Protein AF-A0A3R6S041-F1 (afdb_monomer)

Mean predicted aligned error: 12.92 Å

Sequence (370 aa):
MENKKKGNVFTAGVFDLFHAGHMESIMKVLNKFPDQVLIIGVATDKYTKSFKRTPVQTCLERIHTIETIFSSNKKVMVIQDPLDTYTDNYEKWFYDEYGITDHCQGTDFDENPKVYEYIKSINGFHLMGRSELMSTTELINKLTPSHVVKLDGDTNQNFRLGNIVIKEVIHGDTEFMDDAYTQLLSNNLFGVTNYQRFGKLVFLPFIEGNITPEISVQDVVSLSDNISKCGLKPKISLLDIFKKYSFIPNEQLYADLLSDMTVVCHGDMAYTNLVKGQTGLIPIDWEFLCYGVKYWDLGCFLASLYIYGHSDSENIYLKIIETRNPKQAALATLLLCDYWIAWSTSAQYDYFSKELTELRSYLFVKFSFR

Nearest PDB structures (foldseek):
  2pyw-assembly1_B  TM=4.257E-01  e=2.217E-05  Arabidopsis thaliana
  2pyw-assembly1_A  TM=4.248E-01  e=8.515E-05  Arabidopsis thaliana
  6hcd-assembly2_D  TM=5.644E-01  e=6.365E-02  Archaeoglobus fulgidus
  6hcd-assembly1_A  TM=5.452E-01  e=1.746E-01  Archaeoglobus fulgidus
  3qtb-assembly1_A  TM=5.428E-01  e=1.746E-01  Archaeoglobus fulgidus

Secondary structure (DSSP, 8-state):
-------EEEEEE---S--HHHHHHHHHHHHHSTTSPEEEEE--HHHHHHHSPPPSS-HHHHHHHHHHHTTT-TTEEEEE-S--STT----HHHHHHTTEEEEEE-S-S-S--GGGHHHHHTT-EEE----SS--HHHHHHHTS-SS-EEEP-SSSEEEEETTEEEEE--SS-HHHHHHHHHHHHHTT--S----EEETTEEEEE---SEE-TT--HHHHHHHHHHHHTT----SS-HHHHHHHTT----TTTSHHHHT---EEEE-SS-GGGEEEETTEEEES-GGGEEEEPTTHHHHHHHHHHHHTTSS-HHHHHHHHHTSS-HHHHHHHHHHHHHHHHHHHHHTT--SSHHHHHHHHHHHHHHTT--

Radius of gyration: 26.82 Å; Cα contacts (8 Å, |Δi|>4): 594; chains: 1; bounding box: 73×36×73 Å

pLDDT: mean 81.63, std 12.48, range [36.34, 98.25]

Structure (mmCIF, N/CA/C/O backbone):
data_AF-A0A3R6S041-F1
#
_entry.id   AF-A0A3R6S041-F1
#
loop_
_atom_site.group_PDB
_atom_site.id
_atom_site.type_symbol
_atom_site.label_atom_id
_atom_site.label_alt_id
_atom_site.label_comp_id
_atom_site.label_asym_id
_atom_site.label_entity_id
_atom_site.label_seq_id
_atom_site.pdbx_PDB_ins_code
_atom_site.Cartn_x
_atom_site.Cartn_y
_atom_site.Cartn_z
_atom_site.occupancy
_atom_site.B_iso_or_equiv
_atom_site.auth_seq_id
_atom_site.auth_comp_id
_atom_site.auth_asym_id
_atom_site.auth_atom_id
_atom_site.pdbx_PDB_model_num
ATOM 1 N N . MET A 1 1 ? -38.984 -5.138 39.226 1.00 36.34 1 MET A N 1
ATOM 2 C CA . MET A 1 1 ? -38.037 -5.500 38.154 1.00 36.34 1 MET A CA 1
ATOM 3 C C . MET A 1 1 ? -36.766 -5.953 38.840 1.00 36.34 1 MET A C 1
ATOM 5 O O . MET A 1 1 ? -36.248 -5.200 39.655 1.00 36.34 1 MET A O 1
ATOM 9 N N . GLU A 1 2 ? -36.361 -7.204 38.634 1.00 38.47 2 GLU A N 1
ATOM 10 C CA . GLU A 1 2 ? -35.142 -7.762 39.226 1.00 38.47 2 GLU A CA 1
ATOM 11 C C . GLU A 1 2 ? -33.928 -6.925 38.809 1.00 38.47 2 GLU A C 1
ATOM 13 O O . GLU A 1 2 ? -33.745 -6.629 37.627 1.00 38.47 2 GLU A O 1
ATOM 18 N N . ASN A 1 3 ? -33.116 -6.518 39.789 1.00 41.84 3 ASN A N 1
ATOM 19 C CA . ASN A 1 3 ? -31.840 -5.847 39.561 1.00 41.84 3 ASN A CA 1
ATOM 20 C C . ASN A 1 3 ? -30.900 -6.819 38.836 1.00 41.84 3 ASN A C 1
ATOM 22 O O . ASN A 1 3 ? -30.167 -7.579 39.470 1.00 41.84 3 ASN A O 1
ATOM 26 N N . LYS A 1 4 ? -30.936 -6.806 37.499 1.00 51.94 4 LYS A N 1
ATOM 27 C CA . LYS A 1 4 ? -29.959 -7.490 36.650 1.00 51.94 4 LYS A CA 1
ATOM 28 C C . LYS A 1 4 ? -28.575 -7.013 37.101 1.00 51.94 4 LYS A C 1
ATOM 30 O O . LYS A 1 4 ? -28.309 -5.810 37.099 1.00 51.94 4 LYS A O 1
ATOM 35 N N . LYS A 1 5 ? -27.733 -7.934 37.576 1.00 53.56 5 LYS A N 1
ATOM 36 C CA . LYS A 1 5 ? -26.374 -7.627 38.040 1.00 53.56 5 LYS A CA 1
ATOM 37 C C . LYS A 1 5 ? -25.651 -6.909 36.893 1.00 53.56 5 LYS A C 1
ATOM 39 O O . LYS A 1 5 ? -25.491 -7.496 35.827 1.00 53.56 5 LYS A O 1
ATOM 44 N N . LYS A 1 6 ? -25.311 -5.630 37.077 1.00 69.12 6 LYS A N 1
ATOM 45 C CA . LYS A 1 6 ? -24.653 -4.815 36.046 1.00 69.12 6 LYS A CA 1
ATOM 46 C C . LYS A 1 6 ? -23.235 -5.365 35.853 1.00 69.12 6 LYS A C 1
ATOM 48 O O . LYS A 1 6 ? -22.433 -5.268 36.778 1.00 69.12 6 LYS A O 1
ATOM 53 N N . GLY A 1 7 ? -22.970 -6.019 34.721 1.00 89.56 7 GLY A N 1
ATOM 54 C CA . GLY A 1 7 ? -21.631 -6.489 34.353 1.00 89.56 7 GLY A CA 1
ATOM 55 C C . GLY A 1 7 ? -20.785 -5.370 33.754 1.00 89.56 7 GLY A C 1
ATOM 56 O O . GLY A 1 7 ? -21.138 -4.198 33.876 1.00 89.56 7 GLY A O 1
ATOM 57 N N . ASN A 1 8 ? -19.681 -5.728 33.110 1.00 96.94 8 ASN A N 1
ATOM 58 C CA . ASN A 1 8 ? -18.822 -4.785 32.403 1.00 96.94 8 ASN A CA 1
ATOM 59 C C . ASN A 1 8 ? -19.330 -4.544 30.979 1.00 96.94 8 ASN A C 1
ATOM 61 O O . ASN A 1 8 ? -19.999 -5.397 30.387 1.00 96.94 8 ASN A O 1
ATOM 65 N N . VAL A 1 9 ? -18.972 -3.388 30.429 1.00 97.31 9 VAL A N 1
ATOM 66 C CA . VAL A 1 9 ? -19.201 -3.060 29.025 1.00 97.31 9 VAL A CA 1
ATOM 67 C C . VAL A 1 9 ? -17.882 -3.121 28.263 1.00 97.31 9 VAL A C 1
ATOM 69 O O . VAL A 1 9 ? -16.864 -2.652 28.758 1.00 97.31 9 VAL A O 1
ATOM 72 N N . PHE A 1 10 ? -17.880 -3.697 27.066 1.00 97.38 10 PHE A N 1
ATOM 73 C CA . PHE A 1 10 ? -16.700 -3.839 26.215 1.00 97.38 10 PHE A CA 1
ATOM 74 C C . PHE A 1 10 ? -16.860 -3.077 24.903 1.00 97.38 10 PHE A C 1
ATOM 76 O O . PHE A 1 10 ? -17.959 -2.997 24.359 1.00 97.38 10 PHE A O 1
ATOM 83 N N . THR A 1 11 ? -15.771 -2.533 24.374 1.00 95.56 11 THR A N 1
ATOM 84 C CA . THR A 1 11 ? -15.696 -2.024 23.003 1.00 95.56 11 THR A CA 1
ATOM 85 C C . THR A 1 11 ? -14.326 -2.327 22.424 1.00 95.56 11 THR A C 1
ATOM 87 O O . THR A 1 11 ? -13.334 -2.265 23.148 1.00 95.56 11 THR A O 1
ATOM 90 N N . ALA A 1 12 ? -14.260 -2.647 21.135 1.00 93.44 12 ALA A N 1
ATOM 91 C CA . ALA A 1 12 ? -13.018 -2.994 20.464 1.00 93.44 12 ALA A CA 1
ATOM 92 C C . ALA A 1 12 ? -12.778 -2.136 19.225 1.00 93.44 12 ALA A C 1
ATOM 94 O O . ALA A 1 12 ? -13.700 -1.704 18.530 1.00 93.44 12 ALA A O 1
ATOM 95 N N . GLY A 1 13 ? -11.508 -1.893 18.928 1.00 91.44 13 GLY A N 1
ATOM 96 C CA . GLY A 1 13 ? -11.143 -1.094 17.775 1.00 91.44 13 GLY A CA 1
ATOM 97 C C . GLY A 1 13 ? -9.652 -1.043 17.517 1.00 91.44 13 GLY A C 1
ATOM 98 O O . GLY A 1 13 ? -8.821 -1.392 18.354 1.00 91.44 13 GLY A O 1
ATOM 99 N N . VAL A 1 14 ? -9.322 -0.562 16.320 1.00 92.19 14 VAL A N 1
ATOM 100 C CA . VAL A 1 14 ? -7.940 -0.261 15.956 1.00 92.19 14 VAL A CA 1
ATOM 101 C C . VAL A 1 14 ? -7.451 0.948 16.739 1.00 92.19 14 VAL A C 1
ATOM 103 O O . VAL A 1 14 ? -6.385 0.874 17.318 1.00 92.19 14 VAL A O 1
ATOM 106 N N . PHE A 1 15 ? -8.220 2.036 16.827 1.00 93.88 15 PHE A N 1
ATOM 107 C CA . PHE A 1 15 ? -7.812 3.259 17.540 1.00 93.88 15 PHE A CA 1
ATOM 108 C C . PHE A 1 15 ? -6.512 3.900 17.016 1.00 93.88 15 PHE A C 1
ATOM 110 O O . PHE A 1 15 ? -5.761 4.516 17.768 1.00 93.88 15 PHE A O 1
ATOM 117 N N . ASP A 1 16 ? -6.255 3.761 15.716 1.00 92.38 16 ASP A N 1
ATOM 118 C CA . ASP A 1 16 ? -5.085 4.333 15.052 1.00 92.38 16 ASP A CA 1
ATOM 119 C C . ASP A 1 16 ? -5.177 5.857 14.901 1.00 92.38 16 ASP A C 1
ATOM 121 O O . ASP A 1 16 ? -6.238 6.374 14.548 1.00 92.38 16 ASP A O 1
ATOM 125 N N . LEU A 1 17 ? -4.068 6.569 15.118 1.00 92.38 17 LEU A N 1
ATOM 126 C CA . LEU A 1 17 ? -4.019 8.033 15.187 1.00 92.38 17 LEU A CA 1
ATOM 127 C C . LEU A 1 17 ? -5.130 8.573 16.085 1.00 92.38 17 LEU A C 1
ATOM 129 O O . LEU A 1 17 ? -6.047 9.243 15.611 1.00 92.38 17 LEU A O 1
ATOM 133 N N . PHE A 1 18 ? -5.091 8.218 17.370 1.00 93.69 18 PHE A N 1
ATOM 134 C CA . PHE A 1 18 ? -6.193 8.489 18.291 1.00 93.69 18 PHE A CA 1
ATOM 135 C C . PHE A 1 18 ? -6.717 9.937 18.175 1.00 93.69 18 PHE A C 1
ATOM 137 O O . PHE A 1 18 ? -6.011 10.900 18.462 1.00 93.69 18 PHE A O 1
ATOM 144 N N . HIS A 1 19 ? -7.968 10.091 17.731 1.00 91.88 19 HIS A N 1
ATOM 145 C CA . HIS A 1 19 ? -8.553 11.374 17.334 1.00 91.88 19 HIS A CA 1
ATOM 146 C C . HIS A 1 19 ? -9.949 11.569 17.941 1.00 91.88 19 HIS A C 1
ATOM 148 O O . HIS A 1 19 ? -10.502 10.668 18.576 1.00 91.88 19 HIS A O 1
ATOM 154 N N . ALA A 1 20 ? -10.560 12.735 17.701 1.00 90.12 20 ALA A N 1
ATOM 155 C CA . ALA A 1 20 ? -11.851 13.120 18.284 1.00 90.12 20 ALA A CA 1
ATOM 156 C C . ALA A 1 20 ? -12.956 12.069 18.072 1.00 90.12 20 ALA A C 1
ATOM 158 O O . ALA A 1 20 ? -13.720 11.794 18.993 1.00 90.12 20 ALA A O 1
ATOM 159 N N . GLY A 1 21 ? -12.989 11.418 16.903 1.00 88.88 21 GLY A N 1
ATOM 160 C CA . GLY A 1 21 ? -13.943 10.336 16.644 1.00 88.88 21 GLY A CA 1
ATOM 161 C C . GLY A 1 21 ? -13.800 9.114 17.562 1.00 88.88 21 GLY A C 1
ATOM 162 O O . GLY A 1 21 ? -14.808 8.559 18.006 1.00 88.88 21 GLY A O 1
ATOM 163 N N . HIS A 1 22 ? -12.568 8.720 17.906 1.00 93.56 22 HIS A N 1
ATOM 164 C CA . HIS A 1 22 ? -12.320 7.649 18.877 1.00 93.56 22 HIS A CA 1
ATOM 165 C C . HIS A 1 22 ? -12.763 8.076 20.278 1.00 93.56 22 HIS A C 1
ATOM 167 O O . HIS A 1 22 ? -13.489 7.339 20.945 1.00 93.56 22 HIS A O 1
ATOM 173 N N . MET A 1 23 ? -12.399 9.296 20.688 1.00 94.88 23 MET A N 1
ATOM 174 C CA . MET A 1 23 ? -12.767 9.841 21.996 1.00 94.88 23 MET A CA 1
ATOM 175 C C . MET A 1 23 ? -14.287 9.936 22.174 1.00 94.88 23 MET A C 1
ATOM 177 O O . MET A 1 23 ? -14.818 9.493 23.188 1.00 94.88 23 MET A O 1
ATOM 181 N N . GLU A 1 24 ? -15.012 10.460 21.185 1.00 92.00 24 GLU A N 1
ATOM 182 C CA . GLU A 1 24 ? -16.472 10.563 21.248 1.00 92.00 24 GLU A CA 1
ATOM 183 C C . GLU A 1 24 ? -17.131 9.184 21.357 1.00 92.00 24 GLU A C 1
ATOM 185 O O . GLU A 1 24 ? -18.043 8.996 22.165 1.00 92.00 24 GLU A O 1
ATOM 190 N N . SER A 1 25 ? -16.650 8.211 20.580 1.00 90.50 25 SER A N 1
ATOM 191 C CA . SER A 1 25 ? -17.170 6.841 20.615 1.00 90.50 25 SER A CA 1
ATOM 192 C C . SER A 1 25 ? -17.024 6.234 22.012 1.00 90.50 25 SER A C 1
ATOM 194 O O . SER A 1 25 ? -17.989 5.699 22.555 1.00 90.50 25 SER A O 1
ATOM 196 N N . ILE A 1 26 ? -15.859 6.406 22.641 1.00 95.12 26 ILE A N 1
ATOM 197 C CA . ILE A 1 26 ? -15.609 5.950 24.014 1.00 95.12 26 ILE A CA 1
ATOM 198 C C . ILE A 1 26 ? -16.508 6.686 25.021 1.00 95.12 26 ILE A C 1
ATOM 200 O O . ILE A 1 26 ? -17.133 6.055 25.877 1.00 95.12 26 ILE A O 1
ATOM 204 N N . MET A 1 27 ? -16.653 8.007 24.896 1.00 94.75 27 MET A N 1
ATOM 205 C CA . MET A 1 27 ? -17.505 8.803 25.788 1.00 94.75 27 MET A CA 1
ATOM 206 C C . MET A 1 27 ? -18.990 8.423 25.693 1.00 94.75 27 MET A C 1
ATOM 208 O O . MET A 1 27 ? -19.682 8.404 26.711 1.00 94.75 27 MET A O 1
ATOM 212 N N . LYS A 1 28 ? -19.495 8.065 24.505 1.00 93.31 28 LYS A N 1
ATOM 213 C CA . LYS A 1 28 ? -20.871 7.561 24.334 1.00 93.31 28 LYS A CA 1
ATOM 214 C C . LYS A 1 28 ? -21.104 6.280 25.129 1.00 93.31 28 LYS A C 1
ATOM 216 O O . LYS A 1 28 ? -22.150 6.143 25.763 1.00 93.31 28 LYS A O 1
ATOM 221 N N . VAL A 1 29 ? -20.135 5.364 25.113 1.00 94.88 29 VAL A N 1
ATOM 222 C CA . VAL A 1 29 ? -20.218 4.121 25.890 1.00 94.88 29 VAL A CA 1
ATOM 223 C C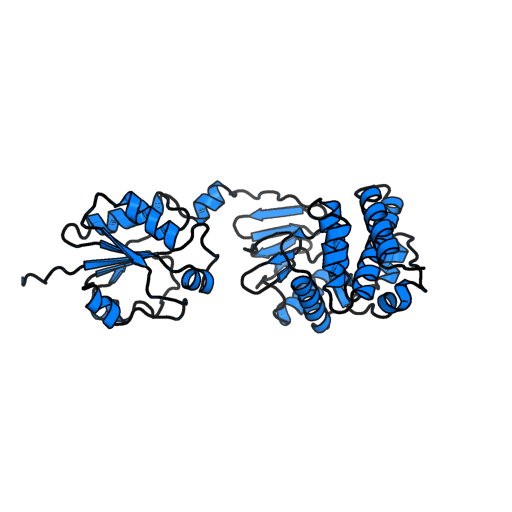 . VAL A 1 29 ? -20.238 4.434 27.386 1.00 94.88 29 VAL A C 1
ATOM 225 O O . VAL A 1 29 ? -21.149 3.992 28.083 1.00 94.88 29 VAL A O 1
ATOM 228 N N . LEU A 1 30 ? -19.320 5.280 27.864 1.00 94.94 30 LEU A N 1
ATOM 229 C CA . LEU A 1 30 ? -19.271 5.696 29.273 1.00 94.94 30 LEU A CA 1
ATOM 230 C C . LEU A 1 30 ? -20.572 6.365 29.748 1.00 94.94 30 LEU A C 1
ATOM 232 O O . LEU A 1 30 ? -21.020 6.118 30.864 1.00 94.94 30 LEU A O 1
ATOM 236 N N . ASN A 1 31 ? -21.206 7.179 28.903 1.00 94.50 31 ASN A N 1
ATOM 237 C CA . ASN A 1 31 ? -22.455 7.861 29.246 1.00 94.50 31 ASN A CA 1
ATOM 238 C C . ASN A 1 31 ? -23.674 6.932 29.236 1.00 94.50 31 ASN A C 1
ATOM 240 O O . ASN A 1 31 ? -24.593 7.123 30.030 1.00 94.50 31 ASN A O 1
ATOM 244 N N . LYS A 1 32 ? -23.706 5.939 28.339 1.00 94.00 32 LYS A N 1
ATOM 245 C CA . LYS A 1 32 ? -24.796 4.954 28.264 1.00 94.00 32 LYS A CA 1
ATOM 246 C C . LYS A 1 32 ? -24.747 3.969 29.430 1.00 94.00 32 LYS A C 1
ATOM 248 O O . LYS A 1 32 ? -25.793 3.536 29.913 1.00 94.00 32 LYS A O 1
ATOM 253 N N . PHE A 1 33 ? -23.542 3.661 29.898 1.00 94.62 33 PHE A N 1
ATOM 254 C CA . PHE A 1 33 ? -23.299 2.715 30.978 1.00 94.62 33 PHE A CA 1
ATOM 255 C C . PHE A 1 33 ? -22.548 3.380 32.142 1.00 94.62 33 PHE A C 1
ATOM 257 O O . PHE A 1 33 ? -21.444 2.964 32.492 1.00 94.62 33 PHE A O 1
ATOM 264 N N . PRO A 1 34 ? -23.148 4.398 32.791 1.00 92.62 34 PRO A N 1
ATOM 265 C CA . PRO A 1 34 ? -22.461 5.213 33.797 1.00 92.62 34 PRO A CA 1
ATOM 266 C C . PRO A 1 34 ? -22.061 4.420 35.051 1.00 92.62 34 PRO A C 1
ATOM 268 O O . PRO A 1 34 ? -21.167 4.834 35.794 1.00 92.62 34 PRO A O 1
ATOM 271 N N . ASP A 1 35 ? -22.700 3.272 35.277 1.00 92.19 35 ASP A N 1
ATOM 272 C CA . ASP A 1 35 ? -22.497 2.409 36.441 1.00 92.19 35 ASP A CA 1
ATOM 273 C C . ASP A 1 35 ? -21.664 1.149 36.138 1.00 92.19 35 ASP A C 1
ATOM 275 O O . ASP A 1 35 ? -21.516 0.309 37.023 1.00 92.19 35 ASP A O 1
ATOM 279 N N . GLN A 1 36 ? -21.147 0.989 34.914 1.00 94.75 36 GLN A N 1
ATOM 280 C CA . GLN A 1 36 ? -20.333 -0.166 34.513 1.00 94.75 36 GLN A CA 1
ATOM 281 C C . GLN A 1 36 ? -18.872 0.238 34.279 1.00 94.75 36 GLN A C 1
ATOM 283 O O . GLN A 1 36 ? -18.563 1.408 34.046 1.00 94.75 36 GLN A O 1
ATOM 288 N N . VAL A 1 37 ? -17.966 -0.739 34.347 1.00 97.12 37 VAL A N 1
ATOM 289 C CA . VAL A 1 37 ? -16.577 -0.571 33.901 1.00 97.12 37 VAL A CA 1
ATOM 290 C C . VAL A 1 37 ? -16.532 -0.781 32.392 1.00 97.12 37 VAL A C 1
ATOM 292 O O . VAL A 1 37 ? -17.058 -1.776 31.893 1.00 97.12 37 VAL A O 1
ATOM 295 N N . LEU A 1 38 ? -15.903 0.152 31.682 1.00 97.88 38 LEU A N 1
ATOM 296 C CA . LEU A 1 38 ? -15.605 0.057 30.263 1.00 97.88 38 LEU A CA 1
ATOM 297 C C . LEU A 1 38 ? -14.270 -0.648 30.044 1.00 97.88 38 LEU A C 1
ATOM 299 O O . LEU A 1 38 ? -13.228 -0.187 30.501 1.00 97.88 38 LEU A O 1
ATOM 303 N N . ILE A 1 39 ? -14.309 -1.732 29.286 1.00 98.25 39 ILE A N 1
ATOM 304 C CA . ILE A 1 39 ? -13.151 -2.464 28.801 1.00 98.25 39 ILE A CA 1
ATOM 305 C C . ILE A 1 39 ? -12.937 -2.089 27.334 1.00 98.25 39 ILE A C 1
ATOM 307 O O . ILE A 1 39 ? -13.837 -2.249 26.512 1.00 98.25 39 ILE A O 1
ATOM 311 N N . ILE A 1 40 ? -11.756 -1.578 27.003 1.00 98.19 40 ILE A N 1
ATOM 312 C CA . ILE A 1 40 ? -11.378 -1.188 25.645 1.00 98.19 40 ILE A CA 1
ATOM 313 C C . ILE A 1 40 ? -10.393 -2.222 25.108 1.00 98.19 40 ILE A C 1
ATOM 315 O O . ILE A 1 40 ? -9.254 -2.286 25.567 1.00 98.19 40 ILE A O 1
ATOM 319 N N . GLY A 1 41 ? -10.840 -3.027 24.147 1.00 97.50 41 GLY A N 1
ATOM 320 C CA . GLY A 1 41 ? -10.013 -3.968 23.403 1.00 97.50 41 GLY A CA 1
ATOM 321 C C . GLY A 1 41 ? -9.285 -3.270 22.264 1.00 97.50 41 GLY A C 1
ATOM 322 O O . GLY A 1 41 ? -9.900 -2.783 21.316 1.00 97.50 41 GLY A O 1
ATOM 323 N N . VAL A 1 42 ? -7.963 -3.214 22.347 1.00 97.19 42 VAL A N 1
ATOM 324 C CA . VAL A 1 42 ? -7.127 -2.654 21.290 1.00 97.19 42 VAL A CA 1
ATOM 325 C C . VAL A 1 42 ? -6.718 -3.778 20.350 1.00 97.19 42 VAL A C 1
ATOM 327 O O . VAL A 1 42 ? -5.951 -4.664 20.725 1.00 97.19 42 VAL A O 1
ATOM 330 N N . ALA A 1 43 ? -7.250 -3.731 19.128 1.00 93.12 43 ALA A N 1
ATOM 331 C CA . ALA A 1 43 ? -6.978 -4.689 18.062 1.00 93.12 43 ALA A CA 1
ATOM 332 C C . ALA A 1 43 ? -5.471 -4.878 17.870 1.00 93.12 43 ALA A C 1
ATOM 334 O O . ALA A 1 43 ? -4.746 -3.890 17.722 1.00 93.12 43 ALA A O 1
ATOM 335 N N . THR A 1 44 ? -4.995 -6.123 17.814 1.00 91.44 44 THR A N 1
ATOM 336 C CA . THR A 1 44 ? -3.575 -6.394 17.559 1.00 91.44 44 THR A CA 1
ATOM 337 C C . THR A 1 44 ? -3.164 -5.903 16.171 1.00 91.44 44 THR A C 1
ATOM 339 O O . THR A 1 44 ? -3.987 -5.763 15.259 1.00 91.44 44 THR A O 1
ATOM 342 N N . ASP A 1 45 ? -1.873 -5.634 15.980 1.00 83.81 45 ASP A N 1
ATOM 343 C CA . ASP A 1 45 ? -1.363 -5.273 14.652 1.00 83.81 45 ASP A CA 1
ATOM 344 C C . ASP A 1 45 ? -1.541 -6.442 13.669 1.00 83.81 45 ASP A C 1
ATOM 346 O O . ASP A 1 45 ? -1.860 -6.228 12.502 1.00 83.81 45 ASP A O 1
ATOM 350 N N . LYS A 1 46 ? -1.416 -7.684 14.164 1.00 81.06 46 LYS A N 1
ATOM 351 C CA . LYS A 1 46 ? -1.660 -8.926 13.417 1.00 81.06 46 LYS A CA 1
ATOM 352 C C . LYS A 1 46 ? -3.117 -9.026 12.953 1.00 81.06 46 LYS A C 1
ATOM 354 O O . LYS A 1 46 ? -3.357 -9.198 11.758 1.00 81.06 46 LYS A O 1
ATOM 359 N N . TYR A 1 47 ? -4.062 -8.821 13.869 1.00 79.50 47 TYR A N 1
ATOM 360 C CA . TYR A 1 47 ? -5.489 -8.786 13.569 1.00 79.50 47 TYR A CA 1
ATOM 361 C C . TYR A 1 47 ? -5.801 -7.674 12.575 1.00 79.50 47 TYR A C 1
ATOM 363 O O . TYR A 1 47 ? -6.364 -7.944 11.520 1.00 79.50 47 TYR A O 1
ATOM 371 N N . THR A 1 48 ? -5.334 -6.449 12.821 1.00 72.50 48 THR A N 1
ATOM 372 C CA . THR A 1 48 ? -5.625 -5.311 11.936 1.00 72.50 48 THR A CA 1
ATOM 373 C C . THR A 1 48 ? -5.068 -5.514 10.529 1.00 72.50 48 THR A C 1
ATOM 375 O O . THR A 1 48 ? -5.774 -5.288 9.549 1.00 72.50 48 THR A O 1
ATOM 378 N N . LYS A 1 49 ? -3.833 -6.015 10.413 1.00 64.19 49 LYS A N 1
ATOM 379 C CA . LYS A 1 49 ? -3.198 -6.321 9.125 1.00 64.19 49 LYS A CA 1
ATOM 380 C C . LYS A 1 49 ? -3.949 -7.394 8.333 1.00 64.19 49 LYS A C 1
ATOM 382 O O . LYS A 1 49 ? -3.829 -7.438 7.113 1.00 64.19 49 LYS A O 1
ATOM 387 N N . SER A 1 50 ? -4.709 -8.256 9.007 1.00 63.91 50 SER A N 1
ATOM 388 C CA . SER A 1 50 ? -5.440 -9.338 8.349 1.00 63.91 50 SER A CA 1
ATOM 389 C C . SER A 1 50 ? -6.684 -8.873 7.575 1.00 63.91 50 SER A C 1
ATOM 391 O O . SER A 1 50 ? -7.085 -9.576 6.656 1.00 63.91 50 SER A O 1
ATOM 393 N N . PHE A 1 51 ? -7.253 -7.696 7.881 1.00 50.97 51 PHE A N 1
ATOM 394 C CA . PHE A 1 51 ? -8.422 -7.146 7.164 1.00 50.97 51 PHE A CA 1
ATOM 395 C C . PHE A 1 51 ? -8.285 -5.688 6.705 1.00 50.97 51 PHE A C 1
ATOM 397 O O . PHE A 1 51 ? -9.174 -5.176 6.028 1.00 50.97 51 PHE A O 1
ATOM 404 N N . LYS A 1 52 ? -7.205 -4.979 7.061 1.00 60.69 52 LYS A N 1
ATOM 405 C CA . LYS A 1 52 ? -6.991 -3.571 6.685 1.00 60.69 52 LYS A CA 1
ATOM 406 C C . LYS A 1 52 ? -5.502 -3.201 6.667 1.00 60.69 52 LYS A C 1
ATOM 408 O O . LYS A 1 52 ? -4.641 -4.004 7.032 1.00 60.69 52 LYS A O 1
ATOM 413 N N . ARG A 1 53 ? -5.172 -1.983 6.215 1.00 60.84 53 ARG A N 1
ATOM 414 C CA . ARG A 1 53 ? -3.829 -1.400 6.345 1.00 60.84 53 ARG A CA 1
ATOM 415 C C . ARG A 1 53 ? -3.309 -1.544 7.775 1.00 60.84 53 ARG A C 1
ATOM 417 O O . ARG A 1 53 ? -4.073 -1.449 8.737 1.00 60.84 53 ARG A O 1
ATOM 424 N N . THR A 1 54 ? -2.000 -1.706 7.911 1.00 65.38 54 THR A N 1
ATOM 425 C CA . THR A 1 54 ? -1.354 -1.620 9.220 1.00 65.38 54 THR A CA 1
ATOM 426 C C . THR A 1 54 ? -1.688 -0.260 9.854 1.00 65.38 54 THR A C 1
ATOM 428 O O . THR A 1 54 ? -1.678 0.763 9.153 1.00 65.38 54 THR A O 1
ATOM 431 N N . PRO A 1 55 ? -2.020 -0.225 11.152 1.00 77.25 55 PRO A N 1
ATOM 432 C CA . PRO A 1 55 ? -2.113 1.021 11.904 1.00 77.25 55 PRO A CA 1
ATOM 433 C C . PRO A 1 55 ? -0.824 1.848 11.787 1.00 77.25 55 PRO A C 1
ATOM 435 O O . PRO A 1 55 ? 0.259 1.288 11.648 1.00 77.25 55 PRO A O 1
ATOM 438 N N . VAL A 1 56 ? -0.931 3.173 11.860 1.00 81.12 56 VAL A N 1
ATOM 439 C CA . VAL A 1 56 ? 0.214 4.081 12.005 1.00 81.12 56 VAL A CA 1
ATOM 440 C C . VAL A 1 56 ? 0.859 3.919 13.388 1.00 81.12 56 VAL A C 1
ATOM 442 O O . VAL A 1 56 ? 2.077 4.001 13.495 1.00 81.12 56 VAL A O 1
ATOM 445 N N . GLN A 1 57 ? 0.064 3.660 14.431 1.00 86.56 57 GLN A N 1
ATOM 446 C CA . GLN A 1 57 ? 0.534 3.403 15.801 1.00 86.56 57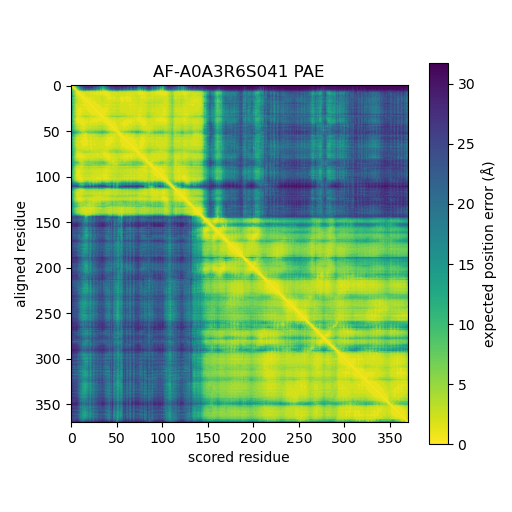 GLN A CA 1
ATOM 447 C C . GLN A 1 57 ? 0.500 1.899 16.142 1.00 86.56 57 GLN A C 1
ATOM 449 O O . GLN A 1 57 ? -0.490 1.228 15.854 1.00 86.56 57 GLN A O 1
ATOM 454 N N . THR A 1 58 ? 1.524 1.361 16.813 1.00 90.94 58 THR A N 1
ATOM 455 C CA . THR A 1 58 ? 1.564 -0.054 17.248 1.00 90.94 58 THR A CA 1
ATOM 456 C C . THR A 1 58 ? 0.475 -0.383 18.262 1.00 90.94 58 THR A C 1
ATOM 458 O O . THR A 1 58 ? -0.047 0.495 18.949 1.00 90.94 58 THR A O 1
ATOM 461 N N . CYS A 1 59 ? 0.157 -1.668 18.424 1.00 94.19 59 CYS A N 1
ATOM 462 C CA . CYS A 1 59 ? -0.805 -2.109 19.434 1.00 94.19 59 CYS A CA 1
ATOM 463 C C . CYS A 1 59 ? -0.462 -1.607 20.842 1.00 94.19 59 CYS A C 1
ATOM 465 O O . CYS A 1 59 ? -1.339 -1.090 21.529 1.00 94.19 59 CYS A O 1
ATOM 467 N N . LEU A 1 60 ? 0.807 -1.688 21.253 1.00 94.88 60 LEU A N 1
ATOM 468 C CA . LEU A 1 60 ? 1.242 -1.215 22.569 1.00 94.88 60 LEU A CA 1
ATOM 469 C C . LEU A 1 60 ? 1.186 0.312 22.696 1.00 94.88 60 LEU A C 1
ATOM 471 O O . LEU A 1 60 ? 0.781 0.805 23.740 1.00 94.88 60 LEU A O 1
ATOM 475 N N . GLU A 1 61 ? 1.529 1.073 21.655 1.00 95.12 61 GLU A N 1
ATOM 476 C CA . GLU A 1 61 ? 1.394 2.539 21.676 1.00 95.12 61 GLU A CA 1
ATOM 477 C C . GLU A 1 61 ? -0.067 2.972 21.726 1.00 95.12 61 GLU A C 1
ATOM 479 O O . GLU A 1 61 ? -0.404 3.922 22.429 1.00 95.12 61 GLU A O 1
ATOM 484 N N . ARG A 1 62 ? -0.945 2.277 21.000 1.00 97.25 62 ARG A N 1
ATOM 485 C CA . ARG A 1 62 ? -2.389 2.524 21.015 1.00 97.25 62 ARG A CA 1
ATOM 486 C C . ARG A 1 62 ? -2.966 2.205 22.390 1.00 97.25 62 ARG A C 1
ATOM 488 O O . ARG A 1 62 ? -3.693 3.033 22.932 1.00 97.25 62 ARG A O 1
ATOM 495 N N . ILE A 1 63 ? -2.559 1.083 22.994 1.00 97.88 63 ILE A N 1
ATOM 496 C CA . ILE A 1 63 ? -2.882 0.745 24.390 1.00 97.88 63 ILE A CA 1
ATOM 497 C C . ILE A 1 63 ? -2.389 1.850 25.324 1.00 97.88 63 ILE A C 1
ATOM 499 O O . ILE A 1 63 ? -3.201 2.465 26.006 1.00 97.88 63 ILE A O 1
ATOM 503 N N . HIS A 1 64 ? -1.097 2.176 25.293 1.00 97.12 64 HIS A N 1
ATOM 504 C CA . HIS A 1 64 ? -0.495 3.163 26.186 1.00 97.12 64 HIS A CA 1
ATOM 505 C C . HIS A 1 64 ? -1.111 4.559 26.025 1.00 97.12 64 HIS A C 1
ATOM 507 O O . HIS A 1 64 ? -1.306 5.274 27.008 1.00 97.12 64 HIS A O 1
ATOM 513 N N . THR A 1 65 ? -1.459 4.948 24.795 1.00 97.19 65 THR A N 1
ATOM 514 C CA . THR A 1 65 ? -2.148 6.212 24.498 1.00 97.19 65 THR A CA 1
ATOM 515 C C . THR A 1 65 ? -3.493 6.253 25.215 1.00 97.19 65 THR A C 1
ATOM 517 O O 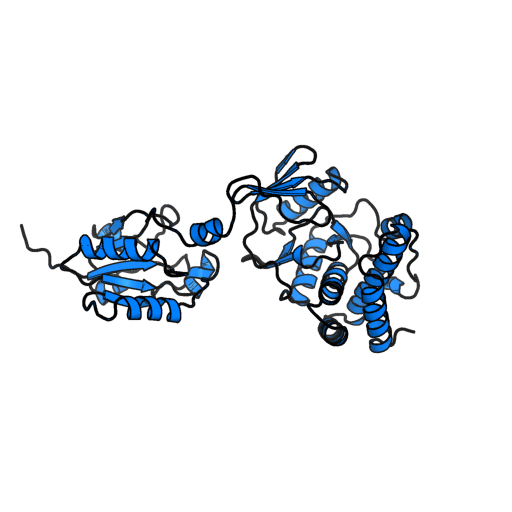. THR A 1 65 ? -3.785 7.211 25.929 1.00 97.19 65 THR A O 1
ATOM 520 N N . ILE A 1 66 ? -4.297 5.199 25.070 1.00 96.75 66 ILE A N 1
ATOM 521 C CA . ILE A 1 66 ? -5.626 5.109 25.681 1.00 96.75 66 ILE A CA 1
ATOM 522 C C . ILE A 1 66 ? -5.499 5.024 27.209 1.00 96.75 66 ILE A C 1
ATOM 524 O O . ILE A 1 66 ? -6.187 5.759 27.914 1.00 96.75 66 ILE A O 1
ATOM 528 N N . GLU A 1 67 ? -4.579 4.213 27.735 1.00 96.94 67 GLU A N 1
ATOM 529 C CA . GLU A 1 67 ? -4.299 4.122 29.174 1.00 96.94 67 GLU A CA 1
ATOM 530 C C . GLU A 1 67 ? -3.890 5.472 29.763 1.00 96.94 67 GLU A C 1
ATOM 532 O O . GLU A 1 67 ? -4.382 5.861 30.818 1.00 96.94 67 GLU A O 1
ATOM 537 N N . THR A 1 68 ? -3.031 6.221 29.072 1.00 96.50 68 THR A N 1
ATOM 538 C CA . THR A 1 68 ? -2.579 7.542 29.522 1.00 96.50 68 THR A CA 1
ATOM 539 C C . THR A 1 68 ? -3.738 8.534 29.550 1.00 96.50 68 THR A C 1
ATOM 541 O O . THR A 1 68 ? -3.949 9.202 30.567 1.00 96.50 68 THR A O 1
ATOM 544 N N . ILE A 1 69 ? -4.528 8.589 28.469 1.00 95.50 69 ILE A N 1
ATOM 545 C CA . ILE A 1 69 ? -5.710 9.456 28.351 1.00 95.50 69 ILE A CA 1
ATOM 546 C C . ILE A 1 69 ? -6.719 9.159 29.470 1.00 95.50 69 ILE A C 1
ATOM 548 O O . ILE A 1 69 ? -7.270 10.085 30.066 1.00 95.50 69 ILE A O 1
ATOM 552 N N . PHE A 1 70 ? -6.936 7.881 29.789 1.00 95.69 70 PHE A N 1
ATOM 553 C CA . PHE A 1 70 ? -7.915 7.442 30.786 1.00 95.69 70 PHE A CA 1
ATOM 554 C C . PHE A 1 70 ? -7.317 7.104 32.159 1.00 95.69 70 PHE A C 1
ATOM 556 O O . PHE A 1 70 ? -8.030 6.592 33.017 1.00 95.69 70 PHE A O 1
ATOM 563 N N . SER A 1 71 ? -6.058 7.457 32.422 1.00 93.75 71 SER A N 1
ATOM 564 C CA . SER A 1 71 ? -5.321 7.084 33.645 1.00 93.75 71 SER A CA 1
ATOM 565 C C . SER A 1 71 ? -5.999 7.513 34.953 1.00 93.75 71 SER A C 1
ATOM 567 O O . SER A 1 71 ? -5.886 6.842 35.979 1.00 93.75 71 SER A O 1
ATOM 569 N N . SER A 1 72 ? -6.743 8.621 34.928 1.00 93.62 72 SER A N 1
ATOM 570 C CA . SER A 1 72 ? -7.516 9.113 36.077 1.00 93.62 72 SER A CA 1
ATOM 571 C C . SER A 1 72 ? -8.917 8.494 36.193 1.00 93.62 72 SER A C 1
ATOM 573 O O . SER A 1 72 ? -9.568 8.619 37.235 1.00 93.62 72 SER A O 1
ATOM 575 N N . ASN A 1 73 ? -9.391 7.798 35.155 1.00 92.31 73 ASN A N 1
ATOM 576 C CA . ASN A 1 73 ? -10.708 7.182 35.106 1.00 92.31 73 ASN A CA 1
ATOM 577 C C . ASN A 1 73 ? -10.641 5.702 35.505 1.00 92.31 73 ASN A C 1
ATOM 579 O O . ASN A 1 73 ? -10.465 4.812 34.680 1.00 92.31 73 ASN A O 1
ATOM 583 N N . LYS A 1 74 ? -10.897 5.432 36.788 1.00 91.19 74 LYS A N 1
ATOM 584 C CA . LYS A 1 74 ? -10.908 4.072 37.361 1.00 91.19 74 LYS A CA 1
ATOM 585 C C . LYS A 1 74 ? -11.968 3.129 36.769 1.00 91.19 74 LYS A C 1
ATOM 587 O O . LYS A 1 74 ? -11.990 1.957 37.130 1.00 91.19 74 LYS A O 1
ATOM 592 N N . LYS A 1 75 ? -12.875 3.632 35.925 1.00 93.31 75 LYS A N 1
ATOM 593 C CA . LYS A 1 75 ? -13.889 2.832 35.228 1.00 93.31 75 LYS A CA 1
ATOM 594 C C . LYS A 1 75 ? -13.452 2.416 33.826 1.00 93.31 75 LYS A C 1
ATOM 596 O O . LYS A 1 75 ? -14.263 1.826 33.128 1.00 93.31 75 LYS A O 1
ATOM 601 N N . VAL A 1 76 ? -12.232 2.732 33.395 1.00 96.69 76 VAL A N 1
ATOM 602 C CA . VAL A 1 76 ? -11.704 2.307 32.096 1.00 96.69 76 VAL A CA 1
ATOM 603 C C . VAL A 1 76 ? -10.570 1.318 32.316 1.00 96.69 76 VAL A C 1
ATOM 605 O O . VAL A 1 76 ? -9.623 1.597 33.046 1.00 96.69 76 VAL A O 1
ATOM 608 N N . MET A 1 77 ? -10.677 0.167 31.669 1.00 97.31 77 MET A N 1
ATOM 609 C CA . MET A 1 77 ? -9.621 -0.827 31.569 1.00 97.31 77 MET A CA 1
ATOM 610 C C . MET A 1 77 ? -9.278 -0.998 30.095 1.00 97.31 77 MET A C 1
ATOM 612 O O . MET A 1 77 ? -10.171 -1.159 29.268 1.00 97.31 77 MET A O 1
ATOM 616 N N . VAL A 1 78 ? -7.996 -0.956 29.759 1.00 97.75 78 VAL A N 1
ATOM 617 C CA . VAL A 1 78 ? -7.524 -1.176 28.392 1.00 97.75 78 VAL A CA 1
ATOM 618 C C . VAL A 1 78 ? -6.886 -2.551 28.346 1.00 97.75 78 VAL A C 1
ATOM 620 O O . VAL A 1 78 ? -6.103 -2.902 29.225 1.00 97.75 78 VAL A O 1
ATOM 623 N N . ILE A 1 79 ? -7.257 -3.345 27.351 1.00 97.56 79 ILE A N 1
ATOM 624 C CA . ILE A 1 79 ? -6.684 -4.667 27.125 1.00 97.56 79 ILE A CA 1
ATOM 625 C C . ILE A 1 79 ? -6.262 -4.784 25.670 1.00 97.56 79 ILE A C 1
ATOM 627 O O . ILE A 1 79 ? -6.799 -4.113 24.786 1.00 97.56 79 ILE A O 1
ATOM 631 N N . GLN A 1 80 ? -5.321 -5.679 25.413 1.00 97.06 80 GLN A N 1
ATOM 632 C CA . GLN A 1 80 ? -5.128 -6.165 24.061 1.00 97.06 80 GLN A CA 1
ATOM 633 C C . GLN A 1 80 ? -6.335 -7.026 23.671 1.00 97.06 80 GLN A C 1
ATOM 635 O O . GLN A 1 80 ? -6.777 -7.872 24.446 1.00 97.06 80 GLN A O 1
ATOM 640 N N . ASP A 1 81 ? -6.877 -6.790 22.481 1.00 93.75 81 ASP A N 1
ATOM 641 C CA . ASP A 1 81 ? -7.957 -7.597 21.919 1.00 93.75 81 ASP A CA 1
ATOM 642 C C . ASP A 1 81 ? -7.464 -9.039 21.674 1.00 93.75 81 ASP A C 1
ATOM 644 O O . ASP A 1 81 ? -6.383 -9.202 21.099 1.00 93.75 81 ASP A O 1
ATOM 648 N N . PRO A 1 82 ? -8.197 -10.083 22.107 1.00 91.00 82 PRO A N 1
ATOM 649 C CA . PRO A 1 82 ? -7.768 -11.471 21.929 1.00 91.00 82 PRO A CA 1
ATOM 650 C C . PRO A 1 82 ? -7.805 -11.971 20.478 1.00 91.00 82 PRO A C 1
ATOM 652 O O . PRO A 1 82 ? -7.293 -13.058 20.217 1.00 91.00 82 PRO A O 1
ATOM 655 N N . LEU A 1 83 ? -8.422 -11.241 19.543 1.00 88.44 83 LEU A N 1
ATOM 656 C CA . LEU A 1 83 ? -8.475 -11.665 18.143 1.00 88.44 83 LEU A CA 1
ATOM 657 C C . LEU A 1 83 ? -7.115 -11.496 17.450 1.00 88.44 83 LEU A C 1
ATOM 659 O O . LEU A 1 83 ? -6.419 -10.491 17.624 1.00 88.44 83 LEU A O 1
ATOM 663 N N . ASP A 1 84 ? -6.763 -12.472 16.613 1.00 78.00 84 ASP A N 1
ATOM 664 C CA . ASP A 1 84 ? -5.470 -12.572 15.932 1.00 78.00 84 ASP A CA 1
ATOM 665 C C . ASP A 1 84 ? -5.603 -12.411 14.411 1.00 78.00 84 ASP A C 1
ATOM 667 O O . ASP A 1 84 ? -4.674 -11.952 13.742 1.00 78.00 84 ASP A O 1
ATOM 671 N N . THR A 1 85 ? -6.756 -12.782 13.856 1.00 71.88 85 THR A N 1
ATOM 672 C CA . THR A 1 85 ? -7.115 -12.682 12.440 1.00 71.88 85 THR A CA 1
ATOM 673 C C . THR A 1 85 ? -8.588 -12.302 12.270 1.00 71.88 85 THR A C 1
ATOM 675 O O . THR A 1 85 ? -9.411 -12.546 13.148 1.00 71.88 85 THR A O 1
ATOM 678 N N . TYR A 1 86 ? -8.949 -11.718 11.129 1.00 66.12 86 TYR A N 1
ATOM 679 C CA . TYR A 1 86 ? -10.318 -11.270 10.840 1.00 66.12 86 TYR A CA 1
ATOM 680 C C . TYR A 1 86 ? -11.354 -12.400 10.788 1.00 66.12 86 TYR A C 1
ATOM 682 O O . TYR A 1 86 ? -12.554 -12.138 10.787 1.00 66.12 86 TYR A O 1
ATOM 690 N N . THR A 1 87 ? -10.891 -13.650 10.724 1.00 70.25 87 THR A N 1
ATOM 691 C CA . THR A 1 87 ? -11.733 -14.847 10.728 1.00 70.25 87 THR A CA 1
ATOM 692 C C . THR A 1 87 ? -12.013 -15.397 12.128 1.00 70.25 87 THR A C 1
ATOM 694 O O . THR A 1 87 ? -12.830 -16.311 12.254 1.00 70.25 87 THR A O 1
ATOM 697 N N . ASP A 1 88 ? -11.350 -14.871 13.162 1.00 78.69 88 ASP A N 1
ATOM 698 C CA . ASP A 1 88 ? -11.514 -15.317 14.549 1.00 78.69 88 ASP A CA 1
ATOM 699 C C . ASP A 1 88 ? -12.823 -14.788 15.170 1.00 78.69 88 ASP A C 1
ATOM 701 O O . ASP A 1 88 ? -13.401 -13.810 14.691 1.00 78.69 88 ASP A O 1
ATOM 705 N N . ASN A 1 89 ? -13.296 -15.417 16.259 1.00 83.25 89 ASN A N 1
ATOM 706 C CA . ASN A 1 89 ? -14.526 -15.028 16.961 1.00 83.25 89 ASN A CA 1
ATOM 707 C C . ASN A 1 89 ? -14.297 -14.737 18.447 1.00 83.25 89 ASN A C 1
ATOM 709 O O . ASN A 1 89 ? -13.511 -15.422 19.098 1.00 83.25 89 ASN A O 1
ATOM 713 N N . TYR A 1 90 ? -15.066 -13.801 19.019 1.00 89.50 90 TYR A N 1
ATOM 714 C CA . TYR A 1 90 ? -15.161 -13.706 20.475 1.00 89.50 90 TYR A CA 1
ATOM 715 C C . TYR A 1 90 ? -16.004 -14.866 21.005 1.00 89.50 90 TYR A C 1
ATOM 717 O O . TYR A 1 90 ? -17.222 -14.922 20.810 1.00 89.50 90 TYR A O 1
ATOM 725 N N . GLU A 1 91 ? -15.359 -15.787 21.703 1.00 88.88 91 GLU A N 1
ATOM 726 C CA . GLU A 1 91 ? -16.022 -16.943 22.296 1.00 88.88 91 GLU A CA 1
ATOM 727 C C . GLU A 1 91 ? -16.600 -16.631 23.684 1.00 88.88 91 GLU A C 1
ATOM 729 O O . GLU A 1 91 ? -16.226 -15.659 24.340 1.00 88.88 91 GLU A O 1
ATOM 734 N N . LYS A 1 92 ? -17.499 -17.498 24.172 1.00 92.12 92 LYS A N 1
ATOM 735 C CA . LYS A 1 92 ? -18.139 -17.378 25.495 1.00 92.12 92 LYS A CA 1
ATOM 736 C C . LYS A 1 92 ? -17.139 -17.130 26.629 1.00 92.12 92 LYS A C 1
ATOM 738 O O . LYS A 1 92 ? -17.427 -16.329 27.517 1.00 92.12 92 LYS A O 1
ATOM 743 N N . TRP A 1 93 ? -15.988 -17.806 26.592 1.00 93.06 93 TRP A N 1
ATOM 744 C CA . TRP A 1 93 ? -14.979 -17.700 27.647 1.00 93.06 93 TRP A CA 1
ATOM 745 C C . TRP A 1 93 ? -14.487 -16.264 27.822 1.00 93.06 93 TRP A C 1
ATOM 747 O O . TRP A 1 93 ? -14.347 -15.827 28.955 1.00 93.06 93 TRP A O 1
ATOM 757 N N . PHE A 1 94 ? -14.315 -15.513 26.730 1.00 94.81 94 PHE A N 1
ATOM 758 C CA . PHE A 1 94 ? -13.826 -14.137 26.778 1.00 94.81 94 PHE A CA 1
ATOM 759 C C . PHE A 1 94 ? -14.813 -13.239 27.529 1.00 94.81 94 PHE A C 1
ATOM 761 O O . PHE A 1 94 ? -14.443 -12.478 28.422 1.00 94.81 94 PHE A O 1
ATOM 768 N N . TYR A 1 95 ? -16.103 -13.376 27.225 1.00 94.69 95 TYR A N 1
ATOM 769 C CA . TYR A 1 95 ? -17.146 -12.608 27.901 1.00 94.69 95 TYR A CA 1
ATOM 770 C C . TYR A 1 95 ? -17.292 -12.993 29.376 1.00 94.69 95 TYR A C 1
ATOM 772 O O . TYR A 1 95 ? -17.484 -12.114 30.215 1.00 94.69 95 TYR A O 1
ATOM 780 N N . ASP A 1 96 ? -17.187 -14.284 29.700 1.00 93.88 96 ASP A N 1
ATOM 781 C CA . ASP A 1 96 ? -17.247 -14.765 31.081 1.00 93.88 96 ASP A CA 1
ATOM 782 C C . ASP A 1 96 ? -16.034 -14.291 31.903 1.00 93.88 96 ASP A C 1
ATOM 784 O O . ASP A 1 96 ? -16.211 -13.822 33.028 1.00 93.88 96 ASP A O 1
ATOM 788 N N . GLU A 1 97 ? -14.821 -14.384 31.344 1.00 94.75 97 GLU A N 1
ATOM 789 C CA . GLU A 1 97 ? -13.556 -14.003 31.988 1.00 94.75 97 GLU A CA 1
ATOM 790 C C . GLU A 1 97 ? -13.560 -12.532 32.401 1.00 94.75 97 GLU A C 1
ATOM 792 O O . GLU A 1 97 ? -13.251 -12.193 33.545 1.00 94.75 97 GLU A O 1
ATOM 797 N N . TYR A 1 98 ? -13.982 -11.659 31.488 1.00 94.88 98 TYR A N 1
ATOM 798 C CA . TYR A 1 98 ? -14.030 -10.221 31.724 1.00 94.88 98 TYR A CA 1
ATOM 799 C C . TYR A 1 98 ? -15.365 -9.741 32.311 1.00 94.88 98 TYR A C 1
ATOM 801 O O . TYR A 1 98 ? -15.554 -8.537 32.504 1.00 94.88 98 TYR A O 1
ATOM 809 N N . GLY A 1 99 ? -16.303 -10.650 32.604 1.00 95.56 99 GLY A N 1
ATOM 810 C CA . GLY A 1 99 ? -17.626 -10.318 33.140 1.00 95.56 99 GLY A CA 1
ATOM 811 C C . GLY A 1 99 ? -18.419 -9.353 32.252 1.00 95.56 99 GLY A C 1
ATOM 812 O O . GLY A 1 99 ? -19.144 -8.499 32.768 1.00 95.56 99 GLY A O 1
ATOM 813 N N . ILE A 1 100 ? -18.244 -9.444 30.932 1.00 96.12 100 ILE A N 1
ATOM 814 C CA . ILE A 1 100 ? -18.839 -8.540 29.948 1.00 96.12 100 ILE A CA 1
ATOM 815 C C . ILE A 1 100 ? -20.298 -8.936 29.730 1.00 96.12 100 ILE A C 1
ATOM 817 O O . ILE A 1 100 ? -20.599 -10.028 29.250 1.00 96.12 100 ILE A O 1
ATOM 821 N N . THR A 1 101 ? -21.215 -8.027 30.051 1.00 95.56 101 THR A N 1
ATOM 822 C CA . THR A 1 101 ? -22.650 -8.195 29.771 1.00 95.56 101 THR A CA 1
ATOM 823 C C . THR A 1 101 ? -23.107 -7.399 28.561 1.00 95.56 101 THR A C 1
ATOM 825 O O . THR A 1 101 ? -24.153 -7.706 27.991 1.00 95.56 101 THR A O 1
ATOM 828 N N . ASP A 1 102 ? -22.322 -6.396 28.168 1.00 95.75 102 ASP A N 1
ATOM 829 C CA . ASP A 1 102 ? -22.666 -5.429 27.139 1.00 95.75 102 ASP A CA 1
ATOM 830 C C . ASP A 1 102 ? -21.454 -5.235 26.203 1.00 95.75 102 ASP A C 1
ATOM 832 O O . ASP A 1 102 ? -20.370 -4.900 26.662 1.00 95.75 102 ASP A O 1
ATOM 836 N N . HIS A 1 103 ? -21.595 -5.438 24.891 1.00 94.69 103 HIS A N 1
ATOM 837 C CA . HIS A 1 103 ? -20.543 -5.188 23.892 1.00 94.69 103 HIS A CA 1
ATOM 838 C C . HIS A 1 103 ? -21.013 -4.096 22.936 1.00 94.69 103 HIS A C 1
ATOM 840 O O . HIS A 1 103 ? -21.982 -4.269 22.200 1.00 94.69 103 HIS A O 1
ATOM 846 N N . CYS A 1 104 ? -20.319 -2.968 22.965 1.00 93.44 104 CYS A N 1
ATOM 847 C CA . CYS A 1 104 ? -20.546 -1.802 22.137 1.00 93.44 104 CYS A CA 1
ATOM 848 C C . CYS A 1 104 ? -19.631 -1.790 20.914 1.00 93.44 104 CYS A C 1
ATOM 850 O O . CYS A 1 104 ? -18.412 -1.755 21.071 1.00 93.44 104 CYS A O 1
ATOM 852 N N . GLN A 1 105 ? -20.209 -1.716 19.717 1.00 87.12 105 GLN A N 1
ATOM 853 C CA . GLN A 1 105 ? -19.446 -1.581 18.478 1.00 87.12 105 GLN A CA 1
ATOM 854 C C . GLN A 1 105 ? -19.972 -0.432 17.615 1.00 87.12 105 GLN A C 1
ATOM 856 O O . GLN A 1 105 ? -21.159 -0.084 17.654 1.00 87.12 105 GLN A O 1
ATOM 861 N N . GLY A 1 106 ? -19.064 0.163 16.834 1.00 75.56 106 GLY A N 1
ATOM 862 C CA . GLY A 1 106 ? -19.417 1.033 15.712 1.00 75.56 106 GLY A CA 1
ATOM 863 C C . GLY A 1 106 ? -20.168 0.267 14.618 1.00 75.56 106 GLY A C 1
ATOM 864 O O . GLY A 1 106 ? -20.637 -0.840 14.832 1.00 75.56 106 GLY A O 1
ATOM 865 N N . THR A 1 107 ? -20.289 0.843 13.430 1.00 68.38 107 THR A N 1
ATOM 866 C CA . THR A 1 107 ? -20.992 0.196 12.297 1.00 68.38 107 THR A CA 1
ATOM 867 C C . THR A 1 107 ? -20.057 -0.121 11.119 1.00 68.38 107 THR A C 1
ATOM 869 O O . THR A 1 107 ? -20.520 -0.591 10.092 1.00 68.38 107 THR A O 1
ATOM 872 N N . ASP A 1 108 ? -18.739 0.094 11.281 1.00 56.25 108 ASP A N 1
ATOM 873 C CA . ASP A 1 108 ? -17.694 -0.029 10.243 1.00 56.25 108 ASP A CA 1
ATOM 874 C C . ASP A 1 108 ? -17.051 -1.436 10.183 1.00 56.25 108 ASP A C 1
ATOM 876 O O . ASP A 1 108 ? -15.827 -1.579 10.183 1.00 56.25 108 ASP A O 1
ATOM 880 N N . PHE A 1 109 ? -17.869 -2.483 10.186 1.00 62.69 109 PHE A N 1
ATOM 881 C CA . PHE A 1 109 ? -17.443 -3.877 10.026 1.00 62.69 109 PHE A CA 1
ATOM 882 C C . PHE A 1 109 ? -18.305 -4.543 8.939 1.00 62.69 109 PHE A C 1
ATOM 884 O O . PHE A 1 109 ? -19.444 -4.117 8.748 1.00 62.69 109 PHE A O 1
ATOM 891 N N . ASP A 1 110 ? -17.786 -5.553 8.221 1.00 53.91 110 ASP A N 1
ATOM 892 C CA . ASP A 1 110 ? -18.556 -6.299 7.203 1.00 53.91 110 ASP A CA 1
ATOM 893 C C . ASP A 1 110 ? -19.909 -6.726 7.773 1.00 53.91 110 ASP A C 1
ATOM 895 O O . ASP A 1 110 ? -19.943 -7.203 8.898 1.00 53.91 110 ASP A O 1
ATOM 899 N N . GLU A 1 111 ? -21.011 -6.586 7.028 1.00 44.06 111 GLU A N 1
ATOM 900 C CA . GLU A 1 111 ? -22.393 -6.560 7.557 1.00 44.06 111 GLU A CA 1
ATOM 901 C C . GLU A 1 111 ? -22.814 -7.720 8.488 1.00 44.06 111 GLU A C 1
ATOM 903 O O . GLU A 1 111 ? -23.845 -7.621 9.159 1.00 44.06 111 GLU A O 1
ATOM 908 N N . ASN A 1 112 ? -22.041 -8.805 8.611 1.00 52.22 112 ASN A N 1
ATOM 909 C CA . ASN A 1 112 ? -22.271 -9.798 9.654 1.00 52.22 112 ASN A CA 1
ATOM 910 C C . ASN A 1 112 ? -21.013 -10.624 10.002 1.00 52.22 112 ASN A C 1
ATOM 912 O O . ASN A 1 112 ? -20.895 -11.777 9.577 1.00 52.22 112 ASN A O 1
ATOM 916 N N . PRO A 1 113 ? -20.068 -10.104 10.802 1.00 61.47 113 PRO A N 1
ATOM 917 C CA . PRO A 1 113 ? -18.937 -10.901 11.213 1.00 61.47 113 PRO A CA 1
ATOM 918 C C . PRO A 1 113 ? -19.432 -11.844 12.315 1.00 61.47 113 PRO A C 1
ATOM 920 O O . PRO A 1 113 ? -20.023 -11.416 13.316 1.00 61.47 113 PRO A O 1
ATOM 923 N N . LYS A 1 114 ? -19.196 -13.147 12.126 1.00 67.31 114 LYS A N 1
ATOM 924 C CA . LYS A 1 114 ? -19.486 -14.206 13.114 1.00 67.31 114 LYS A CA 1
ATOM 925 C C . LYS A 1 114 ? -18.895 -13.902 14.499 1.00 67.31 114 LYS A C 1
ATOM 927 O O . LYS A 1 114 ? -19.369 -14.404 15.515 1.00 67.31 114 LYS A O 1
ATOM 932 N N . VAL A 1 115 ? -17.933 -12.982 14.534 1.00 78.12 115 VAL A N 1
ATOM 933 C CA . VAL A 1 115 ? -17.206 -12.500 15.703 1.00 78.12 115 VAL A CA 1
ATOM 934 C C . VAL A 1 115 ? -18.096 -12.082 16.882 1.00 78.12 115 VAL A C 1
ATOM 936 O O . VAL A 1 115 ? -17.675 -12.213 18.028 1.00 78.12 115 VAL A O 1
ATOM 939 N N . TYR A 1 116 ? -19.339 -11.642 16.638 1.00 85.31 116 TYR A N 1
ATOM 940 C CA . TYR A 1 116 ? -20.272 -11.171 17.676 1.00 85.31 116 TYR A CA 1
ATOM 941 C C . TYR A 1 116 ? -21.439 -12.132 17.989 1.00 85.31 116 TYR A C 1
ATOM 943 O O . TYR A 1 116 ? -22.378 -11.739 18.686 1.00 85.31 116 TYR A O 1
ATOM 951 N N . GLU A 1 117 ? -21.439 -13.370 17.481 1.00 87.50 117 GLU A N 1
ATOM 952 C CA . GLU A 1 117 ? -22.569 -14.310 17.628 1.00 87.50 117 GLU A CA 1
ATOM 953 C C . GLU A 1 117 ? -22.963 -14.555 19.089 1.00 87.50 117 GLU A C 1
ATOM 955 O O . GLU A 1 117 ? -24.142 -14.458 19.448 1.00 87.50 117 GLU A O 1
ATOM 960 N N . TYR A 1 118 ? -21.974 -14.810 19.949 1.00 89.44 118 TYR A N 1
ATOM 961 C CA . TYR A 1 118 ? -22.235 -15.109 21.352 1.00 89.44 118 TYR A CA 1
ATOM 962 C C . TYR A 1 118 ? -22.946 -13.951 22.063 1.00 89.44 118 TYR A C 1
ATOM 964 O O . TYR A 1 118 ? -24.006 -14.148 22.660 1.00 89.44 118 TYR A O 1
ATOM 972 N N . ILE A 1 119 ? -22.416 -12.728 21.975 1.00 91.38 119 ILE A N 1
ATOM 973 C CA . ILE A 1 119 ? -22.973 -11.593 22.722 1.00 91.38 119 ILE A CA 1
ATOM 974 C C . ILE A 1 119 ? -24.374 -11.191 22.227 1.00 91.38 119 ILE A C 1
ATOM 976 O O . ILE A 1 119 ? -25.224 -10.767 23.017 1.00 91.38 119 ILE A O 1
ATOM 980 N N . LYS A 1 120 ? -24.668 -11.394 20.936 1.00 89.31 120 LYS A N 1
ATOM 981 C CA . LYS A 1 120 ? -26.019 -11.212 20.383 1.00 89.31 120 LYS A CA 1
ATOM 982 C C . LYS A 1 120 ? -27.015 -12.198 20.998 1.00 89.31 120 LYS A C 1
ATOM 984 O O . LYS A 1 120 ? -28.118 -11.791 21.352 1.00 89.31 120 LYS A O 1
ATOM 989 N N . SER A 1 121 ? -26.616 -13.460 21.188 1.00 89.94 121 SER A N 1
ATOM 990 C CA . SER A 1 121 ? -27.489 -14.501 21.756 1.00 89.94 121 SER A CA 1
ATOM 991 C C . SER A 1 121 ? -27.991 -14.180 23.170 1.00 89.94 121 SER A C 1
ATOM 993 O O . SER A 1 121 ? -29.068 -14.628 23.561 1.00 89.94 121 SER A O 1
ATOM 995 N N . ILE A 1 122 ? -27.249 -13.356 23.920 1.00 89.50 122 ILE A N 1
ATOM 996 C CA . ILE A 1 122 ? -27.604 -12.940 25.283 1.00 89.50 122 ILE A CA 1
ATOM 997 C C . ILE A 1 122 ? -28.214 -11.532 25.360 1.00 89.50 122 ILE A C 1
ATOM 999 O O . ILE A 1 122 ? -28.370 -10.986 26.454 1.00 89.50 122 ILE A O 1
ATOM 1003 N N . ASN A 1 123 ? -28.580 -10.939 24.218 1.00 88.38 123 ASN A N 1
ATOM 1004 C CA . ASN A 1 123 ? -29.097 -9.570 24.109 1.00 88.38 123 ASN A CA 1
ATOM 1005 C C . ASN A 1 123 ? -28.155 -8.507 24.715 1.00 88.38 123 ASN A C 1
ATOM 1007 O O . ASN A 1 123 ? -28.621 -7.514 25.275 1.00 88.38 123 ASN A O 1
ATOM 1011 N N . GLY A 1 124 ? -26.839 -8.731 24.631 1.00 91.81 124 GLY A N 1
ATOM 1012 C CA . GLY A 1 124 ? -25.809 -7.826 25.153 1.00 91.81 124 GLY A CA 1
ATOM 1013 C C . GLY A 1 124 ? -25.125 -6.976 24.081 1.00 91.81 124 GLY A C 1
ATOM 1014 O O . GLY A 1 124 ? -24.222 -6.212 24.392 1.00 91.81 124 GLY A O 1
ATOM 1015 N N . PHE A 1 125 ? -25.488 -7.116 22.806 1.00 92.00 125 PHE A N 1
ATOM 1016 C CA . PHE A 1 125 ? -24.844 -6.371 21.724 1.00 92.00 125 PHE A CA 1
ATOM 1017 C C . PHE A 1 125 ? -25.490 -4.997 21.527 1.00 92.00 125 PHE A C 1
ATOM 1019 O O . PHE A 1 125 ? -26.706 -4.888 21.363 1.00 92.00 125 PHE A O 1
ATOM 1026 N N . HIS A 1 126 ? -24.669 -3.950 21.492 1.00 91.75 126 HIS A N 1
ATOM 1027 C CA . HIS A 1 126 ? -25.096 -2.562 21.356 1.00 91.75 126 HIS A CA 1
ATOM 1028 C C . HIS A 1 126 ? -24.393 -1.900 20.176 1.00 91.75 126 HIS A C 1
ATOM 1030 O O . HIS A 1 126 ? -23.169 -1.806 20.134 1.00 91.75 126 HIS A O 1
ATOM 1036 N N . LEU A 1 127 ? -25.175 -1.360 19.247 1.00 87.25 127 LEU A N 1
ATOM 1037 C CA . LEU A 1 127 ? -24.654 -0.508 18.183 1.00 87.25 127 LEU A CA 1
ATOM 1038 C C . LEU A 1 127 ? -24.601 0.938 18.673 1.00 87.25 127 LEU A C 1
ATOM 1040 O O . LEU A 1 127 ? -25.605 1.477 19.140 1.00 87.25 127 LEU A O 1
ATOM 1044 N N . MET A 1 128 ? -23.427 1.558 18.574 1.00 80.44 128 MET A N 1
ATOM 1045 C CA . MET A 1 128 ? -23.180 2.913 19.087 1.00 80.44 128 MET A CA 1
ATOM 1046 C C . MET A 1 128 ? -23.108 3.979 17.984 1.00 80.44 128 MET A C 1
ATOM 1048 O O . MET A 1 128 ? -22.960 5.166 18.282 1.00 80.44 128 MET A O 1
ATOM 1052 N N . GLY A 1 129 ? -23.252 3.562 16.722 1.00 69.62 129 GLY A N 1
ATOM 1053 C CA . GLY A 1 129 ? -23.074 4.422 15.553 1.00 69.62 129 GLY A CA 1
ATOM 1054 C C . GLY A 1 129 ? -21.619 4.864 15.368 1.00 69.62 129 GLY A C 1
ATOM 1055 O O . GLY A 1 129 ? -20.748 4.560 16.184 1.00 69.62 129 GLY A O 1
ATOM 1056 N N . ARG A 1 130 ? -21.338 5.566 14.269 1.00 66.12 130 ARG A N 1
ATOM 1057 C CA . ARG A 1 130 ? -20.021 6.163 14.008 1.00 66.12 130 ARG A CA 1
ATOM 1058 C C . ARG A 1 130 ? -19.979 7.591 14.551 1.00 66.12 130 ARG A C 1
ATOM 1060 O O . ARG A 1 130 ? -21.003 8.268 14.622 1.00 66.12 130 ARG A O 1
ATOM 1067 N N . SER A 1 131 ? -18.798 8.050 14.952 1.00 71.88 131 SER A N 1
ATOM 1068 C CA . SER A 1 131 ? -18.591 9.479 15.179 1.00 71.88 131 SER A CA 1
ATOM 1069 C C . SER A 1 131 ? -18.504 10.216 13.847 1.00 71.88 131 SER A C 1
ATOM 1071 O O . SER A 1 131 ? -17.720 9.838 12.978 1.00 71.88 131 SER A O 1
ATOM 1073 N N . GLU A 1 132 ? -19.273 11.290 13.711 1.00 71.75 132 GLU A N 1
ATOM 1074 C CA . GLU A 1 132 ? -19.223 12.178 12.544 1.00 71.75 132 GLU A CA 1
ATOM 1075 C C . GLU A 1 132 ? -18.113 13.235 12.662 1.00 71.75 132 GLU A C 1
ATOM 1077 O O . GLU A 1 132 ? -17.872 13.985 11.722 1.00 71.75 132 GLU A O 1
ATOM 1082 N N . LEU A 1 133 ? -17.421 13.309 13.808 1.00 72.56 133 LEU A N 1
ATOM 1083 C CA . LEU A 1 133 ? -16.430 14.357 14.066 1.00 72.56 133 LEU A CA 1
ATOM 1084 C C . LEU A 1 133 ? -15.190 14.228 13.175 1.00 72.56 133 LEU A C 1
ATOM 1086 O O . LEU A 1 133 ? -14.682 15.227 12.662 1.00 72.56 133 LEU A O 1
ATOM 1090 N N . MET A 1 134 ? -14.651 13.010 13.074 1.00 73.44 134 MET A N 1
ATOM 1091 C CA . MET A 1 134 ? -13.452 12.698 12.298 1.00 73.44 134 MET A CA 1
ATOM 1092 C C . MET A 1 134 ? -13.235 11.187 12.254 1.00 73.44 134 MET A C 1
ATOM 1094 O O . MET A 1 134 ? -13.426 10.495 13.256 1.00 73.44 134 MET A O 1
ATOM 1098 N N . SER A 1 135 ? -12.736 10.682 11.132 1.00 77.38 135 SER A N 1
ATOM 1099 C CA . SER A 1 135 ? -12.207 9.316 11.036 1.00 77.38 135 SER A CA 1
ATOM 1100 C C . SER A 1 135 ? -10.738 9.305 10.655 1.00 77.38 135 SER A C 1
ATOM 1102 O O . SER A 1 135 ? -10.246 10.299 10.140 1.00 77.38 135 SER A O 1
ATOM 1104 N N . THR A 1 136 ? -10.041 8.183 10.831 1.00 73.44 136 THR A N 1
ATOM 1105 C CA . THR A 1 136 ? -8.625 8.097 10.457 1.00 73.44 136 THR A CA 1
ATOM 1106 C C . THR A 1 136 ? -8.439 8.339 8.961 1.00 73.44 136 THR A C 1
ATOM 1108 O O . THR A 1 136 ? -7.553 9.085 8.569 1.00 73.44 136 THR A O 1
ATOM 1111 N N . THR A 1 137 ? -9.322 7.785 8.123 1.00 69.06 137 THR A N 1
ATOM 1112 C CA . THR A 1 137 ? -9.329 8.032 6.673 1.00 69.06 137 THR A CA 1
ATOM 1113 C C . THR A 1 137 ? -9.679 9.475 6.348 1.00 69.06 137 THR A C 1
ATOM 1115 O O . THR A 1 137 ? -9.078 10.048 5.461 1.00 69.06 137 THR A O 1
ATOM 1118 N N . GLU A 1 138 ? -10.621 10.095 7.055 1.00 63.16 138 GLU A N 1
ATOM 1119 C CA . GLU A 1 138 ? -10.950 11.505 6.841 1.00 63.16 138 GLU A CA 1
ATOM 1120 C C . GLU A 1 138 ? -9.890 12.449 7.402 1.00 63.16 138 GLU A C 1
ATOM 1122 O O . GLU A 1 138 ? -9.727 13.528 6.874 1.00 63.16 138 GLU A O 1
ATOM 1127 N N . LEU A 1 139 ? -9.145 12.086 8.440 1.00 70.81 139 LEU A N 1
ATOM 1128 C CA . LEU A 1 139 ? -7.968 12.834 8.864 1.00 70.81 139 LEU A CA 1
ATOM 1129 C C . LEU A 1 139 ? -6.914 12.735 7.763 1.00 70.81 139 LEU A C 1
ATOM 1131 O O . LEU A 1 139 ? -6.416 13.756 7.309 1.00 70.81 139 LEU A O 1
ATOM 1135 N N . ILE A 1 140 ? -6.689 11.529 7.239 1.00 66.69 140 ILE A N 1
ATOM 1136 C CA . ILE A 1 140 ? -5.847 11.300 6.063 1.00 66.69 140 ILE A CA 1
ATOM 1137 C C . ILE A 1 140 ? -6.373 12.084 4.838 1.00 66.69 140 ILE A C 1
ATOM 1139 O O . ILE A 1 140 ? -5.564 12.666 4.132 1.00 66.69 140 ILE A O 1
ATOM 1143 N N . ASN A 1 141 ? -7.691 12.207 4.626 1.00 59.78 141 ASN A N 1
ATOM 1144 C CA . ASN A 1 141 ? -8.343 12.897 3.492 1.00 59.78 141 ASN A CA 1
ATOM 1145 C C . ASN A 1 141 ? -8.605 14.404 3.711 1.00 59.78 141 ASN A C 1
ATOM 1147 O O . ASN A 1 141 ? -8.639 15.210 2.796 1.00 59.78 141 ASN A O 1
ATOM 1151 N N . LYS A 1 142 ? -8.682 14.904 4.929 1.00 60.50 142 LYS A N 1
ATOM 1152 C CA . LYS A 1 142 ? -8.512 16.342 5.184 1.00 60.50 142 LYS A CA 1
ATOM 1153 C C . LYS A 1 142 ? -7.068 16.735 4.898 1.00 60.50 142 LYS A C 1
ATOM 1155 O O . LYS A 1 142 ? -6.801 17.870 4.523 1.00 60.50 142 LYS A O 1
ATOM 1160 N N . LEU A 1 143 ? -6.178 15.749 4.965 1.00 49.62 143 LEU A N 1
ATOM 1161 C CA . LEU A 1 143 ? -4.860 15.782 4.365 1.00 49.62 143 LEU A CA 1
ATOM 1162 C C . LEU A 1 143 ? -4.859 15.296 2.861 1.00 49.62 143 LEU A C 1
ATOM 1164 O O . LEU A 1 143 ? -3.793 15.355 2.262 1.00 49.62 143 LEU A O 1
ATOM 1168 N N . THR A 1 144 ? -5.996 14.887 2.213 1.00 54.56 144 THR A N 1
ATOM 1169 C CA . THR A 1 144 ? -6.198 14.438 0.772 1.00 54.56 144 THR A CA 1
ATOM 1170 C C . THR A 1 144 ? -7.638 14.599 0.094 1.00 54.56 144 THR A C 1
ATOM 1172 O O . THR A 1 144 ? -8.625 14.048 0.559 1.00 54.56 144 THR A O 1
ATOM 1175 N N . PRO A 1 145 ? -7.829 15.139 -1.141 1.00 54.16 145 PRO A N 1
ATOM 1176 C CA . PRO A 1 145 ? -8.789 16.238 -1.488 1.00 54.16 145 PRO A CA 1
ATOM 1177 C C . PRO A 1 145 ? -10.133 15.929 -2.273 1.00 54.16 145 PRO A C 1
ATOM 1179 O O . PRO A 1 145 ? -10.315 14.822 -2.772 1.00 54.16 145 PRO A O 1
ATOM 1182 N N . SER A 1 146 ? -11.091 16.904 -2.378 1.00 51.19 146 SER A N 1
ATOM 1183 C CA . SER A 1 146 ? -12.557 16.768 -2.727 1.00 51.19 146 SER A CA 1
ATOM 1184 C C . SER A 1 146 ? -13.075 17.271 -4.096 1.00 51.19 146 SER A C 1
ATOM 1186 O O . SER A 1 146 ? -14.258 17.163 -4.419 1.00 51.19 146 SER A O 1
ATOM 1188 N N . HIS A 1 147 ? -12.217 17.857 -4.902 1.00 68.12 147 HIS A N 1
ATOM 1189 C CA . HIS A 1 147 ? -12.453 18.139 -6.314 1.00 68.12 147 HIS A CA 1
ATOM 1190 C C . HIS A 1 147 ? -11.649 17.112 -7.107 1.00 68.12 147 HIS A C 1
ATOM 1192 O O . HIS A 1 147 ? -10.870 16.360 -6.520 1.00 68.12 147 HIS A O 1
ATOM 1198 N N . VAL A 1 148 ? -11.815 17.076 -8.431 1.00 71.25 148 VAL A N 1
ATOM 1199 C CA . VAL A 1 148 ? -10.806 16.413 -9.255 1.00 71.25 148 VAL A CA 1
ATOM 1200 C C . VAL A 1 148 ? -9.478 17.097 -8.961 1.00 71.25 148 VAL A C 1
ATOM 1202 O O . VAL A 1 148 ? -9.285 18.271 -9.276 1.00 71.25 148 VAL A O 1
ATOM 1205 N N . VAL A 1 149 ? -8.592 16.368 -8.300 1.00 72.94 149 VAL A N 1
ATOM 1206 C CA . VAL A 1 149 ? -7.259 16.853 -7.989 1.00 72.94 149 VAL A CA 1
ATOM 1207 C C . VAL A 1 149 ? -6.367 16.315 -9.064 1.00 72.94 149 VAL A C 1
ATOM 1209 O O . VAL A 1 149 ? -6.247 15.100 -9.222 1.00 72.94 149 VAL A O 1
ATOM 1212 N N . LYS A 1 150 ? -5.756 17.227 -9.811 1.00 75.12 150 LYS A N 1
ATOM 1213 C CA . LYS A 1 150 ? -4.661 16.847 -10.682 1.00 75.12 150 LYS A CA 1
ATOM 1214 C C . LYS A 1 150 ? -3.547 16.298 -9.795 1.00 75.12 150 LYS A C 1
ATOM 1216 O O . LYS A 1 150 ? -3.061 17.000 -8.912 1.00 75.12 150 LYS A O 1
ATOM 1221 N N . LEU A 1 151 ? -3.226 15.030 -9.994 1.00 68.44 151 LEU A N 1
ATOM 1222 C CA . LEU A 1 151 ? -2.046 14.413 -9.420 1.00 68.44 151 LEU A CA 1
ATOM 1223 C C . LEU A 1 151 ? -0.856 14.747 -10.317 1.00 68.44 151 LEU A C 1
ATOM 1225 O O . LEU A 1 151 ? -1.020 14.970 -11.522 1.00 68.44 151 LEU A O 1
ATOM 1229 N N . ASP A 1 152 ? 0.335 14.751 -9.735 1.00 56.72 152 ASP A N 1
ATOM 1230 C CA . ASP A 1 152 ? 1.555 14.807 -10.526 1.00 56.72 152 ASP A CA 1
ATOM 1231 C C . ASP A 1 152 ? 1.671 13.548 -11.405 1.00 56.72 152 ASP A C 1
ATOM 1233 O O . ASP A 1 152 ? 1.137 12.472 -11.103 1.00 56.72 152 ASP A O 1
ATOM 1237 N N . GLY A 1 153 ? 2.320 13.708 -12.550 1.00 57.41 153 GLY A N 1
ATOM 1238 C CA . GLY A 1 153 ? 2.500 12.653 -13.533 1.00 57.41 153 GLY A CA 1
ATOM 1239 C C . GLY A 1 153 ? 3.465 13.120 -14.606 1.00 57.41 153 GLY A C 1
ATOM 1240 O O . GLY A 1 153 ? 3.293 14.203 -15.164 1.00 57.41 153 GLY A O 1
ATOM 1241 N N . ASP A 1 154 ? 4.474 12.300 -14.881 1.00 50.78 154 ASP A N 1
ATOM 1242 C CA . ASP A 1 154 ? 5.541 12.647 -15.823 1.00 50.78 154 ASP A CA 1
ATOM 1243 C C . ASP A 1 154 ? 5.100 12.475 -17.283 1.00 50.78 154 ASP A C 1
ATOM 1245 O O . ASP A 1 154 ? 5.639 13.107 -18.190 1.00 50.78 154 ASP A O 1
ATOM 1249 N N . THR A 1 155 ? 4.098 11.628 -17.517 1.00 56.28 155 THR A N 1
ATOM 1250 C CA . THR A 1 155 ? 3.767 11.134 -18.857 1.00 56.28 155 THR A CA 1
ATOM 1251 C C . THR A 1 155 ? 2.268 11.095 -19.175 1.00 56.28 155 THR A C 1
ATOM 1253 O O . THR A 1 155 ? 1.897 11.100 -20.348 1.00 56.28 155 THR A O 1
ATOM 1256 N N . ASN A 1 156 ? 1.405 11.123 -18.155 1.00 66.44 156 ASN A N 1
ATOM 1257 C CA . ASN A 1 156 ? -0.052 11.124 -18.276 1.00 66.44 156 ASN A CA 1
ATOM 1258 C C . ASN A 1 156 ? -0.689 12.239 -17.455 1.00 66.44 156 ASN A C 1
ATOM 1260 O O . ASN A 1 156 ? -0.111 12.755 -16.497 1.00 66.44 156 ASN A O 1
ATOM 1264 N N . GLN A 1 157 ? -1.929 12.580 -17.802 1.00 79.50 157 GLN A N 1
ATOM 1265 C CA . GLN A 1 157 ? -2.751 13.420 -16.943 1.00 79.50 157 GLN A CA 1
ATOM 1266 C C . GLN A 1 157 ? -3.483 12.542 -15.931 1.00 79.50 157 GLN A C 1
ATOM 1268 O O . GLN A 1 157 ? -4.464 11.866 -16.243 1.00 79.50 157 GLN A O 1
ATOM 1273 N N . ASN A 1 158 ? -2.961 12.558 -14.706 1.00 78.31 158 ASN A N 1
ATOM 1274 C CA . ASN A 1 158 ? -3.506 11.818 -13.584 1.00 78.31 158 ASN A CA 1
ATOM 1275 C C . ASN A 1 158 ? -4.433 12.712 -12.770 1.00 78.31 158 ASN A C 1
ATOM 1277 O O . ASN A 1 158 ? -4.107 13.846 -12.413 1.00 78.31 158 ASN A O 1
ATOM 1281 N N . PHE A 1 159 ? -5.586 12.170 -12.422 1.00 83.38 159 PHE A N 1
ATOM 1282 C CA . PHE A 1 159 ? -6.597 12.855 -11.647 1.00 83.38 159 PHE A CA 1
ATOM 1283 C C . PHE A 1 159 ? -7.091 11.935 -10.546 1.00 83.38 159 PHE A C 1
ATOM 1285 O O . PHE A 1 159 ? -7.342 10.753 -10.768 1.00 83.38 159 PHE A O 1
ATOM 1292 N N . ARG A 1 160 ? -7.271 12.479 -9.348 1.00 76.56 160 ARG A N 1
ATOM 1293 C CA . ARG A 1 160 ? -7.915 11.768 -8.252 1.00 76.56 160 ARG A CA 1
ATOM 1294 C C . ARG A 1 160 ? -9.263 12.384 -7.966 1.00 76.56 160 ARG A C 1
ATOM 1296 O O . ARG A 1 160 ? -9.373 13.592 -7.770 1.00 76.56 160 ARG A O 1
ATOM 1303 N N . LEU A 1 161 ? -10.270 11.528 -7.893 1.00 78.00 161 LEU A N 1
ATOM 1304 C CA . LEU A 1 161 ? -11.586 11.872 -7.384 1.00 78.00 161 LEU A CA 1
ATOM 1305 C C . LEU A 1 161 ? -11.961 10.838 -6.321 1.00 78.00 161 LEU A C 1
ATOM 1307 O O . LEU A 1 161 ? -12.345 9.712 -6.634 1.00 78.00 161 LEU A O 1
ATOM 1311 N N . GLY A 1 162 ? -11.787 11.198 -5.048 1.00 73.50 162 GLY A N 1
ATOM 1312 C CA . GLY A 1 162 ? -11.971 10.263 -3.936 1.00 73.50 162 GLY A CA 1
ATOM 1313 C C . GLY A 1 162 ? -11.010 9.070 -4.022 1.00 73.50 162 GLY A C 1
ATOM 1314 O O . GLY A 1 162 ? -9.793 9.248 -4.008 1.00 73.50 162 GLY A O 1
ATOM 1315 N N . ASN A 1 163 ? -11.555 7.855 -4.121 1.00 70.44 163 ASN A N 1
ATOM 1316 C CA . ASN A 1 163 ? -10.789 6.606 -4.249 1.00 70.44 163 ASN A CA 1
ATOM 1317 C C . ASN A 1 163 ? -10.738 6.089 -5.692 1.00 70.44 163 ASN A C 1
ATOM 1319 O O . ASN A 1 163 ? -10.584 4.893 -5.915 1.00 70.44 163 ASN A O 1
ATOM 1323 N N . ILE A 1 164 ? -10.895 6.974 -6.669 1.00 75.75 164 ILE A N 1
ATOM 1324 C CA . ILE A 1 164 ? -10.745 6.644 -8.081 1.00 75.75 164 ILE A CA 1
ATOM 1325 C C . ILE A 1 164 ? -9.574 7.451 -8.615 1.00 75.75 164 ILE A C 1
ATOM 1327 O O . ILE A 1 164 ? -9.508 8.671 -8.427 1.00 75.75 164 ILE A O 1
ATOM 1331 N N . VAL A 1 165 ? -8.658 6.752 -9.276 1.00 79.69 165 VAL A N 1
ATOM 1332 C CA . VAL A 1 165 ? -7.643 7.371 -10.119 1.00 79.69 165 VAL A CA 1
ATOM 1333 C C . VAL A 1 165 ? -8.182 7.345 -11.541 1.00 79.69 165 VAL A C 1
ATOM 1335 O O . VAL A 1 165 ? -8.486 6.286 -12.089 1.00 79.69 165 VAL A O 1
ATOM 1338 N N . ILE A 1 166 ? -8.346 8.530 -12.110 1.00 85.50 166 ILE A N 1
ATOM 1339 C CA . ILE A 1 166 ? -8.707 8.732 -13.504 1.00 85.50 166 ILE A CA 1
ATOM 1340 C C . ILE A 1 166 ? -7.405 9.067 -14.223 1.00 85.50 166 ILE A C 1
ATOM 1342 O O . ILE A 1 166 ? -6.758 10.066 -13.902 1.00 85.50 166 ILE A O 1
ATOM 1346 N N . LYS A 1 167 ? -7.014 8.223 -15.170 1.00 82.81 167 LYS A N 1
ATOM 1347 C CA . LYS A 1 167 ? -5.872 8.462 -16.047 1.00 82.81 167 LYS A CA 1
ATOM 1348 C C . LYS A 1 167 ? -6.386 8.829 -17.428 1.00 82.81 167 LYS A C 1
ATOM 1350 O O . LYS A 1 167 ? -7.224 8.128 -17.990 1.00 82.81 167 LYS A O 1
ATOM 1355 N N . GLU A 1 168 ? -5.918 9.946 -17.962 1.00 85.62 168 GLU A N 1
ATOM 1356 C CA . GLU A 1 168 ? -6.045 10.225 -19.386 1.00 85.62 168 GLU A CA 1
ATOM 1357 C C . GLU A 1 168 ? -4.768 9.761 -20.081 1.00 85.62 168 GLU A C 1
ATOM 1359 O O . GLU A 1 168 ? -3.701 10.338 -19.867 1.00 85.62 168 GLU A O 1
ATOM 1364 N N . VAL A 1 169 ? -4.909 8.740 -20.925 1.00 78.50 169 VAL A N 1
ATOM 1365 C CA . VAL A 1 169 ? -3.842 8.219 -21.776 1.00 78.50 169 VAL A CA 1
ATOM 1366 C C . VAL A 1 169 ? -3.489 9.279 -22.813 1.00 78.50 169 VAL A C 1
ATOM 1368 O O . VAL A 1 169 ? -4.229 9.513 -23.781 1.00 78.50 169 VAL A O 1
ATOM 1371 N N . ILE A 1 170 ? -2.327 9.902 -22.656 1.00 75.00 170 ILE A N 1
ATOM 1372 C CA . ILE A 1 170 ? -1.825 10.880 -23.633 1.00 75.00 170 ILE A CA 1
ATOM 1373 C C . ILE A 1 170 ? -0.947 10.182 -24.674 1.00 75.00 170 ILE A C 1
ATOM 1375 O O . ILE A 1 170 ? -0.997 10.519 -25.864 1.00 75.00 170 ILE A O 1
ATOM 1379 N N . HIS A 1 171 ? -0.196 9.171 -24.240 1.00 67.81 171 HIS A N 1
ATOM 1380 C CA . HIS A 1 171 ? 0.782 8.440 -25.034 1.00 67.81 171 HIS A CA 1
ATOM 1381 C C . HIS A 1 171 ? 0.548 6.926 -24.933 1.00 67.81 171 HIS A C 1
ATOM 1383 O O . HIS A 1 171 ? 0.194 6.426 -23.877 1.00 67.81 171 HIS A O 1
ATOM 1389 N N . GLY A 1 172 ? 0.764 6.193 -26.030 1.00 69.19 172 GLY A N 1
ATOM 1390 C CA . GLY A 1 172 ? 0.631 4.729 -26.066 1.00 69.19 172 GLY A CA 1
ATOM 1391 C C . GLY A 1 172 ? -0.512 4.216 -26.949 1.00 69.19 172 GLY A C 1
ATOM 1392 O O . GLY A 1 172 ? -1.346 4.981 -27.436 1.00 69.19 172 GLY A O 1
ATOM 1393 N N . ASP A 1 173 ? -0.517 2.903 -27.198 1.00 75.25 173 ASP A N 1
ATOM 1394 C CA . ASP A 1 173 ? -1.563 2.208 -27.961 1.00 75.25 173 ASP A CA 1
ATOM 1395 C C . ASP A 1 173 ? -2.670 1.734 -27.010 1.00 75.25 173 ASP A C 1
ATOM 1397 O O . ASP A 1 173 ? -2.503 0.765 -26.268 1.00 75.25 173 ASP A O 1
ATOM 1401 N N . THR A 1 174 ? -3.818 2.415 -27.046 1.00 80.19 174 THR A N 1
ATOM 1402 C CA . THR A 1 174 ? -4.955 2.117 -26.162 1.00 80.19 174 THR A CA 1
ATOM 1403 C C . THR A 1 174 ? -5.535 0.716 -26.347 1.00 80.19 174 THR A C 1
ATOM 1405 O O . THR A 1 174 ? -6.119 0.184 -25.411 1.00 80.19 174 THR A O 1
ATOM 1408 N N . GLU A 1 175 ? -5.392 0.108 -27.530 1.00 80.69 175 GLU A N 1
ATOM 1409 C CA . GLU A 1 175 ? -5.844 -1.271 -27.742 1.00 80.69 175 GLU A CA 1
ATOM 1410 C C . GLU A 1 175 ? -4.895 -2.270 -27.086 1.00 80.69 175 GLU A C 1
ATOM 1412 O O . GLU A 1 175 ? -5.338 -3.263 -26.520 1.00 80.69 175 GLU A O 1
ATOM 1417 N N . PHE A 1 176 ? -3.587 -2.013 -27.158 1.00 77.94 176 PHE A N 1
ATOM 1418 C CA . PHE A 1 176 ? -2.600 -2.843 -26.472 1.00 77.94 176 PHE A CA 1
ATOM 1419 C C . PHE A 1 176 ? -2.732 -2.736 -24.954 1.00 77.94 176 PHE A C 1
ATOM 1421 O O . PHE A 1 176 ? -2.681 -3.755 -24.276 1.00 77.94 176 PHE A O 1
ATOM 1428 N N . MET A 1 177 ? -2.944 -1.529 -24.424 1.00 78.69 177 MET A N 1
ATOM 1429 C CA . MET A 1 177 ? -3.194 -1.349 -22.994 1.00 78.69 177 MET A CA 1
ATOM 1430 C C . MET A 1 177 ? -4.408 -2.150 -22.536 1.00 78.69 177 MET A C 1
ATOM 1432 O O . MET A 1 177 ? -4.314 -2.868 -21.548 1.00 78.69 177 MET A O 1
ATOM 1436 N N . ASP A 1 178 ? -5.516 -2.098 -23.276 1.00 81.06 178 ASP A N 1
ATOM 1437 C CA . ASP A 1 178 ? -6.700 -2.904 -22.970 1.00 81.06 178 ASP A CA 1
ATOM 1438 C C . ASP A 1 178 ? -6.419 -4.396 -22.929 1.00 81.06 178 ASP A C 1
ATOM 1440 O O . ASP A 1 178 ? -6.860 -5.083 -22.007 1.00 81.06 178 ASP A O 1
ATOM 1444 N N . ASP A 1 179 ? -5.696 -4.893 -23.928 1.00 80.62 179 ASP A N 1
ATOM 1445 C CA . ASP A 1 179 ? -5.303 -6.294 -23.999 1.00 80.62 179 ASP A CA 1
ATOM 1446 C C . ASP A 1 179 ? -4.412 -6.673 -22.805 1.00 80.62 179 ASP A C 1
ATOM 1448 O O . ASP A 1 179 ? -4.678 -7.661 -22.120 1.00 80.62 179 ASP A O 1
ATOM 1452 N N . ALA A 1 180 ? -3.428 -5.832 -22.471 1.00 79.88 180 ALA A N 1
ATOM 1453 C CA . ALA A 1 180 ? -2.561 -6.017 -21.315 1.00 79.88 180 ALA A CA 1
ATOM 1454 C C . ALA A 1 180 ? -3.354 -6.048 -19.999 1.00 79.88 180 ALA A C 1
ATOM 1456 O O . ALA A 1 180 ? -3.283 -7.038 -19.268 1.00 79.88 180 ALA A O 1
ATOM 1457 N N . TYR A 1 181 ? -4.159 -5.016 -19.719 1.00 81.00 181 TYR A N 1
ATOM 1458 C CA . TYR A 1 181 ? -5.013 -4.951 -18.529 1.00 81.00 181 TYR A CA 1
ATOM 1459 C C . TYR A 1 181 ? -5.939 -6.167 -18.440 1.00 81.00 181 TYR A C 1
ATOM 1461 O O . TYR A 1 181 ? -6.044 -6.783 -17.381 1.00 81.00 181 TYR A O 1
ATOM 1469 N N . THR A 1 182 ? -6.567 -6.559 -19.549 1.00 80.62 182 THR A N 1
ATOM 1470 C CA . THR A 1 182 ? -7.473 -7.713 -19.595 1.00 80.62 182 THR A CA 1
ATOM 1471 C C . THR A 1 182 ? -6.751 -9.006 -19.236 1.00 80.62 182 THR A C 1
ATOM 1473 O O . THR A 1 182 ? -7.208 -9.753 -18.367 1.00 80.62 182 THR A O 1
ATOM 1476 N N . GLN A 1 183 ? -5.610 -9.276 -19.872 1.00 79.19 183 GLN A N 1
ATOM 1477 C CA . GLN A 1 183 ? -4.858 -10.503 -19.631 1.00 79.19 183 GLN A CA 1
ATOM 1478 C C . GLN A 1 183 ? -4.358 -10.568 -18.196 1.00 79.19 183 GLN A C 1
ATOM 1480 O O . GLN A 1 183 ? -4.492 -11.595 -17.529 1.00 79.19 183 GLN A O 1
ATOM 1485 N N . LEU A 1 184 ? -3.847 -9.467 -17.672 1.00 79.06 184 LEU A N 1
ATOM 1486 C CA . LEU A 1 184 ? -3.281 -9.474 -16.342 1.00 79.06 184 LEU A CA 1
ATOM 1487 C C . LEU A 1 184 ? -4.348 -9.533 -15.231 1.00 79.06 184 LEU A C 1
ATOM 1489 O O . LEU A 1 184 ? -4.134 -10.220 -14.228 1.00 79.06 184 LEU A O 1
ATOM 1493 N N . LEU A 1 185 ? -5.517 -8.908 -15.433 1.00 79.75 185 LEU A N 1
ATOM 1494 C CA . LEU A 1 185 ? -6.692 -9.084 -14.571 1.00 79.75 185 LEU A CA 1
ATOM 1495 C C . LEU A 1 185 ? -7.189 -10.530 -14.597 1.00 79.75 185 LEU A C 1
ATOM 1497 O O . LEU A 1 185 ?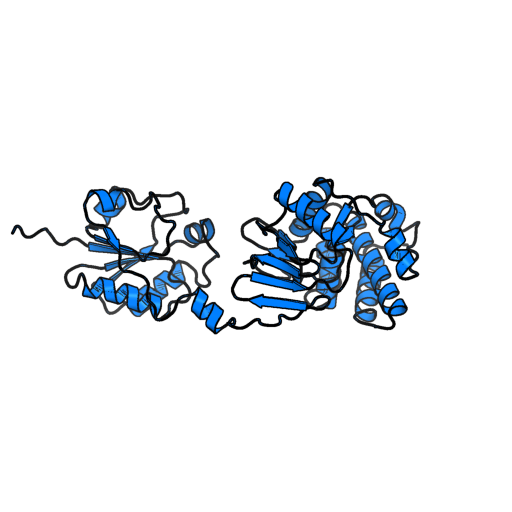 -7.427 -11.115 -13.544 1.00 79.75 185 LEU A O 1
ATOM 1501 N N . SER A 1 186 ? -7.288 -11.137 -15.785 1.00 81.62 186 SER A N 1
ATOM 1502 C CA . SER A 1 186 ? -7.744 -12.528 -15.926 1.00 81.62 186 SER A CA 1
ATOM 1503 C C . SER A 1 186 ? -6.827 -13.538 -15.222 1.00 81.62 186 SER A C 1
ATOM 1505 O O . SER A 1 186 ? -7.287 -14.588 -14.778 1.00 81.62 186 SER A O 1
ATOM 1507 N N . ASN A 1 187 ? -5.545 -13.193 -15.062 1.00 78.19 187 ASN A N 1
ATOM 1508 C CA . ASN A 1 187 ? -4.546 -13.992 -14.355 1.00 78.19 187 ASN A CA 1
ATOM 1509 C C . ASN A 1 187 ? -4.377 -13.599 -12.872 1.00 78.19 187 ASN A C 1
ATOM 1511 O O . ASN A 1 187 ? -3.517 -14.162 -12.197 1.00 78.19 187 ASN A O 1
ATOM 1515 N N . ASN A 1 188 ? -5.181 -12.665 -12.344 1.00 76.81 188 ASN A N 1
ATOM 1516 C CA . ASN A 1 188 ? -5.088 -12.145 -10.971 1.00 76.81 188 ASN A CA 1
ATOM 1517 C C . ASN A 1 188 ? -3.697 -11.587 -10.603 1.00 76.81 188 ASN A C 1
ATOM 1519 O O . ASN A 1 188 ? -3.237 -11.737 -9.472 1.00 76.81 188 ASN A O 1
ATOM 1523 N N . LEU A 1 189 ? -3.011 -10.950 -11.554 1.00 71.69 189 LEU A N 1
ATOM 1524 C CA . LEU A 1 189 ? -1.658 -10.408 -11.361 1.00 71.69 189 LEU A CA 1
ATOM 1525 C C . LEU A 1 189 ? -1.644 -8.941 -10.901 1.00 71.69 189 LEU A C 1
ATOM 1527 O O . LEU A 1 189 ? -0.585 -8.324 -10.818 1.00 71.69 189 LEU A O 1
ATOM 1531 N N . PHE A 1 190 ? -2.820 -8.372 -10.627 1.00 65.62 190 PHE A N 1
ATOM 1532 C CA . PHE A 1 190 ? -3.023 -6.971 -10.262 1.00 65.62 190 PHE A CA 1
ATOM 1533 C C . PHE A 1 190 ? -3.613 -6.860 -8.859 1.00 65.62 190 PHE A C 1
ATOM 1535 O O . PHE A 1 190 ? -4.447 -7.665 -8.455 1.00 65.62 190 PHE A O 1
ATOM 1542 N N . GLY A 1 191 ? -3.261 -5.788 -8.149 1.00 61.66 191 GLY A N 1
ATOM 1543 C CA . GLY A 1 191 ? -4.039 -5.323 -6.992 1.00 61.66 191 GLY A CA 1
ATOM 1544 C C . GLY A 1 191 ? -5.256 -4.478 -7.376 1.00 61.66 191 GLY A C 1
ATOM 1545 O O . GLY A 1 191 ? -6.093 -4.174 -6.532 1.00 61.66 191 GLY A O 1
ATOM 1546 N N . VAL A 1 192 ? -5.367 -4.109 -8.652 1.00 61.44 192 VAL A N 1
ATOM 1547 C CA . VAL A 1 192 ? -6.567 -3.522 -9.241 1.00 61.44 192 VAL A CA 1
ATOM 1548 C C . VAL A 1 192 ? -7.538 -4.661 -9.539 1.00 61.44 192 VAL A C 1
ATOM 1550 O O . VAL A 1 192 ? -7.218 -5.554 -10.311 1.00 61.44 192 VAL A O 1
ATOM 1553 N N . THR A 1 193 ? -8.719 -4.642 -8.932 1.00 65.00 193 THR A N 1
ATOM 1554 C CA . THR A 1 193 ? -9.742 -5.686 -9.125 1.00 65.00 193 THR A CA 1
ATOM 1555 C C . THR A 1 193 ? -10.709 -5.382 -10.267 1.00 65.00 193 THR A C 1
ATOM 1557 O O . THR A 1 193 ? -11.509 -6.237 -10.641 1.00 65.00 193 THR A O 1
ATOM 1560 N N . ASN A 1 194 ? -10.672 -4.163 -10.812 1.00 70.50 194 ASN A N 1
ATOM 1561 C CA . ASN A 1 194 ? -11.569 -3.726 -11.872 1.00 70.50 194 ASN A CA 1
ATOM 1562 C C . ASN A 1 194 ? -10.929 -2.636 -12.739 1.00 70.50 194 ASN A C 1
ATOM 1564 O O . ASN A 1 194 ? -10.200 -1.783 -12.240 1.00 70.50 194 ASN A O 1
ATOM 1568 N N . TYR A 1 195 ? -11.258 -2.644 -14.023 1.00 82.19 195 TYR A N 1
ATOM 1569 C CA . TYR A 1 195 ? -10.756 -1.722 -15.030 1.00 82.19 195 TYR A CA 1
ATOM 1570 C C . TYR A 1 195 ? -11.910 -1.270 -15.925 1.00 82.19 195 TYR A C 1
ATOM 1572 O O . TYR A 1 195 ? -12.680 -2.098 -16.412 1.00 82.19 195 TYR A O 1
ATOM 1580 N N . GLN A 1 196 ? -12.036 0.041 -16.148 1.00 83.88 196 GLN A N 1
ATOM 1581 C CA . GLN A 1 196 ? -13.000 0.600 -17.098 1.00 83.88 196 GLN A CA 1
ATOM 1582 C C . GLN A 1 196 ? -12.312 1.619 -18.001 1.00 83.88 196 GLN A C 1
ATOM 1584 O O . GLN A 1 196 ? -11.661 2.543 -17.510 1.00 83.88 196 GLN A O 1
ATOM 1589 N N . ARG A 1 197 ? -12.508 1.482 -19.316 1.00 85.75 197 ARG A N 1
ATOM 1590 C CA . ARG A 1 197 ? -11.973 2.410 -20.314 1.00 85.75 197 ARG A CA 1
ATOM 1591 C C . ARG A 1 197 ? -13.076 3.044 -21.153 1.00 85.75 197 ARG A C 1
ATOM 1593 O O . ARG A 1 197 ? -13.962 2.361 -21.659 1.00 85.75 197 ARG A O 1
ATOM 1600 N N . PHE A 1 198 ? -12.959 4.353 -21.358 1.00 85.81 198 PHE A N 1
ATOM 1601 C CA . PHE A 1 198 ? -13.792 5.156 -22.250 1.00 85.81 198 PHE A CA 1
ATOM 1602 C C . PHE A 1 198 ? -12.895 5.965 -23.192 1.00 85.81 198 PHE A C 1
ATOM 1604 O O . PHE A 1 198 ? -12.491 7.093 -22.903 1.00 85.81 198 PHE A O 1
ATOM 1611 N N . GLY A 1 199 ? -12.544 5.368 -24.333 1.00 86.62 199 GLY A N 1
ATOM 1612 C CA . GLY A 1 199 ? -11.597 5.966 -25.274 1.00 86.62 199 GLY A CA 1
ATOM 1613 C C . GLY A 1 199 ? -10.193 6.052 -24.671 1.00 86.62 199 GLY A C 1
ATOM 1614 O O . GLY A 1 199 ? -9.532 5.026 -24.520 1.00 86.62 199 GLY A O 1
ATOM 1615 N N . LYS A 1 200 ? -9.753 7.274 -24.345 1.00 85.75 200 LYS A N 1
ATOM 1616 C CA . LYS A 1 200 ? -8.461 7.563 -23.696 1.00 85.75 200 LYS A CA 1
ATOM 1617 C C . LYS A 1 200 ? -8.549 7.677 -22.174 1.00 85.75 200 LYS A C 1
ATOM 1619 O O . LYS A 1 200 ? -7.520 7.795 -21.524 1.00 85.75 200 LYS A O 1
ATOM 1624 N N . LEU A 1 201 ? -9.754 7.683 -21.608 1.00 86.56 201 LEU A N 1
ATOM 1625 C CA . LEU A 1 201 ? -9.934 7.765 -20.164 1.00 86.56 201 LEU A CA 1
ATOM 1626 C C . LEU A 1 201 ? -9.970 6.366 -19.566 1.00 86.56 201 LEU A C 1
ATOM 1628 O O . LEU A 1 201 ? -10.788 5.537 -19.971 1.00 86.56 201 LEU A O 1
ATOM 1632 N N . VAL A 1 202 ? -9.114 6.143 -18.581 1.00 84.25 202 VAL A N 1
ATOM 1633 C CA . VAL A 1 202 ? -9.004 4.911 -17.811 1.00 84.25 202 VAL A CA 1
ATOM 1634 C C . VAL A 1 202 ? -9.383 5.211 -16.365 1.00 84.25 202 VAL A C 1
ATOM 1636 O O . VAL A 1 202 ? -8.857 6.131 -15.739 1.00 84.25 202 VAL A O 1
ATOM 1639 N N . PHE A 1 203 ? -10.317 4.432 -15.831 1.00 84.69 203 PHE A N 1
ATOM 1640 C CA . PHE A 1 203 ? -10.786 4.537 -14.455 1.00 84.69 203 PHE A CA 1
ATOM 1641 C C . PHE A 1 203 ? -10.273 3.338 -13.668 1.00 84.69 203 PHE A C 1
ATOM 1643 O O . PHE A 1 203 ? -10.612 2.191 -13.974 1.00 84.69 203 PHE A O 1
ATOM 1650 N N . LEU A 1 204 ? -9.469 3.619 -12.643 1.00 79.88 204 LEU A N 1
ATOM 1651 C CA . LEU A 1 204 ? -8.858 2.617 -11.780 1.00 79.88 204 LEU A CA 1
ATOM 1652 C C . LEU A 1 204 ? -9.298 2.838 -10.328 1.00 79.88 204 LEU A C 1
ATOM 1654 O O . LEU A 1 204 ? -9.359 3.989 -9.875 1.00 79.88 204 LEU A O 1
ATOM 1658 N N . PRO A 1 205 ? -9.565 1.769 -9.556 1.00 74.69 205 PRO A N 1
ATOM 1659 C CA . PRO A 1 205 ? -9.592 1.876 -8.107 1.00 74.69 205 PRO A CA 1
ATOM 1660 C C . PRO A 1 205 ? -8.280 2.483 -7.604 1.00 74.69 205 PRO A C 1
ATOM 1662 O O . PRO A 1 205 ? -7.196 2.177 -8.100 1.00 74.69 205 PRO A O 1
ATOM 1665 N N . PHE A 1 206 ? -8.386 3.346 -6.600 1.00 73.25 206 PHE A N 1
ATOM 1666 C CA . PHE A 1 206 ? -7.234 3.847 -5.871 1.00 73.25 206 PHE A CA 1
ATOM 1667 C C . PHE A 1 206 ? -6.527 2.677 -5.191 1.00 73.25 206 PHE A C 1
ATOM 1669 O O . PHE A 1 206 ? -7.137 1.914 -4.441 1.00 73.25 206 PHE A O 1
ATOM 1676 N N . ILE A 1 207 ? -5.236 2.546 -5.471 1.00 67.31 207 ILE A N 1
ATOM 1677 C CA . ILE A 1 207 ? -4.413 1.465 -4.947 1.00 67.31 207 ILE A CA 1
ATOM 1678 C C . ILE A 1 207 ? -3.837 1.940 -3.616 1.00 67.31 207 ILE A C 1
ATOM 1680 O O . ILE A 1 207 ? -2.962 2.803 -3.574 1.00 67.31 207 ILE A O 1
ATOM 1684 N N . GLU A 1 208 ? -4.361 1.394 -2.519 1.00 58.16 208 GLU A N 1
ATOM 1685 C CA . GLU A 1 208 ? -3.846 1.638 -1.174 1.00 58.16 208 GLU A CA 1
ATOM 1686 C C . GLU A 1 208 ? -2.635 0.722 -0.924 1.00 58.16 208 GLU A C 1
ATOM 1688 O O . GLU A 1 208 ? -2.759 -0.495 -0.777 1.00 58.16 208 GLU A O 1
ATOM 1693 N N . GLY A 1 209 ? -1.441 1.309 -0.911 1.00 61.06 209 GLY A N 1
ATOM 1694 C CA . GLY A 1 209 ? -0.180 0.620 -0.656 1.00 61.06 209 GLY A CA 1
ATOM 1695 C C . GLY A 1 209 ? 0.979 1.608 -0.590 1.00 61.06 209 GLY A C 1
ATOM 1696 O O . GLY A 1 209 ? 0.810 2.800 -0.853 1.00 61.06 209 GLY A O 1
ATOM 1697 N N . ASN A 1 210 ? 2.164 1.124 -0.228 1.00 55.81 210 ASN A N 1
ATOM 1698 C CA . ASN A 1 210 ? 3.336 1.989 -0.134 1.00 55.81 210 ASN A CA 1
ATOM 1699 C C . ASN A 1 210 ? 3.959 2.150 -1.524 1.00 55.81 210 ASN A C 1
ATOM 1701 O O . ASN A 1 210 ? 4.499 1.189 -2.079 1.00 55.81 210 ASN A O 1
ATOM 1705 N N . ILE A 1 211 ? 3.881 3.364 -2.068 1.00 65.12 211 ILE A N 1
ATOM 1706 C CA . ILE A 1 211 ? 4.698 3.808 -3.201 1.00 65.12 211 ILE A CA 1
ATOM 1707 C C . ILE A 1 211 ? 6.082 4.106 -2.622 1.00 65.12 211 ILE A C 1
ATOM 1709 O O . ILE A 1 211 ? 6.264 5.158 -2.011 1.00 65.12 211 ILE A O 1
ATOM 1713 N N . THR A 1 212 ? 7.024 3.163 -2.690 1.00 68.69 212 THR A N 1
ATOM 1714 C CA . THR A 1 212 ? 8.268 3.325 -1.928 1.00 68.69 212 THR A CA 1
ATOM 1715 C C . THR A 1 212 ? 9.496 2.641 -2.536 1.00 68.69 212 THR A C 1
ATOM 1717 O O . THR A 1 212 ? 9.361 1.555 -3.110 1.00 68.69 212 THR A O 1
ATOM 1720 N N . PRO A 1 213 ? 10.712 3.214 -2.385 1.00 68.94 213 PRO A N 1
ATOM 1721 C CA . PRO A 1 213 ? 11.955 2.579 -2.828 1.00 68.94 213 PRO A CA 1
ATOM 1722 C C . PRO A 1 213 ? 12.365 1.334 -2.014 1.00 68.94 213 PRO A C 1
ATOM 1724 O O . PRO A 1 213 ? 13.312 0.649 -2.405 1.00 68.94 213 PRO A O 1
ATOM 1727 N N . GLU A 1 214 ? 11.682 0.991 -0.909 1.00 73.75 214 GLU A N 1
ATOM 1728 C CA . GLU A 1 214 ? 11.989 -0.213 -0.101 1.00 73.75 214 GLU A CA 1
ATOM 1729 C C . GLU A 1 214 ? 11.488 -1.543 -0.701 1.00 73.75 214 GLU A C 1
ATOM 1731 O O . GLU A 1 214 ? 11.531 -2.593 -0.051 1.00 73.75 214 GLU A O 1
ATOM 1736 N N . ILE A 1 215 ? 11.007 -1.535 -1.943 1.00 81.38 215 ILE A N 1
ATOM 1737 C CA . ILE A 1 215 ? 10.706 -2.760 -2.685 1.00 81.38 215 ILE A CA 1
ATOM 1738 C C . ILE A 1 215 ? 12.005 -3.563 -2.888 1.00 81.38 215 ILE A C 1
ATOM 1740 O O . ILE A 1 215 ? 13.031 -3.023 -3.303 1.00 81.38 215 ILE A O 1
ATOM 1744 N N . SER A 1 216 ? 11.991 -4.865 -2.577 1.00 86.12 216 SER A N 1
ATOM 1745 C CA . SER A 1 216 ? 13.196 -5.687 -2.727 1.00 86.12 216 SER A CA 1
ATOM 1746 C C . SER A 1 216 ? 13.425 -6.081 -4.186 1.00 86.12 216 SER A C 1
ATOM 1748 O O . SER A 1 216 ? 12.483 -6.280 -4.950 1.00 86.12 216 SER A O 1
ATOM 1750 N N . VAL A 1 217 ? 14.688 -6.282 -4.564 1.00 87.50 217 VAL A N 1
ATOM 1751 C CA . VAL A 1 217 ? 15.060 -6.807 -5.888 1.00 87.50 217 VAL A CA 1
ATOM 1752 C C . VAL A 1 217 ? 14.364 -8.137 -6.182 1.00 87.50 217 VAL A C 1
ATOM 1754 O O . VAL A 1 217 ? 13.915 -8.373 -7.302 1.00 87.50 217 VAL A O 1
ATOM 1757 N N . GLN A 1 218 ? 14.227 -8.996 -5.167 1.00 86.81 218 GLN A N 1
ATOM 1758 C CA . GLN A 1 218 ? 13.533 -10.269 -5.314 1.00 86.81 218 GLN A CA 1
ATOM 1759 C C . GLN A 1 218 ? 12.032 -10.080 -5.557 1.00 86.81 218 GLN A C 1
ATOM 1761 O O . GLN A 1 218 ? 11.463 -10.843 -6.337 1.00 86.81 218 GLN A O 1
ATOM 1766 N N . ASP A 1 219 ? 11.402 -9.076 -4.943 1.00 86.12 219 ASP A N 1
ATOM 1767 C CA . ASP A 1 219 ? 10.002 -8.746 -5.211 1.00 86.12 219 ASP A CA 1
ATOM 1768 C C . ASP A 1 219 ? 9.837 -8.318 -6.684 1.00 86.12 219 ASP A C 1
ATOM 1770 O O . ASP A 1 219 ? 8.978 -8.867 -7.373 1.00 86.12 219 ASP A O 1
ATOM 1774 N N . VAL A 1 220 ? 10.702 -7.425 -7.197 1.00 87.44 220 VAL A N 1
ATOM 1775 C CA . VAL A 1 220 ? 10.656 -6.960 -8.603 1.00 87.44 220 VAL A CA 1
ATOM 1776 C C . VAL A 1 220 ? 10.857 -8.117 -9.579 1.00 87.44 220 VAL A C 1
ATOM 1778 O O . VAL A 1 220 ? 10.061 -8.292 -10.493 1.00 87.44 220 VAL A O 1
ATOM 1781 N N . VAL A 1 221 ? 11.865 -8.966 -9.357 1.00 85.75 221 VAL A N 1
ATOM 1782 C CA . VAL A 1 221 ? 12.105 -10.148 -10.206 1.00 85.75 221 VAL A CA 1
ATOM 1783 C C . VAL A 1 221 ? 10.917 -11.108 -10.171 1.00 85.75 221 VAL A C 1
ATOM 1785 O O . VAL A 1 221 ? 10.530 -11.642 -11.207 1.00 85.75 221 VAL A O 1
ATOM 1788 N N . SER A 1 222 ? 10.318 -11.322 -8.997 1.00 85.69 222 SER A N 1
ATOM 1789 C CA . SER A 1 222 ? 9.155 -12.207 -8.863 1.00 85.69 222 SER A CA 1
ATOM 1790 C C . SER A 1 222 ? 7.935 -11.643 -9.593 1.00 85.69 222 SER A C 1
ATOM 1792 O O . SER A 1 222 ? 7.198 -12.397 -10.222 1.00 85.69 222 SER A O 1
ATOM 1794 N N . LEU A 1 223 ? 7.740 -10.323 -9.548 1.00 84.38 223 LEU A N 1
ATOM 1795 C CA . LEU A 1 223 ? 6.710 -9.628 -10.312 1.00 84.38 223 LEU A CA 1
ATOM 1796 C C . LEU A 1 223 ? 6.937 -9.783 -11.823 1.00 84.38 223 LEU A C 1
ATOM 1798 O O . LEU A 1 223 ? 6.021 -10.223 -12.515 1.00 84.38 223 LEU A O 1
ATOM 1802 N N . SER A 1 224 ? 8.148 -9.511 -12.322 1.00 82.56 224 SER A N 1
ATOM 1803 C CA . SER A 1 224 ? 8.492 -9.702 -13.738 1.00 82.56 224 SER A CA 1
ATOM 1804 C C . SER A 1 224 ? 8.272 -11.147 -14.189 1.00 82.56 224 SER A C 1
ATOM 1806 O O . SER A 1 224 ? 7.708 -11.383 -15.254 1.00 82.56 224 SER A O 1
ATOM 1808 N N . ASP A 1 225 ? 8.664 -12.130 -13.372 1.00 81.88 225 ASP A N 1
ATOM 1809 C CA . ASP A 1 225 ? 8.460 -13.553 -13.665 1.00 81.88 225 ASP A CA 1
ATOM 1810 C C . ASP A 1 225 ? 6.965 -13.918 -13.712 1.00 81.88 225 ASP A C 1
ATOM 1812 O O . ASP A 1 225 ? 6.550 -14.747 -14.524 1.00 81.88 225 ASP A O 1
ATOM 1816 N N . ASN A 1 226 ? 6.145 -13.327 -12.840 1.00 82.06 226 ASN A N 1
ATOM 1817 C CA . ASN A 1 226 ? 4.701 -13.553 -12.825 1.00 82.06 226 ASN A CA 1
ATOM 1818 C C . ASN A 1 226 ? 4.025 -12.941 -14.057 1.00 82.06 226 ASN A C 1
ATOM 1820 O O . ASN A 1 226 ? 3.207 -13.608 -14.690 1.00 82.06 226 ASN A O 1
ATOM 1824 N N . ILE A 1 227 ? 4.409 -11.719 -14.434 1.00 81.00 227 ILE A N 1
ATOM 1825 C CA . ILE A 1 227 ? 3.937 -11.068 -15.661 1.00 81.00 227 ILE A CA 1
ATOM 1826 C C . ILE A 1 227 ? 4.384 -11.878 -16.886 1.00 81.00 227 ILE A C 1
ATOM 1828 O O . ILE A 1 227 ? 3.567 -12.202 -17.739 1.00 81.00 227 ILE A O 1
ATOM 1832 N N . SER A 1 228 ? 5.642 -12.317 -16.944 1.00 77.56 228 SER A N 1
ATOM 1833 C CA . SER A 1 228 ? 6.164 -13.156 -18.032 1.00 77.56 228 SER A CA 1
ATOM 1834 C C . SER A 1 228 ? 5.341 -14.437 -18.245 1.00 77.56 228 SER A C 1
ATOM 1836 O O . SER A 1 228 ? 5.045 -14.820 -19.378 1.00 77.56 228 SER A O 1
ATOM 1838 N N . LYS A 1 229 ? 4.897 -15.081 -17.160 1.00 79.25 229 LYS A N 1
ATOM 1839 C CA . LYS A 1 229 ? 4.097 -16.316 -17.219 1.00 79.25 229 LYS A CA 1
ATOM 1840 C C . LYS A 1 229 ? 2.645 -16.109 -17.647 1.00 79.25 229 LYS A C 1
ATOM 1842 O O . LYS A 1 229 ? 1.977 -17.101 -17.930 1.00 79.25 229 LYS A O 1
ATOM 1847 N N . CYS A 1 230 ? 2.151 -14.873 -17.712 1.00 77.31 230 CYS A N 1
ATOM 1848 C CA . CYS A 1 230 ? 0.748 -14.608 -18.038 1.00 77.31 230 CYS A CA 1
ATOM 1849 C C . CYS A 1 230 ? 0.407 -14.811 -19.523 1.00 77.31 230 CYS A C 1
ATOM 1851 O O . CYS A 1 230 ? -0.765 -14.815 -19.890 1.00 77.31 230 CYS A O 1
ATOM 1853 N N . GLY A 1 231 ? 1.418 -15.014 -20.376 1.00 74.69 231 GLY A N 1
ATOM 1854 C CA . GLY A 1 231 ? 1.234 -15.253 -21.809 1.00 74.69 231 GLY A CA 1
ATOM 1855 C C . GLY A 1 231 ? 1.007 -13.985 -22.635 1.00 74.69 231 GLY A C 1
ATOM 1856 O O . GLY A 1 231 ? 0.875 -14.093 -23.855 1.00 74.69 231 GLY A O 1
ATOM 1857 N N . LEU A 1 232 ? 1.023 -12.810 -21.996 1.00 74.88 232 LEU A N 1
ATOM 1858 C CA . LEU A 1 232 ? 0.940 -11.513 -22.653 1.00 74.88 232 LEU A CA 1
ATOM 1859 C C . LEU A 1 232 ? 2.176 -11.272 -23.511 1.00 74.88 232 LEU A C 1
ATOM 1861 O O . LEU A 1 232 ? 3.308 -11.247 -23.021 1.00 74.88 232 LEU A O 1
ATOM 1865 N N . LYS A 1 233 ? 1.936 -11.088 -24.810 1.00 74.81 233 LYS A N 1
ATOM 1866 C CA . LYS A 1 233 ? 2.985 -10.879 -25.801 1.00 74.81 233 LYS A CA 1
ATOM 1867 C C . LYS A 1 233 ? 2.979 -9.448 -26.318 1.00 74.81 233 LYS A C 1
ATOM 1869 O O . LYS A 1 233 ? 1.914 -8.889 -26.577 1.00 74.81 233 LYS A O 1
ATOM 1874 N N . PRO A 1 234 ? 4.164 -8.870 -26.526 1.00 72.38 234 PRO A N 1
ATOM 1875 C CA . PRO A 1 234 ? 4.288 -7.524 -27.046 1.00 72.38 234 PRO A CA 1
ATOM 1876 C C . PRO A 1 234 ? 3.883 -7.429 -28.527 1.00 72.38 234 PRO A C 1
ATOM 1878 O O . PRO A 1 234 ? 4.167 -8.336 -29.310 1.00 72.38 234 PRO A O 1
ATOM 1881 N N . LYS A 1 235 ? 3.249 -6.315 -28.933 1.00 73.62 235 LYS A N 1
ATOM 1882 C CA . LYS A 1 235 ? 2.913 -6.048 -30.351 1.00 73.62 235 LYS A CA 1
ATOM 1883 C C . LYS A 1 235 ? 4.127 -5.638 -31.193 1.00 73.62 235 LYS A C 1
ATOM 1885 O O . LYS A 1 235 ? 4.142 -5.865 -32.399 1.00 73.62 235 LYS A O 1
ATOM 1890 N N . ILE A 1 236 ? 5.116 -4.994 -30.581 1.00 73.00 236 ILE A N 1
ATOM 1891 C CA . ILE A 1 236 ? 6.348 -4.510 -31.219 1.00 73.00 236 ILE A CA 1
ATOM 1892 C C . ILE A 1 236 ? 7.523 -5.085 -30.404 1.00 73.00 236 ILE A C 1
ATOM 1894 O O . ILE A 1 236 ? 7.350 -5.387 -29.231 1.00 73.00 236 ILE A O 1
ATOM 1898 N N . SER A 1 237 ? 8.704 -5.311 -30.985 1.00 76.50 237 SER A N 1
ATOM 1899 C CA . SER A 1 237 ? 9.839 -5.856 -30.218 1.00 76.50 237 SER A CA 1
ATOM 1900 C C . SER A 1 237 ? 10.640 -4.754 -29.507 1.00 76.50 237 SER A C 1
ATOM 1902 O O . SER A 1 237 ? 10.635 -3.597 -29.930 1.00 76.50 237 SER A O 1
ATOM 1904 N N . LEU A 1 238 ? 11.406 -5.093 -28.464 1.00 79.06 238 LEU A N 1
ATOM 1905 C CA . LEU A 1 238 ? 12.369 -4.158 -27.853 1.00 79.06 238 LEU A CA 1
ATOM 1906 C C . LEU A 1 238 ? 13.407 -3.628 -28.878 1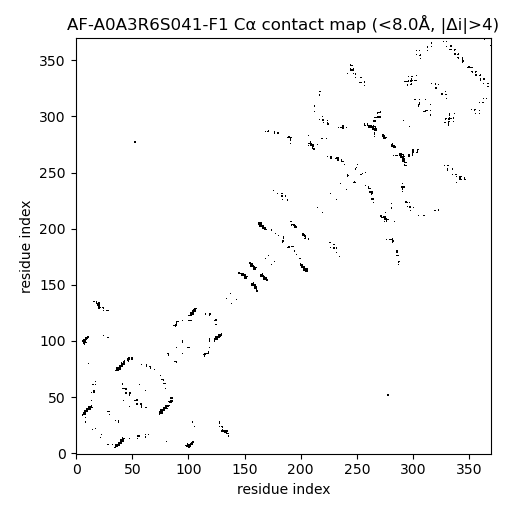.00 79.06 238 LEU A C 1
ATOM 1908 O O . LEU A 1 238 ? 13.815 -2.474 -28.791 1.00 79.06 238 LEU A O 1
ATOM 1912 N N . LEU A 1 239 ? 13.753 -4.388 -29.926 1.00 81.31 239 LEU A N 1
ATOM 1913 C CA . LEU A 1 239 ? 14.633 -3.909 -31.002 1.00 81.31 239 LEU A CA 1
ATOM 1914 C C . LEU A 1 239 ? 13.959 -2.815 -31.831 1.00 81.31 239 LEU A C 1
ATOM 1916 O O . LEU A 1 239 ? 14.616 -1.886 -32.290 1.00 81.31 239 LEU A O 1
ATOM 1920 N N . ASP A 1 240 ? 12.649 -2.903 -32.028 1.00 80.88 240 ASP A N 1
ATOM 1921 C CA . ASP A 1 240 ? 11.898 -1.869 -32.732 1.00 80.88 240 ASP A CA 1
ATOM 1922 C C . ASP A 1 240 ? 11.731 -0.607 -31.868 1.00 80.88 240 ASP A C 1
ATOM 1924 O O . ASP A 1 240 ? 11.766 0.500 -32.407 1.00 80.88 240 ASP A O 1
ATOM 1928 N N . ILE A 1 241 ? 11.654 -0.745 -30.534 1.00 79.62 241 ILE A N 1
ATOM 1929 C CA . ILE A 1 241 ? 11.782 0.392 -29.602 1.00 79.62 241 ILE A CA 1
ATOM 1930 C C . ILE A 1 241 ? 13.146 1.065 -29.770 1.00 79.62 241 ILE A C 1
ATOM 1932 O O . ILE A 1 241 ? 13.214 2.285 -29.907 1.00 79.62 241 ILE A O 1
ATOM 1936 N N . PHE A 1 242 ? 14.232 0.294 -29.796 1.00 85.38 242 PHE A N 1
ATOM 1937 C CA . PHE A 1 242 ? 15.576 0.845 -29.969 1.00 85.38 242 PHE A CA 1
ATOM 1938 C C . PHE A 1 242 ? 15.713 1.604 -31.292 1.00 85.38 242 PHE A C 1
ATOM 1940 O O . PHE A 1 242 ? 16.148 2.759 -31.302 1.00 85.38 242 PHE A O 1
ATOM 1947 N N . LYS A 1 243 ? 15.220 1.021 -32.392 1.00 84.25 243 LYS A N 1
ATOM 1948 C CA . LYS A 1 243 ? 15.183 1.680 -33.708 1.00 84.25 243 LYS A CA 1
ATOM 1949 C C . LYS A 1 243 ? 14.407 2.996 -33.689 1.00 84.25 243 LYS A C 1
ATOM 1951 O O . LYS A 1 243 ? 14.844 3.945 -34.335 1.00 84.25 243 LYS A O 1
ATOM 1956 N N . LYS A 1 244 ? 13.287 3.079 -32.954 1.00 80.62 244 LYS A N 1
ATOM 1957 C CA . LYS A 1 244 ? 12.470 4.304 -32.853 1.00 80.62 244 LYS A CA 1
ATOM 1958 C C . LYS A 1 244 ? 13.292 5.514 -32.401 1.00 80.62 244 LYS A C 1
ATOM 1960 O O . LYS A 1 244 ? 13.018 6.624 -32.845 1.00 80.62 244 LYS A O 1
ATOM 1965 N N . TYR A 1 245 ? 14.301 5.293 -31.563 1.00 80.38 245 TYR A N 1
ATOM 1966 C CA . TYR A 1 245 ? 15.161 6.343 -31.012 1.00 80.38 245 TYR A CA 1
ATOM 1967 C C . TYR A 1 245 ? 16.603 6.260 -31.523 1.00 80.38 245 TYR A C 1
ATOM 1969 O O . TYR A 1 245 ? 17.523 6.750 -30.877 1.00 80.38 245 TYR A O 1
ATOM 1977 N N . SER A 1 246 ? 16.805 5.643 -32.695 1.00 85.50 246 SER A N 1
ATOM 1978 C CA . SER A 1 246 ? 18.118 5.489 -33.342 1.00 85.50 246 SER A CA 1
ATOM 1979 C C . SER A 1 246 ? 19.190 4.845 -32.450 1.00 85.50 246 SER A C 1
ATOM 1981 O O . SER A 1 246 ? 20.382 5.095 -32.622 1.00 85.50 246 SER A O 1
ATOM 1983 N N . PHE A 1 247 ? 18.775 4.002 -31.503 1.00 89.12 247 PHE A N 1
ATOM 1984 C CA . PHE A 1 247 ? 19.674 3.248 -30.642 1.00 89.12 247 PHE A CA 1
ATOM 1985 C C . PHE A 1 247 ? 19.956 1.874 -31.254 1.00 89.12 247 PHE A C 1
ATOM 1987 O O . PHE A 1 247 ? 19.044 1.174 -31.696 1.00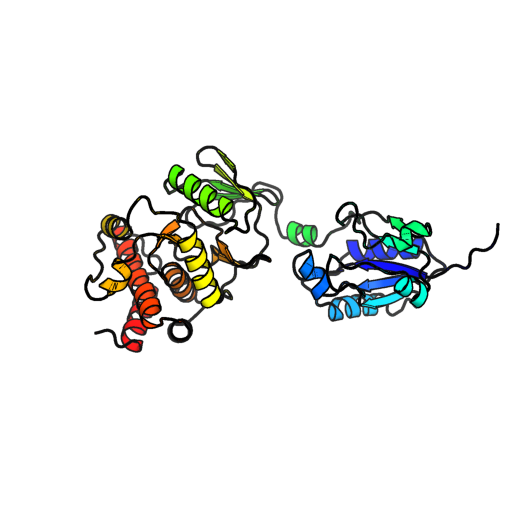 89.12 247 PHE A O 1
ATOM 1994 N N . ILE A 1 248 ? 21.228 1.482 -31.271 1.00 89.38 248 ILE A N 1
ATOM 1995 C CA . ILE A 1 248 ? 21.670 0.152 -31.692 1.00 89.38 248 ILE A CA 1
ATOM 1996 C C . ILE A 1 248 ? 22.445 -0.444 -30.512 1.00 89.38 248 ILE A C 1
ATOM 1998 O O . ILE A 1 248 ? 23.527 0.059 -30.195 1.00 89.38 248 ILE A O 1
ATOM 2002 N N . PRO A 1 249 ? 21.909 -1.472 -29.828 1.00 88.25 249 PRO A N 1
ATOM 2003 C CA . PRO A 1 249 ? 22.600 -2.084 -28.703 1.00 88.25 249 PRO A CA 1
ATOM 2004 C C . PRO A 1 249 ? 23.840 -2.840 -29.189 1.00 88.25 249 PRO A C 1
ATOM 2006 O O . PRO A 1 249 ? 23.885 -3.337 -30.314 1.00 88.25 249 PRO A O 1
ATOM 2009 N N . ASN A 1 250 ? 24.844 -2.989 -28.324 1.00 90.44 250 ASN A N 1
ATOM 2010 C CA . ASN A 1 250 ? 25.968 -3.877 -28.606 1.00 90.44 250 ASN A CA 1
ATOM 2011 C C . ASN A 1 250 ? 25.476 -5.337 -28.636 1.00 90.44 250 ASN A C 1
ATOM 2013 O O . ASN A 1 250 ? 25.291 -5.960 -27.590 1.00 90.44 250 ASN A O 1
ATOM 2017 N N . GLU A 1 251 ? 25.265 -5.869 -29.840 1.00 86.81 251 GLU A N 1
ATOM 2018 C CA . GLU A 1 251 ? 24.691 -7.202 -30.063 1.00 86.81 251 GLU A CA 1
ATOM 2019 C C . GLU A 1 251 ? 25.518 -8.325 -29.431 1.00 86.81 251 GLU A C 1
ATOM 2021 O O . GLU A 1 251 ? 24.957 -9.340 -29.032 1.00 86.81 251 GLU A O 1
ATOM 2026 N N . GLN A 1 252 ? 26.835 -8.146 -29.288 1.00 88.88 252 GLN A N 1
ATOM 2027 C CA . GLN A 1 252 ? 27.701 -9.141 -28.659 1.00 88.88 252 GLN A CA 1
ATOM 2028 C C . GLN A 1 252 ? 27.607 -9.090 -27.130 1.00 88.88 252 GLN A C 1
ATOM 2030 O O . GLN A 1 252 ? 27.536 -10.132 -26.481 1.00 88.88 252 GLN A O 1
ATOM 2035 N N . LEU A 1 253 ? 27.596 -7.888 -26.550 1.00 89.94 253 LEU A N 1
ATOM 2036 C CA . LEU A 1 253 ? 27.523 -7.697 -25.100 1.00 89.94 253 LEU A CA 1
ATOM 2037 C C . LEU A 1 253 ? 26.147 -8.086 -24.541 1.00 89.94 253 LEU A C 1
ATOM 2039 O O . LEU A 1 253 ? 26.065 -8.650 -23.450 1.00 89.94 253 LEU A O 1
ATOM 2043 N N . TYR A 1 254 ? 25.079 -7.806 -25.293 1.00 89.50 254 TYR A N 1
ATOM 2044 C CA . TYR A 1 254 ? 23.692 -8.010 -24.868 1.00 89.50 254 TYR A CA 1
ATOM 2045 C C . TYR A 1 254 ? 23.002 -9.206 -25.537 1.00 89.50 254 TYR A C 1
ATOM 2047 O O . TYR A 1 254 ? 21.790 -9.344 -25.391 1.00 89.50 254 TYR A O 1
ATOM 2055 N N . ALA A 1 255 ? 23.742 -10.081 -26.229 1.00 86.75 255 ALA A N 1
ATOM 2056 C CA . ALA A 1 255 ? 23.197 -11.200 -27.010 1.00 86.75 255 ALA A CA 1
ATOM 2057 C C . ALA A 1 255 ? 22.134 -12.018 -26.254 1.00 86.75 255 ALA A C 1
ATOM 2059 O O . ALA A 1 255 ? 21.029 -12.217 -26.754 1.00 86.75 255 ALA A O 1
ATOM 2060 N N . ASP A 1 256 ? 22.447 -12.438 -25.024 1.00 83.25 256 ASP A N 1
ATOM 2061 C CA . ASP A 1 256 ? 21.548 -13.261 -24.211 1.00 83.25 256 ASP A CA 1
ATOM 2062 C C . ASP A 1 256 ? 20.254 -12.519 -23.852 1.00 83.25 256 ASP A C 1
ATOM 2064 O O . ASP A 1 256 ? 19.175 -13.106 -23.898 1.00 83.25 256 ASP A O 1
ATOM 2068 N N . LEU A 1 257 ? 20.345 -11.226 -23.523 1.00 82.88 257 LEU A N 1
ATOM 2069 C CA . LEU A 1 257 ? 19.177 -10.403 -23.201 1.00 82.88 257 LEU A CA 1
ATOM 2070 C C . LEU A 1 257 ? 18.310 -10.189 -24.441 1.00 82.88 257 LEU A C 1
ATOM 2072 O O . LEU A 1 257 ? 17.106 -10.404 -24.392 1.00 82.88 257 LEU A O 1
ATOM 2076 N N . LEU A 1 258 ? 18.929 -9.846 -25.572 1.00 82.88 258 LEU A N 1
ATOM 2077 C CA . LEU A 1 258 ? 18.243 -9.601 -26.843 1.00 82.88 258 LEU A CA 1
ATOM 2078 C C . LEU A 1 258 ? 17.616 -10.863 -27.454 1.00 82.88 258 LEU A C 1
ATOM 2080 O O . LEU A 1 258 ? 16.834 -10.757 -28.397 1.00 82.88 258 LEU A O 1
ATOM 2084 N N . SER A 1 259 ? 17.945 -12.051 -26.941 1.00 79.94 259 SER A N 1
ATOM 2085 C CA . SER A 1 259 ? 17.341 -13.309 -27.388 1.00 79.94 259 SER A CA 1
ATOM 2086 C C . SER A 1 259 ? 15.938 -13.555 -26.815 1.00 79.94 259 SER A C 1
ATOM 2088 O O . SER A 1 259 ? 15.162 -14.295 -27.420 1.00 79.94 259 SER A O 1
ATOM 2090 N N . ASP A 1 260 ? 15.578 -12.910 -25.698 1.00 74.25 260 ASP A N 1
ATOM 2091 C CA . ASP A 1 260 ? 14.299 -13.106 -25.003 1.00 74.25 260 ASP A CA 1
ATOM 2092 C C . ASP A 1 260 ? 13.419 -11.853 -25.053 1.00 74.25 260 ASP A C 1
ATOM 2094 O O . ASP A 1 260 ? 13.280 -11.111 -24.088 1.00 74.25 260 ASP A O 1
ATOM 2098 N N . MET A 1 261 ? 12.809 -11.625 -26.214 1.00 71.94 261 MET A N 1
ATOM 2099 C CA . MET A 1 261 ? 12.049 -10.406 -26.535 1.00 71.94 261 MET A CA 1
ATOM 2100 C C . MET A 1 261 ? 10.536 -10.597 -26.385 1.00 71.94 261 MET A C 1
ATOM 2102 O O . MET A 1 261 ? 9.747 -9.920 -27.045 1.00 71.94 261 MET A O 1
ATOM 2106 N N . THR A 1 262 ? 10.124 -11.611 -25.625 1.00 65.81 262 THR A N 1
ATOM 2107 C CA . THR A 1 262 ? 8.795 -12.218 -25.773 1.00 65.81 262 THR A CA 1
ATOM 2108 C C . THR A 1 262 ? 7.740 -11.699 -24.802 1.00 65.81 262 THR A C 1
ATOM 2110 O O . THR A 1 262 ? 6.582 -12.102 -24.920 1.00 65.81 262 THR A O 1
ATOM 2113 N N . VAL A 1 263 ? 8.101 -10.805 -23.878 1.00 69.12 263 VAL A N 1
ATOM 2114 C CA . VAL A 1 263 ? 7.280 -10.472 -22.707 1.00 69.12 263 VAL A CA 1
ATOM 2115 C C . VAL A 1 263 ? 7.082 -8.974 -22.503 1.00 69.12 263 VAL A C 1
ATOM 2117 O O . VAL A 1 263 ? 7.829 -8.131 -22.999 1.00 69.12 263 VAL A O 1
ATOM 2120 N N . VAL A 1 264 ? 6.012 -8.654 -21.783 1.00 69.94 264 VAL A N 1
ATOM 2121 C CA . VAL A 1 264 ? 5.612 -7.293 -21.427 1.00 69.94 264 VAL A CA 1
ATOM 2122 C C . VAL A 1 264 ? 6.089 -6.975 -20.009 1.00 69.94 264 VAL A C 1
ATOM 2124 O O . VAL A 1 264 ? 5.889 -7.789 -19.116 1.00 69.94 264 VAL A O 1
ATOM 2127 N N . CYS A 1 265 ? 6.712 -5.811 -19.806 1.00 71.19 265 CYS A N 1
ATOM 2128 C CA . CYS A 1 265 ? 7.257 -5.353 -18.522 1.00 71.19 265 CYS A CA 1
ATOM 2129 C C . CYS A 1 265 ? 7.054 -3.839 -18.346 1.00 71.19 265 CYS A C 1
ATOM 2131 O O . CYS A 1 265 ? 6.818 -3.113 -19.309 1.00 71.19 265 CYS A O 1
ATOM 2133 N N . HIS A 1 266 ? 7.183 -3.351 -17.118 1.00 68.38 266 HIS A N 1
ATOM 2134 C CA . HIS A 1 266 ? 7.250 -1.932 -16.791 1.00 68.38 266 HIS A CA 1
ATOM 2135 C C . HIS A 1 266 ? 8.502 -1.291 -17.412 1.00 68.38 266 HIS A C 1
ATOM 2137 O O . HIS A 1 266 ? 9.647 -1.671 -17.163 1.00 68.38 266 HIS A O 1
ATOM 2143 N N . GLY A 1 267 ? 8.281 -0.342 -18.312 1.00 65.00 267 GLY A N 1
ATOM 2144 C CA . GLY A 1 267 ? 9.304 0.148 -19.226 1.00 65.00 267 GLY A CA 1
ATOM 2145 C C . GLY A 1 267 ? 9.864 1.526 -18.934 1.00 65.00 267 GLY A C 1
ATOM 2146 O O . GLY A 1 267 ? 10.809 1.946 -19.605 1.00 65.00 267 GLY A O 1
ATOM 2147 N N . ASP A 1 268 ? 9.253 2.238 -17.997 1.00 71.06 268 ASP A N 1
ATOM 2148 C CA . ASP A 1 268 ? 9.676 3.566 -17.587 1.00 71.06 268 ASP A CA 1
ATOM 2149 C C . ASP A 1 268 ? 10.648 3.523 -16.403 1.00 71.06 268 ASP A C 1
ATOM 2151 O O . ASP A 1 268 ? 10.790 2.530 -15.690 1.00 71.06 268 ASP A O 1
ATOM 2155 N N . MET A 1 269 ? 11.362 4.628 -16.220 1.00 71.75 269 MET A N 1
ATOM 2156 C CA . MET A 1 269 ? 12.405 4.778 -15.207 1.00 71.75 269 MET A CA 1
ATOM 2157 C C . MET A 1 269 ? 11.838 5.185 -13.845 1.00 71.75 269 MET A C 1
ATOM 2159 O O . MET A 1 269 ? 12.529 5.863 -13.096 1.00 71.75 269 MET A O 1
ATOM 2163 N N . ALA A 1 270 ? 10.598 4.827 -13.510 1.00 76.88 270 ALA A N 1
ATOM 2164 C CA . ALA A 1 270 ? 9.935 5.319 -12.308 1.00 76.88 270 ALA A CA 1
ATOM 2165 C C . ALA A 1 270 ? 9.590 4.167 -11.355 1.00 76.88 270 ALA A C 1
ATOM 2167 O O . ALA A 1 270 ? 8.578 3.488 -11.511 1.00 76.88 270 ALA A O 1
ATOM 2168 N N . TYR A 1 271 ? 10.401 3.967 -10.304 1.00 80.38 271 TYR A N 1
ATOM 2169 C CA . TYR A 1 271 ? 10.080 2.969 -9.269 1.00 80.38 271 TYR A CA 1
ATOM 2170 C C . TYR A 1 271 ? 8.732 3.235 -8.587 1.00 80.38 271 TYR A C 1
ATOM 2172 O O . TYR A 1 271 ? 8.119 2.305 -8.068 1.00 80.38 271 TYR A O 1
ATOM 2180 N N . THR A 1 272 ? 8.279 4.491 -8.565 1.00 76.94 272 THR A N 1
ATOM 2181 C CA . THR A 1 272 ? 6.983 4.902 -8.012 1.00 76.94 272 THR A CA 1
ATOM 2182 C C . THR A 1 272 ? 5.814 4.257 -8.741 1.00 76.94 272 THR A C 1
ATOM 2184 O O . THR A 1 272 ? 4.720 4.171 -8.188 1.00 76.94 272 THR A O 1
ATOM 2187 N N . ASN A 1 273 ? 6.046 3.726 -9.939 1.00 79.00 273 ASN A N 1
ATOM 2188 C CA . ASN A 1 273 ? 5.044 2.973 -10.662 1.00 79.00 273 ASN A CA 1
ATOM 2189 C C . ASN A 1 273 ? 4.884 1.528 -10.165 1.00 79.00 273 ASN A C 1
ATOM 2191 O O . ASN A 1 273 ? 4.063 0.779 -10.692 1.00 79.00 273 ASN A O 1
ATOM 2195 N N . LEU A 1 274 ? 5.590 1.153 -9.094 1.00 80.75 274 LEU A N 1
ATOM 2196 C CA . LEU A 1 274 ? 5.396 -0.077 -8.339 1.00 80.75 274 LEU A CA 1
ATOM 2197 C C . LEU A 1 274 ? 4.929 0.250 -6.913 1.00 80.75 274 LEU A C 1
ATOM 2199 O O . LEU A 1 274 ? 5.550 1.026 -6.188 1.00 80.75 274 LEU A O 1
ATOM 2203 N N . VAL A 1 275 ? 3.845 -0.394 -6.484 1.00 76.50 275 VAL A N 1
ATOM 2204 C CA . VAL A 1 275 ? 3.255 -0.233 -5.151 1.00 76.50 275 VAL A CA 1
ATOM 2205 C C . VAL A 1 275 ? 3.252 -1.553 -4.413 1.00 76.50 275 VAL A C 1
ATOM 2207 O O . VAL A 1 275 ? 2.782 -2.567 -4.925 1.00 76.50 275 VAL A O 1
ATOM 2210 N N . LYS A 1 276 ? 3.737 -1.548 -3.170 1.00 74.81 276 LYS A N 1
ATOM 2211 C CA . LYS A 1 276 ? 3.646 -2.713 -2.289 1.00 74.81 276 LYS A CA 1
ATOM 2212 C C . LYS A 1 276 ? 2.327 -2.668 -1.517 1.00 74.81 276 LYS A C 1
ATOM 2214 O O . LYS A 1 276 ? 2.172 -1.868 -0.594 1.00 74.81 276 LYS A O 1
ATOM 2219 N N . GLY A 1 277 ? 1.381 -3.513 -1.920 1.00 67.56 277 GLY A N 1
ATOM 2220 C CA . GLY A 1 277 ? 0.077 -3.691 -1.279 1.00 67.56 277 GLY A CA 1
ATOM 2221 C C . GLY A 1 277 ? 0.001 -4.952 -0.410 1.00 67.56 277 GLY A C 1
ATOM 2222 O O . GLY A 1 277 ? 0.974 -5.691 -0.255 1.00 67.56 277 GLY A O 1
ATOM 2223 N N . GLN A 1 278 ? -1.183 -5.224 0.150 1.00 56.94 278 GLN A N 1
ATOM 2224 C CA . GLN A 1 278 ? -1.439 -6.427 0.963 1.00 56.94 278 GLN A CA 1
ATOM 2225 C C . GLN A 1 278 ? -1.298 -7.737 0.170 1.00 56.94 278 GLN A C 1
ATOM 2227 O O . GLN A 1 278 ? -0.964 -8.771 0.742 1.00 56.94 278 GLN A O 1
ATOM 2232 N N . THR A 1 279 ? -1.538 -7.685 -1.141 1.00 61.91 279 THR A N 1
ATOM 2233 C CA . THR A 1 279 ? -1.526 -8.833 -2.057 1.00 61.91 279 THR A CA 1
ATOM 2234 C C . THR A 1 279 ? -0.197 -9.010 -2.803 1.00 61.91 279 THR A C 1
ATOM 2236 O O . THR A 1 279 ? -0.079 -9.922 -3.616 1.00 61.91 279 THR A O 1
ATOM 2239 N N . GLY A 1 280 ? 0.818 -8.183 -2.516 1.00 75.38 280 GLY A N 1
ATOM 2240 C CA . GLY A 1 280 ? 2.132 -8.226 -3.165 1.00 75.38 280 GLY A CA 1
ATOM 2241 C C . GLY A 1 280 ? 2.511 -6.908 -3.841 1.00 75.38 280 GLY A C 1
ATOM 2242 O O . GLY A 1 280 ? 2.046 -5.839 -3.443 1.00 75.38 280 GLY A O 1
ATOM 2243 N N . LEU A 1 281 ? 3.392 -6.979 -4.842 1.00 80.69 281 LEU A N 1
ATOM 2244 C CA . LEU A 1 281 ? 3.707 -5.829 -5.691 1.00 80.69 281 LEU A CA 1
ATOM 2245 C C . LEU A 1 281 ? 2.640 -5.632 -6.763 1.00 80.69 281 LEU A C 1
ATOM 2247 O O . LEU A 1 281 ? 2.203 -6.590 -7.394 1.00 80.69 281 LEU A O 1
ATOM 2251 N N . ILE A 1 282 ? 2.269 -4.377 -6.980 1.00 78.75 282 ILE A N 1
ATOM 2252 C CA . ILE A 1 282 ? 1.221 -3.955 -7.899 1.00 78.75 282 ILE A CA 1
ATOM 2253 C C . ILE A 1 282 ? 1.794 -2.837 -8.765 1.00 78.75 282 ILE A C 1
ATOM 2255 O O . ILE A 1 282 ? 2.142 -1.784 -8.230 1.00 78.75 282 ILE A O 1
ATOM 2259 N N . PRO A 1 283 ? 1.889 -3.023 -10.084 1.00 78.88 283 PRO A N 1
ATOM 2260 C CA . PRO A 1 283 ? 2.196 -1.915 -10.969 1.00 78.88 283 PRO A CA 1
ATOM 2261 C C . PRO A 1 283 ? 1.018 -0.948 -11.039 1.00 78.88 283 PRO A C 1
ATOM 2263 O O . PRO A 1 283 ? -0.150 -1.345 -10.981 1.00 78.88 283 PRO A O 1
ATOM 2266 N N . ILE A 1 284 ? 1.318 0.340 -11.127 1.00 73.56 284 ILE A N 1
ATOM 2267 C CA . ILE A 1 284 ? 0.305 1.396 -11.151 1.00 73.56 284 ILE A CA 1
ATOM 2268 C C . ILE A 1 284 ? 0.323 2.192 -12.454 1.00 73.56 284 ILE A C 1
ATOM 2270 O O . ILE A 1 284 ? -0.609 2.965 -12.688 1.00 73.56 284 ILE A O 1
ATOM 2274 N N . ASP A 1 285 ? 1.310 1.970 -13.332 1.00 73.50 285 ASP A N 1
ATOM 2275 C CA . ASP A 1 285 ? 1.402 2.629 -14.637 1.00 73.50 285 ASP A CA 1
ATOM 2276 C C . ASP A 1 285 ? 1.680 1.677 -15.813 1.00 73.50 285 ASP A C 1
ATOM 2278 O O . ASP A 1 285 ? 2.798 1.415 -16.233 1.00 73.50 285 ASP A O 1
ATOM 2282 N N . TRP A 1 286 ? 0.607 1.143 -16.384 1.00 69.44 286 TRP A N 1
ATOM 2283 C CA . TRP A 1 286 ? 0.668 0.087 -17.397 1.00 69.44 286 TRP A CA 1
ATOM 2284 C C . TRP A 1 286 ? 0.7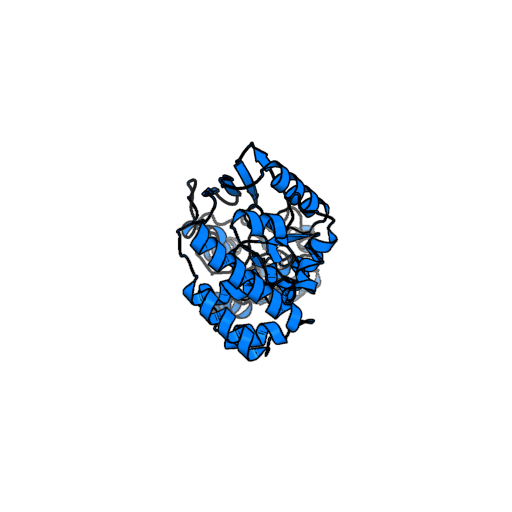26 0.633 -18.827 1.00 69.44 286 TRP A C 1
ATOM 2286 O O . TRP A 1 286 ? 0.771 -0.107 -19.807 1.00 69.44 286 TRP A O 1
ATOM 2296 N N . GLU A 1 287 ? 0.692 1.950 -18.967 1.00 62.41 287 GLU A N 1
ATOM 2297 C CA . GLU A 1 287 ? 0.658 2.614 -20.267 1.00 62.41 287 GLU A CA 1
ATOM 2298 C C . GLU A 1 287 ? 2.066 2.720 -20.867 1.00 62.41 287 GLU A C 1
ATOM 2300 O O . GLU A 1 287 ? 2.243 2.753 -22.087 1.00 62.41 287 GLU A O 1
ATOM 2305 N N . PHE A 1 288 ? 3.075 2.642 -19.994 1.00 61.03 288 PHE A N 1
ATOM 2306 C CA . PHE A 1 288 ? 4.498 2.526 -20.314 1.00 61.03 288 PHE A CA 1
ATOM 2307 C C . PHE A 1 288 ? 4.993 1.094 -20.191 1.00 61.03 288 PHE A C 1
ATOM 2309 O O . PHE A 1 288 ? 6.172 0.855 -19.924 1.00 61.03 288 PHE A O 1
ATOM 2316 N N . LEU A 1 289 ? 4.096 0.129 -20.400 1.00 67.31 289 LEU A N 1
ATOM 2317 C CA . LEU A 1 289 ? 4.499 -1.248 -20.603 1.00 67.31 289 LEU A CA 1
ATOM 2318 C C . LEU A 1 289 ? 5.365 -1.319 -21.862 1.00 67.31 289 LEU A C 1
ATOM 2320 O O . LEU A 1 289 ? 4.873 -1.341 -22.992 1.00 67.31 289 LEU A O 1
ATOM 2324 N N . CYS A 1 290 ? 6.677 -1.314 -21.655 1.00 62.44 290 CYS A N 1
ATOM 2325 C CA . CYS A 1 290 ? 7.627 -1.560 -22.716 1.00 62.44 290 CYS A CA 1
ATOM 2326 C C . CYS A 1 290 ? 7.822 -3.060 -22.871 1.00 62.44 290 CYS A C 1
ATOM 2328 O O . CYS A 1 290 ? 7.463 -3.902 -22.043 1.00 62.44 290 CYS A O 1
ATOM 2330 N N . TYR A 1 291 ? 8.433 -3.390 -23.990 1.00 66.31 291 TYR A N 1
ATOM 2331 C CA . TYR A 1 291 ? 8.819 -4.751 -24.285 1.00 66.31 291 TYR A CA 1
ATOM 2332 C C . TYR A 1 291 ? 10.007 -5.089 -23.410 1.00 66.31 291 TYR A C 1
ATOM 2334 O O . TYR A 1 291 ? 11.045 -4.432 -23.465 1.00 66.31 291 TYR A O 1
ATOM 2342 N N . GLY A 1 292 ? 9.793 -6.061 -22.541 1.00 63.97 292 GLY A N 1
ATOM 2343 C CA . GLY A 1 292 ? 10.773 -6.486 -21.575 1.00 63.97 292 GLY A CA 1
ATOM 2344 C C . GLY A 1 292 ? 11.582 -7.638 -22.129 1.00 63.97 292 GLY A C 1
ATOM 2345 O O . GLY A 1 292 ? 11.063 -8.540 -22.784 1.00 63.97 292 GLY A O 1
ATOM 2346 N N . VAL A 1 293 ? 12.860 -7.615 -21.797 1.00 72.31 293 VAL A N 1
ATOM 2347 C CA . VAL A 1 293 ? 13.652 -8.831 -21.646 1.00 72.31 293 VAL A CA 1
ATOM 2348 C C . VAL A 1 293 ? 13.669 -9.181 -20.162 1.00 72.31 293 VAL A C 1
ATOM 2350 O O . VAL A 1 293 ? 13.342 -8.354 -19.301 1.00 72.31 293 VAL A O 1
ATOM 2353 N N . LYS A 1 294 ? 14.079 -10.396 -19.817 1.00 75.38 294 LYS A N 1
ATOM 2354 C CA . LYS A 1 294 ? 14.247 -10.767 -18.411 1.00 75.38 294 LYS A CA 1
ATOM 2355 C C . LYS A 1 294 ? 15.139 -9.751 -17.671 1.00 75.38 294 LYS A C 1
ATOM 2357 O O . LYS A 1 294 ? 16.184 -9.361 -18.183 1.00 75.38 294 LYS A O 1
ATOM 2362 N N . TYR A 1 295 ? 14.739 -9.361 -16.457 1.00 82.25 295 TYR A N 1
ATOM 2363 C CA . TYR A 1 295 ? 15.384 -8.330 -15.620 1.00 82.25 295 TYR A CA 1
ATOM 2364 C C . TYR A 1 295 ? 15.238 -6.874 -16.097 1.00 82.25 295 TYR A C 1
ATOM 2366 O O . TYR A 1 295 ? 15.844 -5.994 -15.489 1.00 82.25 295 TYR A O 1
ATOM 2374 N N . TRP A 1 296 ? 14.418 -6.584 -17.111 1.00 83.81 296 TRP A N 1
ATOM 2375 C CA . TRP A 1 296 ? 14.196 -5.206 -17.566 1.00 83.81 296 TRP A CA 1
ATOM 2376 C C . TRP A 1 296 ? 13.608 -4.303 -16.470 1.00 83.81 296 TRP A C 1
ATOM 2378 O O . TRP A 1 296 ? 14.203 -3.276 -16.156 1.00 83.81 296 TRP A O 1
ATOM 2388 N N . ASP A 1 297 ? 12.532 -4.738 -15.799 1.00 83.31 297 ASP A N 1
ATOM 2389 C CA . ASP A 1 297 ? 11.932 -4.009 -14.663 1.00 83.31 297 ASP A CA 1
ATOM 2390 C C . ASP A 1 297 ? 12.919 -3.801 -13.521 1.00 83.31 297 ASP A C 1
ATOM 2392 O O . ASP A 1 297 ? 12.900 -2.782 -12.835 1.00 83.31 297 ASP A O 1
ATOM 2396 N N . LEU A 1 298 ? 13.791 -4.790 -13.307 1.00 87.62 298 LEU A N 1
ATOM 2397 C CA . LEU A 1 298 ? 14.836 -4.686 -12.307 1.00 87.62 298 LEU A CA 1
ATOM 2398 C C . LEU A 1 298 ? 15.837 -3.597 -12.697 1.00 87.62 298 LEU A C 1
ATOM 2400 O O . LEU A 1 298 ? 16.214 -2.800 -11.844 1.00 87.62 298 LEU A O 1
ATOM 2404 N N . GLY A 1 299 ? 16.233 -3.535 -13.969 1.00 89.50 299 GLY A N 1
ATOM 2405 C CA . GLY A 1 299 ? 17.030 -2.435 -14.500 1.00 89.50 299 GLY A CA 1
ATOM 2406 C C . GLY A 1 299 ? 16.355 -1.085 -14.259 1.00 89.50 299 GLY A C 1
ATOM 2407 O O . GLY A 1 299 ? 16.999 -0.188 -13.718 1.00 89.50 299 GLY A O 1
ATOM 2408 N N . CYS A 1 300 ? 15.061 -0.963 -14.588 1.00 87.12 300 CYS A N 1
ATOM 2409 C CA . CYS A 1 300 ? 14.265 0.259 -14.410 1.00 87.12 300 CYS A CA 1
ATOM 2410 C C . CYS A 1 300 ? 14.218 0.685 -12.953 1.00 87.12 300 CYS A C 1
ATOM 2412 O O . CYS A 1 300 ? 14.567 1.816 -12.613 1.00 87.12 300 CYS A O 1
ATOM 2414 N N . PHE A 1 301 ? 13.883 -0.256 -12.078 1.00 89.50 301 PHE A N 1
ATOM 2415 C CA . PHE A 1 301 ? 13.868 -0.045 -10.647 1.00 89.50 301 PHE A CA 1
ATOM 2416 C C . PHE A 1 301 ? 15.240 0.421 -10.143 1.00 89.50 301 PHE A C 1
ATOM 2418 O O . PHE A 1 301 ? 15.340 1.490 -9.551 1.00 89.50 301 PHE A O 1
ATOM 2425 N N . LEU A 1 302 ? 16.320 -0.305 -10.435 1.00 91.62 302 LEU A N 1
ATOM 2426 C CA . LEU A 1 302 ? 17.663 0.025 -9.945 1.00 91.62 302 LEU A CA 1
ATOM 2427 C C . LEU A 1 302 ? 18.181 1.366 -10.471 1.00 91.62 302 LEU A C 1
ATOM 2429 O O . LEU A 1 302 ? 18.725 2.158 -9.702 1.00 91.62 302 LEU A O 1
ATOM 2433 N N . ALA A 1 303 ? 18.014 1.631 -11.763 1.00 90.88 303 ALA A N 1
ATOM 2434 C CA . ALA A 1 303 ? 18.468 2.878 -12.354 1.00 90.88 303 ALA A CA 1
ATOM 2435 C C . ALA A 1 303 ? 17.654 4.070 -11.831 1.00 90.88 303 ALA A C 1
ATOM 2437 O O . ALA A 1 303 ? 18.233 5.112 -11.531 1.00 90.88 303 ALA A O 1
ATOM 2438 N N . SER A 1 304 ? 16.346 3.900 -11.614 1.00 88.56 304 SER A N 1
ATOM 2439 C CA . SER A 1 304 ? 15.512 4.934 -10.994 1.00 88.56 304 SER A CA 1
ATOM 2440 C C . SER A 1 304 ? 15.921 5.234 -9.551 1.00 88.56 304 SER A C 1
ATOM 2442 O O . SER A 1 304 ? 16.018 6.398 -9.172 1.00 88.56 304 SER A O 1
ATOM 2444 N N . LEU A 1 305 ? 16.249 4.212 -8.749 1.00 88.94 305 LEU A N 1
ATOM 2445 C CA . LEU A 1 305 ? 16.738 4.423 -7.388 1.00 88.94 305 LEU A CA 1
ATOM 2446 C C . LEU A 1 305 ? 18.004 5.284 -7.373 1.00 88.94 305 LEU A C 1
ATOM 2448 O O . LEU A 1 305 ? 18.152 6.123 -6.489 1.00 88.94 305 LEU A O 1
ATOM 2452 N N . TYR A 1 306 ? 18.904 5.083 -8.338 1.00 91.06 306 TYR A N 1
ATOM 2453 C CA . TYR A 1 306 ? 20.110 5.895 -8.470 1.00 91.06 306 TYR A CA 1
ATOM 2454 C C . TYR A 1 306 ? 19.796 7.326 -8.921 1.00 91.06 306 TYR A C 1
ATOM 2456 O O . TYR A 1 306 ? 20.209 8.281 -8.270 1.00 91.06 306 TYR A O 1
ATOM 2464 N N . ILE A 1 307 ? 19.022 7.477 -9.998 1.00 88.75 307 ILE A N 1
ATOM 2465 C CA . ILE A 1 307 ? 18.666 8.776 -10.585 1.00 88.75 307 ILE A CA 1
ATOM 2466 C C . ILE A 1 307 ? 17.951 9.686 -9.582 1.00 88.75 307 ILE A C 1
ATOM 2468 O O . ILE A 1 307 ? 18.278 10.865 -9.470 1.00 88.75 307 ILE A O 1
ATOM 2472 N N . TYR A 1 308 ? 16.998 9.143 -8.824 1.00 83.62 308 TYR A N 1
ATOM 2473 C CA . TYR A 1 308 ? 16.244 9.905 -7.827 1.00 83.62 308 TYR A CA 1
ATOM 2474 C C . TYR A 1 308 ? 16.974 10.017 -6.475 1.00 83.62 308 TYR A C 1
ATOM 2476 O O . TYR A 1 308 ? 16.404 10.510 -5.504 1.00 83.62 308 TYR A O 1
ATOM 2484 N N . GLY A 1 309 ? 18.232 9.567 -6.388 1.00 85.88 309 GLY A N 1
ATOM 2485 C CA . GLY A 1 309 ? 19.070 9.717 -5.195 1.00 85.88 309 GLY A CA 1
ATOM 2486 C C . GLY A 1 309 ? 18.674 8.829 -4.010 1.00 85.88 309 GLY A C 1
ATOM 2487 O O . GLY A 1 309 ? 19.102 9.078 -2.885 1.00 85.88 309 GLY A O 1
ATOM 2488 N N . HIS A 1 310 ? 17.876 7.784 -4.236 1.00 83.88 310 HIS A N 1
ATOM 2489 C CA . HIS A 1 310 ? 17.524 6.784 -3.221 1.00 83.88 310 HIS A CA 1
ATOM 2490 C C . HIS A 1 310 ? 18.604 5.705 -3.039 1.00 83.88 310 HIS A C 1
ATOM 2492 O O . HIS A 1 310 ? 18.519 4.888 -2.121 1.00 83.88 310 HIS A O 1
ATOM 2498 N N . SER A 1 311 ? 19.609 5.656 -3.916 1.00 89.38 311 SER A N 1
ATOM 2499 C CA . SER A 1 311 ? 20.744 4.739 -3.828 1.00 89.38 311 SER A CA 1
ATOM 2500 C C . SER A 1 311 ? 21.973 5.320 -4.530 1.00 89.38 311 SER A C 1
ATOM 2502 O O . SER A 1 311 ? 21.849 6.187 -5.389 1.00 89.38 311 SER A O 1
ATOM 2504 N N . ASP A 1 312 ? 23.158 4.825 -4.186 1.00 93.00 312 ASP A N 1
ATOM 2505 C CA . ASP A 1 312 ? 24.403 5.118 -4.899 1.00 93.00 312 ASP A CA 1
ATOM 2506 C C . ASP A 1 312 ? 24.838 3.918 -5.752 1.00 93.00 312 ASP A C 1
ATOM 2508 O O . ASP A 1 312 ? 24.272 2.824 -5.687 1.00 93.00 312 ASP A O 1
ATOM 2512 N N . SER A 1 313 ? 25.858 4.116 -6.579 1.00 95.12 313 SER A N 1
ATOM 2513 C CA . SER A 1 313 ? 26.327 3.089 -7.505 1.00 95.12 313 SER A CA 1
ATOM 2514 C C . SER A 1 313 ? 26.871 1.835 -6.803 1.00 95.12 313 SER A C 1
ATOM 2516 O O . SER A 1 313 ? 26.744 0.734 -7.346 1.00 95.12 313 SER A O 1
ATOM 2518 N N . GLU A 1 314 ? 27.419 1.961 -5.588 1.00 95.44 314 GLU A N 1
ATOM 2519 C CA . GLU A 1 314 ? 27.902 0.830 -4.790 1.00 95.44 314 GLU A CA 1
ATOM 2520 C C . GLU A 1 314 ? 26.744 -0.009 -4.251 1.00 95.44 314 GLU A C 1
ATOM 2522 O O . GLU A 1 314 ? 26.730 -1.228 -4.416 1.00 95.44 314 GLU A O 1
ATOM 2527 N N . ASN A 1 315 ? 25.728 0.632 -3.685 1.00 93.62 315 ASN A N 1
ATOM 2528 C CA . ASN A 1 315 ? 24.530 -0.026 -3.187 1.00 93.62 315 ASN A CA 1
ATOM 2529 C C . ASN A 1 315 ? 23.717 -0.673 -4.314 1.00 93.62 315 ASN A C 1
ATOM 2531 O O . ASN A 1 315 ? 23.213 -1.784 -4.144 1.00 93.62 315 ASN A O 1
ATOM 2535 N N . ILE A 1 316 ? 23.635 -0.040 -5.488 1.00 95.31 316 ILE A N 1
ATOM 2536 C CA . ILE A 1 316 ? 23.045 -0.675 -6.674 1.00 95.31 316 ILE A CA 1
ATOM 2537 C C . ILE A 1 316 ? 23.839 -1.922 -7.074 1.00 95.31 316 ILE A C 1
ATOM 2539 O O . ILE A 1 316 ? 23.243 -2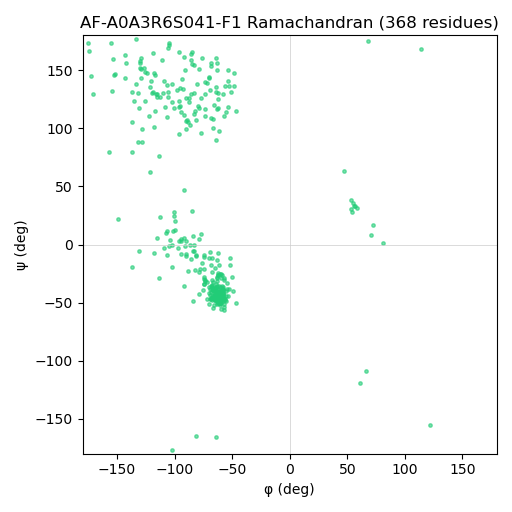.968 -7.323 1.00 95.31 316 ILE A O 1
ATOM 2543 N N . TYR A 1 317 ? 25.173 -1.856 -7.082 1.00 96.31 317 TYR A N 1
ATOM 2544 C CA . TYR A 1 317 ? 26.011 -3.029 -7.334 1.00 96.31 317 TYR A CA 1
ATOM 2545 C C . TYR A 1 317 ? 25.741 -4.158 -6.323 1.00 96.31 317 TYR A C 1
ATOM 2547 O O . TYR A 1 317 ? 25.540 -5.302 -6.736 1.00 96.31 317 TYR A O 1
ATOM 2555 N N . LEU A 1 318 ? 25.668 -3.841 -5.025 1.00 94.62 318 LEU A N 1
ATOM 2556 C CA . LEU A 1 318 ? 25.358 -4.812 -3.970 1.00 94.62 318 LEU A CA 1
ATOM 2557 C C . LEU A 1 318 ? 23.981 -5.469 -4.180 1.00 94.62 318 LEU A C 1
ATOM 2559 O O . LEU A 1 318 ? 23.861 -6.690 -4.142 1.00 94.62 318 LEU A O 1
ATOM 2563 N N . LYS A 1 319 ? 22.958 -4.684 -4.528 1.00 92.69 319 LYS A N 1
ATOM 2564 C CA . LYS A 1 319 ? 21.619 -5.193 -4.868 1.00 92.69 319 LYS A CA 1
ATOM 2565 C C . LYS A 1 319 ? 21.619 -6.120 -6.089 1.00 92.69 319 LYS A C 1
ATOM 2567 O O . LYS A 1 319 ? 20.862 -7.087 -6.139 1.00 92.69 319 LYS A O 1
ATOM 2572 N N . ILE A 1 320 ? 22.462 -5.850 -7.086 1.00 93.69 320 ILE A N 1
ATOM 2573 C CA . ILE A 1 320 ? 22.576 -6.696 -8.283 1.00 93.69 320 ILE A CA 1
ATOM 2574 C C . ILE A 1 320 ? 23.229 -8.043 -7.946 1.00 93.69 320 ILE A C 1
ATOM 2576 O O . ILE A 1 320 ? 22.765 -9.077 -8.435 1.00 93.69 320 ILE A O 1
ATOM 2580 N N . ILE A 1 321 ? 24.279 -8.067 -7.117 1.00 94.25 321 ILE A N 1
ATOM 2581 C CA . ILE A 1 321 ? 24.970 -9.321 -6.761 1.00 94.25 321 ILE A CA 1
ATOM 2582 C C . ILE A 1 321 ? 24.128 -10.259 -5.889 1.00 94.25 321 ILE A C 1
ATOM 2584 O O . ILE A 1 321 ? 24.405 -11.454 -5.854 1.00 94.25 321 ILE A O 1
ATOM 2588 N N . GLU A 1 322 ? 23.076 -9.747 -5.250 1.00 88.69 322 GLU A N 1
ATOM 2589 C CA . GLU A 1 322 ? 22.087 -10.543 -4.512 1.00 88.69 322 GLU A CA 1
ATOM 2590 C C . GLU A 1 322 ? 21.091 -11.275 -5.427 1.00 88.69 322 GLU A C 1
ATOM 2592 O O . GLU A 1 322 ? 20.395 -12.196 -4.993 1.00 88.69 322 GLU A O 1
ATOM 2597 N N . THR A 1 323 ? 21.002 -10.892 -6.704 1.00 87.81 323 THR A N 1
ATOM 2598 C CA . THR A 1 323 ? 20.106 -11.564 -7.650 1.00 87.81 323 THR A CA 1
ATOM 2599 C C . THR A 1 323 ? 20.578 -12.983 -7.957 1.00 87.81 323 THR A C 1
ATOM 2601 O O . THR A 1 323 ? 21.763 -13.307 -7.915 1.00 87.81 323 THR A O 1
ATOM 2604 N N . ARG A 1 324 ? 19.646 -13.841 -8.389 1.00 86.75 324 ARG A N 1
ATOM 2605 C CA . ARG A 1 324 ? 19.981 -15.194 -8.870 1.00 86.75 324 ARG A CA 1
ATOM 2606 C C . ARG A 1 324 ? 20.918 -15.199 -10.084 1.00 86.75 324 ARG A C 1
ATOM 2608 O O . ARG A 1 324 ? 21.600 -16.195 -10.305 1.00 86.75 324 ARG A O 1
ATOM 2615 N N . ASN A 1 325 ? 20.924 -14.133 -10.888 1.00 89.50 325 ASN A N 1
ATOM 2616 C CA . ASN A 1 325 ? 21.799 -13.997 -12.052 1.00 89.50 325 ASN A CA 1
ATOM 2617 C C . ASN A 1 325 ? 22.385 -12.572 -12.127 1.00 89.50 325 ASN A C 1
ATOM 2619 O O . ASN A 1 325 ? 21.913 -11.757 -12.927 1.00 89.50 325 ASN A O 1
ATOM 2623 N N . PRO A 1 326 ? 23.430 -12.273 -11.326 1.00 92.06 326 PRO A N 1
ATOM 2624 C CA . PRO A 1 326 ? 24.000 -10.929 -11.215 1.00 92.06 326 PRO A CA 1
ATOM 2625 C C . PRO A 1 326 ? 24.489 -10.359 -12.535 1.00 92.06 326 PRO A C 1
ATOM 2627 O O . PRO A 1 326 ? 24.327 -9.174 -12.805 1.00 92.06 326 PRO A O 1
ATOM 2630 N N . LYS A 1 327 ? 25.061 -11.213 -13.389 1.00 91.44 327 LYS A N 1
ATOM 2631 C CA . LYS A 1 327 ? 25.574 -10.793 -14.690 1.00 91.44 327 LYS A CA 1
ATOM 2632 C C . LYS A 1 327 ? 24.443 -10.317 -15.602 1.00 91.44 327 LYS A C 1
ATOM 2634 O O . LYS A 1 327 ? 24.580 -9.263 -16.215 1.00 91.44 327 LYS A O 1
ATOM 2639 N N . GLN A 1 328 ? 23.335 -11.060 -15.684 1.00 89.00 328 GLN A N 1
ATOM 2640 C CA . GLN A 1 328 ? 22.191 -10.635 -16.498 1.00 89.00 328 GLN A CA 1
ATOM 2641 C C . GLN A 1 328 ? 21.497 -9.404 -15.925 1.00 89.00 328 GLN A C 1
ATOM 2643 O O . GLN A 1 328 ? 21.173 -8.505 -16.691 1.00 89.00 328 GLN A O 1
ATOM 2648 N N . ALA A 1 329 ? 21.323 -9.324 -14.605 1.00 90.56 329 ALA A N 1
ATOM 2649 C CA . ALA A 1 329 ? 20.765 -8.136 -13.969 1.00 90.56 329 ALA A CA 1
ATOM 2650 C C . ALA A 1 329 ? 21.635 -6.891 -14.231 1.00 90.56 329 ALA A C 1
ATOM 2652 O O . ALA A 1 329 ? 21.110 -5.854 -14.619 1.00 90.56 329 ALA A O 1
ATOM 2653 N N . ALA A 1 330 ? 22.966 -7.008 -14.126 1.00 93.75 330 ALA A N 1
ATOM 2654 C CA . ALA A 1 330 ? 23.888 -5.923 -14.461 1.00 93.75 330 ALA A CA 1
ATOM 2655 C C . ALA A 1 330 ? 23.781 -5.506 -15.933 1.00 93.75 330 ALA A C 1
ATOM 2657 O O . ALA A 1 330 ? 23.696 -4.318 -16.228 1.00 93.75 330 ALA A O 1
ATOM 2658 N N . LEU A 1 331 ? 23.767 -6.470 -16.858 1.00 92.31 331 LEU A N 1
ATOM 2659 C CA . LEU A 1 331 ? 23.632 -6.190 -18.287 1.00 92.31 331 LEU A CA 1
ATOM 2660 C C . LEU A 1 331 ? 22.280 -5.548 -18.624 1.00 92.31 331 LEU A C 1
ATOM 2662 O O . LEU A 1 331 ? 22.252 -4.657 -19.466 1.00 92.31 331 LEU A O 1
ATOM 2666 N N . ALA A 1 332 ? 21.191 -5.946 -17.959 1.00 89.69 332 ALA A N 1
ATOM 2667 C CA . ALA A 1 332 ? 19.872 -5.347 -18.150 1.00 89.69 332 ALA A CA 1
ATOM 2668 C C . ALA A 1 332 ? 19.865 -3.883 -17.691 1.00 89.69 332 ALA A C 1
ATOM 2670 O O . ALA A 1 332 ? 19.432 -3.012 -18.441 1.00 89.69 332 ALA A O 1
ATOM 2671 N N . THR A 1 333 ? 20.442 -3.593 -16.520 1.00 92.06 333 THR A N 1
ATOM 2672 C CA . THR A 1 333 ? 20.620 -2.216 -16.037 1.00 92.06 333 THR A CA 1
ATOM 2673 C C . THR A 1 333 ? 21.505 -1.393 -16.980 1.00 92.06 333 THR A C 1
ATOM 2675 O O . THR A 1 333 ? 21.172 -0.255 -17.288 1.00 92.06 333 THR A O 1
ATOM 2678 N N . LEU A 1 334 ? 22.607 -1.958 -17.489 1.00 93.00 334 LEU A N 1
ATOM 2679 C CA . LEU A 1 334 ? 23.490 -1.272 -18.442 1.00 93.00 334 LEU A CA 1
ATOM 2680 C C . LEU A 1 334 ? 22.789 -0.961 -19.767 1.00 93.00 334 LEU A C 1
ATOM 2682 O O . LEU A 1 334 ? 22.895 0.160 -20.256 1.00 93.00 334 LEU A O 1
ATOM 2686 N N . LEU A 1 335 ? 22.087 -1.944 -20.338 1.00 89.62 335 LEU A N 1
ATOM 2687 C CA . LEU A 1 335 ? 21.342 -1.789 -21.587 1.00 89.62 335 LEU A CA 1
ATOM 2688 C C . LEU A 1 335 ? 20.272 -0.704 -21.453 1.00 89.62 335 LEU A C 1
ATOM 2690 O O . LEU A 1 335 ? 20.083 0.095 -22.367 1.00 89.62 335 LEU A O 1
ATOM 2694 N N . LEU A 1 336 ? 19.607 -0.654 -20.301 1.00 89.00 336 LEU A N 1
ATOM 2695 C CA . LEU A 1 336 ? 18.638 0.379 -19.989 1.00 89.00 336 LEU A CA 1
ATOM 2696 C C . LEU A 1 336 ? 19.285 1.766 -19.883 1.00 89.00 336 LEU A C 1
ATOM 2698 O O . LEU A 1 336 ? 18.775 2.706 -20.488 1.00 89.00 336 LEU A O 1
ATOM 2702 N N . CYS A 1 337 ? 20.412 1.900 -19.172 1.00 91.25 337 CYS A N 1
ATOM 2703 C CA . CYS A 1 337 ? 21.152 3.163 -19.125 1.00 91.25 337 CYS A CA 1
ATOM 2704 C C . CYS A 1 337 ? 21.524 3.637 -20.536 1.00 91.25 337 CYS A C 1
ATOM 2706 O O . CYS A 1 337 ? 21.277 4.790 -20.878 1.00 91.25 337 CYS A O 1
ATOM 2708 N N . ASP A 1 338 ? 22.064 2.739 -21.364 1.00 90.25 338 ASP A N 1
ATOM 2709 C CA . ASP A 1 338 ? 22.453 3.044 -22.743 1.00 90.25 338 ASP A CA 1
ATOM 2710 C C . ASP A 1 338 ? 21.265 3.496 -23.592 1.00 90.25 338 ASP A C 1
ATOM 2712 O O . ASP A 1 338 ? 21.342 4.511 -24.291 1.00 90.25 338 ASP A O 1
ATOM 2716 N N . TYR A 1 339 ? 20.144 2.787 -23.479 1.00 87.69 339 TYR A N 1
ATOM 2717 C CA . TYR A 1 339 ? 18.919 3.135 -24.178 1.00 87.69 339 TYR A CA 1
ATOM 2718 C C . TYR A 1 339 ? 18.385 4.514 -23.765 1.00 87.69 339 TYR A C 1
ATOM 2720 O O . TYR A 1 339 ? 18.056 5.317 -24.635 1.00 87.69 339 TYR A O 1
ATOM 2728 N N . TRP A 1 340 ? 18.328 4.830 -22.468 1.00 86.62 340 TRP A N 1
ATOM 2729 C CA . TRP A 1 340 ? 17.785 6.111 -21.997 1.00 86.62 340 TRP A CA 1
ATOM 2730 C C . TRP A 1 340 ? 18.710 7.306 -22.255 1.00 86.62 340 TRP A C 1
ATOM 2732 O O . TRP A 1 340 ? 18.215 8.404 -22.520 1.00 86.62 340 TRP A O 1
ATOM 2742 N N . ILE A 1 341 ? 20.033 7.107 -22.267 1.00 88.75 341 ILE A N 1
ATOM 2743 C CA . ILE A 1 341 ? 20.995 8.124 -22.729 1.00 88.75 341 ILE A CA 1
ATOM 2744 C C . ILE A 1 341 ? 20.767 8.420 -24.221 1.00 88.75 341 ILE A C 1
ATOM 2746 O O . ILE A 1 341 ? 20.678 9.582 -24.635 1.00 88.75 341 ILE A O 1
ATOM 2750 N N . ALA A 1 342 ? 20.628 7.370 -25.039 1.00 87.38 342 ALA A N 1
ATOM 2751 C CA . ALA A 1 342 ? 20.360 7.515 -26.468 1.00 87.38 342 ALA A CA 1
ATOM 2752 C C . ALA A 1 342 ? 18.998 8.179 -26.726 1.00 87.38 342 ALA A C 1
ATOM 2754 O O . ALA A 1 342 ? 18.900 9.100 -27.538 1.00 87.38 342 ALA A O 1
ATOM 2755 N N . TRP A 1 343 ? 17.966 7.769 -25.985 1.00 85.69 343 TRP A N 1
ATOM 2756 C CA . TRP A 1 343 ? 16.639 8.372 -26.026 1.00 85.69 343 TRP A CA 1
ATOM 2757 C C . TRP A 1 343 ? 16.686 9.866 -25.696 1.00 85.69 343 TRP A C 1
ATOM 2759 O O . TRP A 1 343 ? 16.169 10.662 -26.475 1.00 85.69 343 TRP A O 1
ATOM 2769 N N . SER A 1 344 ? 17.368 10.256 -24.613 1.00 84.81 344 SER A N 1
ATOM 2770 C CA . SER A 1 344 ? 17.503 11.660 -24.188 1.00 84.81 344 SER A CA 1
ATOM 2771 C C . SER A 1 344 ? 18.141 12.521 -25.283 1.00 84.81 344 SER A C 1
ATOM 2773 O O . SER A 1 344 ? 17.669 13.615 -25.602 1.00 84.81 344 SER A O 1
ATOM 2775 N N . THR A 1 345 ? 19.167 11.976 -25.944 1.00 83.56 345 THR A N 1
ATOM 2776 C CA . THR A 1 345 ? 19.828 12.621 -27.088 1.00 83.56 345 THR A CA 1
ATOM 2777 C C . THR A 1 345 ? 18.877 12.757 -28.280 1.00 83.56 345 THR A C 1
ATOM 2779 O O . THR A 1 345 ? 18.754 13.836 -28.862 1.00 83.56 345 THR A O 1
ATOM 2782 N N . SER A 1 346 ? 18.174 11.679 -28.642 1.00 82.81 346 SER A N 1
ATOM 2783 C CA . SER A 1 346 ? 17.243 11.664 -29.776 1.00 82.81 346 SER A CA 1
ATOM 2784 C C . SER A 1 346 ? 16.017 12.552 -29.552 1.00 82.81 346 SER A C 1
ATOM 2786 O O . SER A 1 346 ? 15.480 13.090 -30.520 1.00 82.81 346 SER A O 1
ATOM 2788 N N . ALA A 1 347 ? 15.556 12.688 -28.309 1.00 80.25 347 ALA A N 1
ATOM 2789 C CA . ALA A 1 347 ? 14.403 13.497 -27.930 1.00 80.25 347 ALA A CA 1
ATOM 2790 C C . ALA A 1 347 ? 14.749 14.985 -27.735 1.00 80.25 347 ALA A C 1
ATOM 2792 O O . ALA A 1 347 ? 13.843 15.788 -27.524 1.00 80.25 347 ALA A O 1
ATOM 2793 N N . GLN A 1 348 ? 16.037 15.356 -27.813 1.00 82.44 348 GLN A N 1
ATOM 2794 C CA . GLN A 1 348 ? 16.549 16.696 -27.487 1.00 82.44 348 GLN A CA 1
ATOM 2795 C C . GLN A 1 348 ? 16.129 17.172 -26.087 1.00 82.44 348 GLN A C 1
ATOM 2797 O O . GLN A 1 348 ? 15.954 18.367 -25.849 1.00 82.44 348 GLN A O 1
ATOM 2802 N N . TYR A 1 349 ? 15.964 16.227 -25.163 1.00 76.56 349 TYR A N 1
ATOM 2803 C CA . TYR A 1 349 ? 15.544 16.492 -23.799 1.00 76.56 349 TYR A CA 1
ATOM 2804 C C . TYR A 1 349 ? 16.392 15.636 -22.859 1.00 76.56 349 TYR A C 1
ATOM 2806 O O . TYR A 1 349 ? 16.215 14.421 -22.778 1.00 76.56 349 TYR A O 1
ATOM 2814 N N . ASP A 1 350 ? 17.345 16.271 -22.177 1.00 77.75 350 ASP A N 1
ATOM 2815 C CA . ASP A 1 350 ? 18.252 15.589 -21.256 1.00 77.75 350 ASP A CA 1
ATOM 2816 C C . ASP A 1 350 ? 17.663 15.565 -19.846 1.00 77.75 350 ASP A C 1
ATOM 2818 O O . ASP A 1 350 ? 17.718 16.563 -19.128 1.00 77.75 350 ASP A O 1
ATOM 2822 N N . TYR A 1 351 ? 17.060 14.434 -19.476 1.00 67.62 351 TYR A N 1
ATOM 2823 C CA . TYR A 1 351 ? 16.550 14.233 -18.121 1.00 67.62 351 TYR A CA 1
ATOM 2824 C C . TYR A 1 351 ? 17.650 13.743 -17.168 1.00 67.62 351 TYR A C 1
ATOM 2826 O O . TYR A 1 351 ? 17.779 14.307 -16.086 1.00 67.62 351 TYR A O 1
ATOM 2834 N N . PHE A 1 352 ? 18.433 12.719 -17.552 1.00 82.69 352 PHE A N 1
ATOM 2835 C CA . PHE A 1 352 ? 19.312 11.975 -16.626 1.00 82.69 352 PHE A CA 1
ATOM 2836 C C . PHE A 1 352 ? 20.601 11.415 -17.264 1.00 82.69 352 PHE A C 1
ATOM 2838 O O . PHE A 1 352 ? 21.167 10.433 -16.774 1.00 82.69 352 PHE A O 1
ATOM 2845 N N . SER A 1 353 ? 21.072 11.956 -18.396 1.00 87.19 353 SER A N 1
ATOM 2846 C CA . SER A 1 353 ? 22.179 11.326 -19.142 1.00 87.19 353 SER A CA 1
ATOM 2847 C C . SER A 1 353 ? 23.481 11.271 -18.343 1.00 87.19 353 SER A C 1
ATOM 2849 O O . SER A 1 353 ? 24.258 10.325 -18.495 1.00 87.19 353 SER A O 1
ATOM 2851 N N . LYS A 1 354 ? 23.723 12.254 -17.468 1.00 90.94 354 LYS A N 1
ATOM 2852 C CA . LYS A 1 354 ? 24.903 12.292 -16.598 1.00 90.94 354 LYS A CA 1
ATOM 2853 C C . LYS A 1 354 ? 24.869 11.153 -15.579 1.00 90.94 354 LYS A C 1
ATOM 2855 O O . LYS A 1 354 ? 25.802 10.353 -15.533 1.00 90.94 354 LYS A O 1
ATOM 2860 N N . GLU A 1 355 ? 23.789 11.054 -14.813 1.00 93.00 355 GLU A N 1
ATOM 2861 C CA . GLU A 1 355 ? 23.569 10.034 -13.788 1.00 93.00 355 GLU A CA 1
ATOM 2862 C C . GLU A 1 355 ? 23.647 8.636 -14.412 1.00 93.00 355 GLU A C 1
ATOM 2864 O O . GLU A 1 355 ? 24.382 7.762 -13.951 1.00 93.00 355 GLU A O 1
ATOM 2869 N N . LEU A 1 356 ? 22.955 8.436 -15.534 1.00 92.62 356 LEU A N 1
ATOM 2870 C CA . LEU A 1 356 ? 22.983 7.167 -16.251 1.00 92.62 356 LEU A CA 1
ATOM 2871 C C . LEU A 1 356 ? 24.393 6.813 -16.733 1.00 92.62 356 LEU A C 1
ATOM 2873 O O . LEU A 1 356 ? 24.793 5.654 -16.621 1.00 92.62 356 LEU A O 1
ATOM 2877 N N . THR A 1 357 ? 25.172 7.788 -17.214 1.00 94.50 357 THR A N 1
ATOM 2878 C CA . THR A 1 357 ? 26.564 7.571 -17.641 1.00 94.50 357 THR 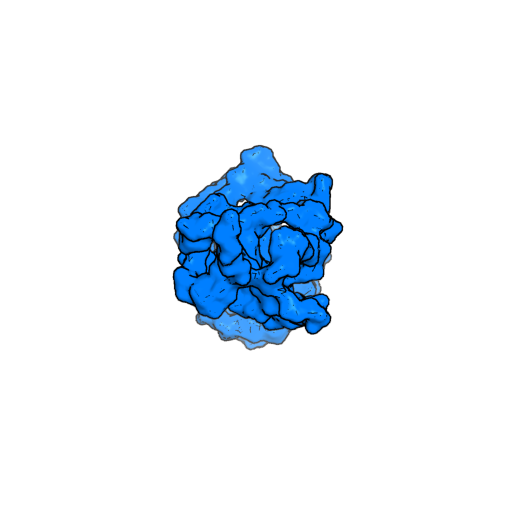A CA 1
ATOM 2879 C C . THR A 1 357 ? 27.459 7.176 -16.466 1.00 94.50 357 THR A C 1
ATOM 2881 O O . THR A 1 357 ? 28.295 6.278 -16.604 1.00 94.50 357 THR A O 1
ATOM 2884 N N . GLU A 1 358 ? 27.283 7.807 -15.306 1.00 95.62 358 GLU A N 1
ATOM 2885 C CA . GLU A 1 358 ? 28.031 7.500 -14.084 1.00 95.62 358 GLU A CA 1
ATOM 2886 C C . GLU A 1 358 ? 27.708 6.091 -13.567 1.00 95.62 358 GLU A C 1
ATOM 2888 O O . GLU A 1 358 ? 28.622 5.274 -13.399 1.00 95.62 358 GLU A O 1
ATOM 2893 N N . LEU A 1 359 ? 26.419 5.767 -13.397 1.00 95.56 359 LEU A N 1
ATOM 2894 C CA . LEU A 1 359 ? 25.974 4.441 -12.964 1.00 95.56 359 LEU A CA 1
ATOM 2895 C C . LEU A 1 359 ? 26.451 3.358 -13.930 1.00 95.56 359 LEU A C 1
ATOM 2897 O O . LEU A 1 359 ? 27.012 2.341 -13.512 1.00 95.56 359 LEU A O 1
ATOM 2901 N N . ARG A 1 360 ? 26.271 3.595 -15.233 1.00 95.31 360 ARG A N 1
ATOM 2902 C CA . ARG A 1 360 ? 26.718 2.686 -16.284 1.00 95.31 360 ARG A CA 1
ATOM 2903 C C . ARG A 1 360 ? 28.219 2.434 -16.191 1.00 95.31 360 ARG A C 1
ATOM 2905 O O . ARG A 1 360 ? 28.643 1.281 -16.178 1.00 95.31 360 ARG A O 1
ATOM 2912 N N . SER A 1 361 ? 29.027 3.490 -16.110 1.00 95.75 361 SER A N 1
ATOM 2913 C CA . SER A 1 361 ? 30.490 3.382 -16.046 1.00 95.75 361 SER A CA 1
ATOM 2914 C C . SER A 1 361 ? 30.943 2.607 -14.810 1.00 95.75 361 SER A C 1
ATOM 2916 O O . SER A 1 361 ? 31.808 1.736 -14.902 1.00 95.75 361 SER A O 1
ATOM 2918 N N . TYR A 1 362 ? 30.318 2.870 -13.663 1.00 96.69 362 TYR A N 1
ATOM 2919 C CA . TYR A 1 362 ? 30.619 2.173 -12.421 1.00 96.69 362 TYR A CA 1
ATOM 2920 C C . TYR A 1 362 ? 30.316 0.673 -12.510 1.00 96.69 362 TYR A C 1
ATOM 2922 O O . TYR A 1 362 ? 31.185 -0.154 -12.219 1.00 96.69 362 TYR A O 1
ATOM 2930 N N . LEU A 1 363 ? 29.105 0.309 -12.948 1.00 96.38 363 LEU A N 1
ATOM 2931 C CA . LEU A 1 363 ? 28.698 -1.091 -13.088 1.00 96.38 363 LEU A CA 1
ATOM 2932 C C . LEU A 1 363 ? 29.560 -1.822 -14.120 1.00 96.38 363 LEU A C 1
ATOM 2934 O O . LEU A 1 363 ? 29.964 -2.960 -13.881 1.00 96.38 363 LEU A O 1
ATOM 2938 N N . PHE A 1 364 ? 29.907 -1.156 -15.224 1.00 94.94 364 PHE A N 1
ATOM 2939 C CA . PHE A 1 364 ? 30.777 -1.715 -16.255 1.00 94.94 364 PHE A CA 1
ATOM 2940 C C . PHE A 1 364 ? 32.147 -2.120 -15.690 1.00 94.94 364 PHE A C 1
ATOM 2942 O O . PHE A 1 364 ? 32.609 -3.240 -15.919 1.00 94.94 364 PHE A O 1
ATOM 2949 N N . VAL A 1 365 ? 32.759 -1.245 -14.881 1.00 95.75 365 VAL A N 1
ATOM 2950 C CA . VAL A 1 365 ? 34.043 -1.513 -14.215 1.00 95.75 365 VAL A CA 1
ATOM 2951 C C . VAL A 1 365 ? 33.908 -2.610 -13.158 1.00 95.75 365 VAL A C 1
ATOM 2953 O O . VAL A 1 365 ? 34.705 -3.548 -13.146 1.00 95.75 365 VAL A O 1
ATOM 2956 N N . LYS A 1 366 ? 32.899 -2.537 -12.281 1.00 95.50 366 LYS A N 1
ATOM 2957 C CA . LYS A 1 366 ? 32.722 -3.503 -11.182 1.00 95.50 366 LYS A CA 1
ATOM 2958 C C . LYS A 1 366 ? 32.498 -4.929 -11.670 1.00 95.50 366 LYS A C 1
ATOM 2960 O O . LYS A 1 366 ? 33.086 -5.855 -11.118 1.00 95.50 366 LYS A O 1
ATOM 2965 N N . PHE A 1 367 ? 31.700 -5.107 -12.720 1.00 93.81 367 PHE A N 1
ATOM 2966 C CA . PHE A 1 367 ? 31.456 -6.422 -13.314 1.00 93.81 367 PHE A CA 1
ATOM 2967 C C . PHE A 1 367 ? 32.544 -6.861 -14.301 1.00 93.81 367 PHE A C 1
ATOM 2969 O O . PHE A 1 367 ? 32.479 -7.977 -14.815 1.00 93.81 367 PHE A O 1
ATOM 2976 N N . SER A 1 368 ? 33.568 -6.028 -14.534 1.00 89.75 368 SER A N 1
ATOM 2977 C CA . SER A 1 368 ? 34.679 -6.324 -15.446 1.00 89.75 368 SER A CA 1
ATOM 2978 C C . SER A 1 368 ? 34.209 -6.733 -16.847 1.00 89.75 368 SER A C 1
ATOM 2980 O O . SER A 1 368 ? 34.789 -7.634 -17.463 1.00 89.75 368 SER A O 1
ATOM 2982 N N . PHE A 1 369 ? 33.151 -6.089 -17.349 1.00 85.44 369 PHE A N 1
ATOM 2983 C CA . PHE A 1 369 ? 32.753 -6.255 -18.743 1.00 85.44 369 PHE A CA 1
ATOM 2984 C C . PHE A 1 369 ? 33.879 -5.710 -19.635 1.00 85.44 369 PHE A C 1
ATOM 2986 O O . PHE A 1 369 ? 34.490 -4.690 -19.319 1.00 85.44 369 PHE A O 1
ATOM 2993 N N . ARG A 1 370 ? 34.226 -6.450 -20.690 1.00 65.19 370 ARG A N 1
ATOM 2994 C CA . ARG A 1 370 ? 35.310 -6.113 -21.620 1.00 65.19 370 ARG A CA 1
ATOM 2995 C C . ARG A 1 370 ? 34.758 -5.876 -23.006 1.00 65.19 370 ARG A C 1
ATOM 2997 O O . ARG A 1 370 ? 33.856 -6.654 -23.389 1.00 65.19 370 ARG A O 1
#

Solvent-accessible surface area (backbone atoms only — not comparable to full-atom values): 20654 Å² total; per-residue (Å²): 130,84,83,69,80,81,42,22,33,33,34,68,40,68,61,43,72,78,43,69,17,56,53,50,50,52,49,51,51,49,67,76,40,72,90,36,40,40,36,39,26,31,36,28,56,61,18,38,47,59,76,44,74,67,60,90,46,52,43,67,55,37,42,50,51,51,44,60,76,40,64,86,41,89,47,57,45,75,43,76,32,90,52,60,39,73,87,50,62,60,50,67,64,61,36,61,76,64,41,44,52,32,42,42,36,61,69,93,61,70,98,75,62,72,35,51,52,56,47,49,77,72,74,18,60,39,81,70,53,74,52,87,80,42,45,64,67,50,54,54,31,78,73,49,68,93,52,78,38,77,46,86,57,97,73,42,55,30,30,33,49,76,64,32,35,38,36,37,61,74,60,74,61,67,68,56,40,50,52,50,54,51,50,38,51,76,66,66,66,47,79,55,90,57,82,50,75,60,88,50,37,36,45,32,62,53,79,78,49,49,66,46,89,84,65,49,68,66,56,47,49,50,49,53,54,52,48,46,70,64,71,52,62,51,95,60,45,46,67,56,57,32,50,75,40,76,40,79,78,61,61,82,85,41,41,77,52,71,69,41,55,63,21,48,29,56,56,52,63,53,46,69,37,36,24,48,38,96,91,41,73,21,76,75,53,68,65,45,52,29,47,18,34,80,44,32,46,45,14,23,36,53,50,22,33,39,68,74,65,75,39,51,65,64,57,47,49,55,57,33,64,72,42,98,50,32,67,56,36,47,50,26,30,39,52,48,34,53,49,52,38,37,36,22,60,65,67,76,47,80,84,51,49,66,55,33,50,53,44,36,53,50,52,40,59,75,70,63,68,128

Foldseek 3Di:
DDPPPDFAEEEEDQCAPPDPQNVVLVVLSCVVCVPHAYEYAHEAQQACLQPHDRGPDHSVRSQVVVCVVCVVPPSYHYDHHPDRYQLDADDPCNCVVRRHQAYEYECPDDNDRNNCVVNVVNVRYHYSYTDPPDDPVVVVCVVPDADFDFDDDDQWGWTDHPQKIKTQAPDADPVLLVVLVVLCCVLVLAPFVDWDDDPRIIITGRAPFDLDLPQALVLQLVSQVSQFVSQRFDPDFVVVVCVVLVHDDPCVLCVVQSVAQGGWDQQALGSSQWGQDSVGIHGNDRRNGDRGGRLLSVLSSLLSCQQVVVDHLVVSLVSLVPDPCSSNNLSSNLRSLRSVLSNCVSVVHDDRNPSSVVSNVSSCVVVVPD